Protein AF-A0A7U4TL42-F1 (afdb_monomer)

Secondary structure (DSSP, 8-state):
-HHHHHHHHT-SS-TTHHHHHHHHHHHHHHHHIIIIITTTS-HHHHHHHHHHHHHHHHHHHHHHHHHS-TT-PPP----SSPPPHHHHHHHHHHHHHHHHHHHHHHHHHHHSS-S-HHHHHHHHHHHHHHHHHHTSHHHHHHHHH-HHHHHHHHHHHHHHHTTTT--SHHHHHHHHHHHHHHHHHHHHHHHHT---GGGHHHHHHHHHHHHHHHHHIIIIIHHHH-SSSTHHHHHHHHHHHHS-GGG--HHHHHHHHHHHHHHHHHHHHHHHHHHHHHHHS-SS---------HHHHTT-TT-HHHHHHHHHHHHHHHHHHTTT-HHHHHHHHHHHHHHHHHH-S-TTEEEEEE-SS-EEEEEEES-TTT-EEEEEETTEEEEEEE-STTTTTS--GGGSTTSHHHHHHHHHHHH-TTT-EEEEE--TTSGGGGG--TT-EEEEEES-HHHHHHHH-TTS--HHHHH-TT-EEEES-HHHHHHTSPTT-EEEEEE---BTTBPPGGGSSHHHHHHHHHHEEEEEEEEEE---SS---HHHHHHHHHHTT-EEEEEEEPPPTT-TTTS--EEEEEEESSHHHHTT--TTTEEEEPPPSS----BTTB--SHHHHS---

Sequence (617 aa):
MIQAWRARLGDAVDPYRLYAASNLGSFAALAAFPFLIEPMIGAKLQSVIWAVGYVILMLALIVSIYAVPADSQAPKETALRKTTWLERFTWVAFAAPPSALLVAVTTHLTTDVASVPLLWIPPLALFLLTFVIAFSAIGDRIAEGAAPLKFMVVFLLAAVMASDSDGGLKGLFIHLGAFFLIVLCCHLELAVRRPEPARLTEFYLWMSLGGVLGGAATALLAPILLNTTIEYHLALVAALAVAPWHRADLKWALPAVVIALGVAALYQNSFDAYLWLEEYVPIKAAAAGTDSMFWREALLIDRPEFAGAILCSILALAALMASRSAPLVAAIGGLALLLPVLTEDGEGVQFRERSFFGVLEIEDSGEAPTGWRYLSHGTTLHGVMSLDPNRNREPMSYYYRETPIGSLFEEVTNAKPTTLHAGVIGLGMGSSTCYAKPGQDWKVFEIDQDVVRAATDPKLVGFLNRCAPDAKIIMGDARLQMQSQPDNWFDILLVDAFSSDAIPTHMITQEAIASFMRKMAPDGIMIVHISNRYLDLGRIVADAAHKLGYVAMEGNRDGADDNPNADTSVRVVVIAKTPDRLKGYSLPMWQLMMPRKELKPWTDDHTDILRALMPEE

Structure (mmCIF, N/CA/C/O backbone):
data_AF-A0A7U4TL42-F1
#
_entry.id   AF-A0A7U4TL42-F1
#
loop_
_atom_site.group_PDB
_atom_site.id
_atom_site.type_symbol
_atom_site.label_atom_id
_atom_site.label_alt_id
_atom_site.label_comp_id
_atom_site.label_asym_id
_atom_site.label_entity_id
_atom_site.label_seq_id
_atom_site.pdbx_PDB_ins_code
_atom_site.Cartn_x
_atom_site.Cartn_y
_atom_site.Cartn_z
_atom_site.occupancy
_atom_site.B_iso_or_equiv
_atom_site.auth_seq_id
_atom_site.auth_comp_id
_atom_site.auth_asym_id
_atom_site.auth_atom_id
_atom_site.pdbx_PDB_model_num
ATOM 1 N N . MET A 1 1 ? 7.517 -8.781 -33.130 1.00 56.34 1 MET A N 1
ATOM 2 C CA . MET A 1 1 ? 7.252 -9.588 -34.349 1.00 56.34 1 MET A CA 1
ATOM 3 C C . MET A 1 1 ? 7.126 -8.745 -35.618 1.00 56.34 1 MET A C 1
ATOM 5 O O . MET A 1 1 ? 7.906 -8.977 -36.529 1.00 56.34 1 MET A O 1
ATOM 9 N N . ILE A 1 2 ? 6.228 -7.751 -35.680 1.00 66.19 2 ILE A N 1
ATOM 10 C CA . ILE A 1 2 ? 6.035 -6.901 -36.881 1.00 66.19 2 ILE A CA 1
ATOM 11 C C . ILE A 1 2 ? 7.332 -6.191 -37.312 1.00 66.19 2 ILE A C 1
ATOM 13 O O . ILE A 1 2 ? 7.620 -6.099 -38.498 1.00 66.19 2 ILE A O 1
ATOM 17 N N . GLN A 1 3 ? 8.156 -5.767 -36.352 1.00 69.75 3 GLN A N 1
ATOM 18 C CA . GLN A 1 3 ? 9.477 -5.175 -36.603 1.00 69.75 3 GLN A CA 1
ATOM 19 C C . GLN A 1 3 ? 10.419 -6.106 -37.367 1.00 69.75 3 GLN A C 1
ATOM 21 O O . GLN A 1 3 ? 10.968 -5.720 -38.388 1.00 69.75 3 GLN A O 1
ATOM 26 N N . ALA A 1 4 ? 10.576 -7.343 -36.885 1.00 64.62 4 ALA A N 1
ATOM 27 C CA . ALA A 1 4 ? 11.424 -8.345 -37.523 1.00 64.62 4 ALA A CA 1
ATOM 28 C C . ALA A 1 4 ? 10.875 -8.750 -38.897 1.00 64.62 4 ALA A C 1
ATOM 30 O O . ALA A 1 4 ? 11.643 -9.041 -39.805 1.00 64.62 4 ALA A O 1
ATOM 31 N N . TRP A 1 5 ? 9.550 -8.752 -39.063 1.00 69.25 5 TRP A N 1
ATOM 32 C CA . TRP A 1 5 ? 8.918 -8.993 -40.357 1.00 69.25 5 TRP A CA 1
ATOM 33 C C . TRP A 1 5 ? 9.189 -7.854 -41.351 1.00 69.25 5 TRP A C 1
ATOM 35 O O . TRP A 1 5 ? 9.640 -8.130 -42.457 1.00 69.25 5 TRP A O 1
ATOM 45 N N . ARG A 1 6 ? 9.026 -6.584 -40.950 1.00 69.56 6 ARG A N 1
ATOM 46 C CA . ARG A 1 6 ? 9.352 -5.424 -41.801 1.00 69.56 6 ARG A CA 1
ATOM 47 C C . ARG A 1 6 ? 10.839 -5.291 -42.114 1.00 69.56 6 ARG A C 1
ATOM 49 O O . ARG A 1 6 ? 11.172 -5.005 -43.257 1.00 69.56 6 ARG A O 1
ATOM 56 N N . ALA A 1 7 ? 11.717 -5.544 -41.141 1.00 66.19 7 ALA A N 1
ATOM 57 C CA . ALA A 1 7 ? 13.163 -5.566 -41.366 1.00 66.19 7 ALA A CA 1
ATOM 58 C C . ALA A 1 7 ? 13.526 -6.564 -42.481 1.00 66.19 7 ALA A C 1
ATOM 60 O O . ALA A 1 7 ? 14.245 -6.234 -43.417 1.00 66.19 7 ALA A O 1
ATOM 61 N N . ARG A 1 8 ? 12.910 -7.754 -42.456 1.00 67.88 8 ARG A N 1
ATOM 62 C CA . ARG A 1 8 ? 13.090 -8.789 -43.486 1.00 67.88 8 ARG A CA 1
ATOM 63 C C . ARG A 1 8 ? 12.494 -8.438 -44.851 1.00 67.88 8 ARG A C 1
ATOM 65 O O . ARG A 1 8 ? 12.951 -8.994 -45.844 1.00 67.88 8 ARG A O 1
ATOM 72 N N . LEU A 1 9 ? 11.487 -7.565 -44.911 1.00 67.81 9 LEU A N 1
ATOM 73 C CA . LEU A 1 9 ? 10.892 -7.090 -46.167 1.00 67.81 9 LEU A CA 1
ATOM 74 C C . LEU A 1 9 ? 11.721 -5.987 -46.846 1.00 67.81 9 LEU A C 1
ATOM 76 O O . LEU A 1 9 ? 11.455 -5.668 -48.001 1.00 67.81 9 LEU A O 1
ATOM 80 N N . GLY A 1 10 ? 12.726 -5.425 -46.162 1.00 59.09 10 GLY A N 1
ATOM 81 C CA . GLY A 1 10 ? 13.562 -4.354 -46.708 1.00 59.09 10 GLY A CA 1
ATOM 82 C C . GLY A 1 10 ? 12.858 -2.995 -46.798 1.00 59.09 10 GLY A C 1
ATOM 83 O O . GLY A 1 10 ? 13.304 -2.130 -47.551 1.00 59.09 10 GLY A O 1
ATOM 84 N N . ASP A 1 11 ? 11.767 -2.794 -46.050 1.00 61.12 11 ASP A N 1
ATOM 85 C CA . ASP A 1 11 ? 11.083 -1.500 -45.973 1.00 61.12 11 ASP A CA 1
ATOM 86 C C . ASP A 1 11 ? 12.039 -0.419 -45.434 1.00 61.12 11 ASP A C 1
ATOM 88 O O . ASP A 1 11 ? 12.704 -0.610 -44.417 1.00 61.12 11 ASP A O 1
ATOM 92 N N . ALA A 1 12 ? 12.052 0.764 -46.059 1.00 56.19 12 ALA A N 1
ATOM 93 C CA . ALA A 1 12 ? 12.933 1.887 -45.696 1.00 56.19 12 ALA A CA 1
ATOM 94 C C . ALA A 1 12 ? 12.640 2.523 -44.315 1.00 56.19 12 ALA A C 1
ATOM 96 O O . ALA A 1 12 ? 13.278 3.503 -43.924 1.00 56.19 12 ALA A O 1
ATOM 97 N N . VAL A 1 13 ? 11.649 2.014 -43.580 1.00 64.81 13 VAL A N 1
ATOM 98 C CA . VAL A 1 13 ? 11.256 2.538 -42.270 1.00 64.81 13 VAL A CA 1
ATOM 99 C C . VAL A 1 13 ? 12.038 1.811 -41.187 1.00 64.81 13 VAL A C 1
ATOM 101 O O . VAL A 1 13 ? 11.875 0.606 -41.019 1.00 64.81 13 VAL A O 1
ATOM 104 N N . ASP A 1 14 ? 12.822 2.567 -40.415 1.00 70.81 14 ASP A N 1
ATOM 105 C CA . ASP A 1 14 ? 13.548 2.075 -39.242 1.00 70.81 14 ASP A CA 1
ATOM 106 C C . ASP A 1 14 ? 12.632 1.206 -38.342 1.00 70.81 14 ASP A C 1
ATOM 108 O O . ASP A 1 14 ? 11.686 1.737 -37.737 1.00 70.81 14 ASP A O 1
ATOM 112 N N . PRO A 1 15 ? 12.887 -0.118 -38.236 1.00 75.69 15 PRO A N 1
ATOM 113 C CA . PRO A 1 15 ? 12.060 -1.044 -37.466 1.00 75.69 15 PRO A CA 1
ATOM 114 C C . PRO A 1 15 ? 11.919 -0.648 -35.994 1.00 75.69 15 PRO A C 1
ATOM 116 O O . PRO A 1 15 ? 10.892 -0.939 -35.378 1.00 75.69 15 PRO A O 1
ATOM 119 N N . TYR A 1 16 ? 12.898 0.062 -35.429 1.00 77.44 16 TYR A N 1
ATOM 120 C CA . TYR A 1 16 ? 12.856 0.516 -34.042 1.00 77.44 16 TYR A CA 1
ATOM 121 C C . TYR A 1 16 ? 11.719 1.517 -33.784 1.00 77.44 16 TYR A C 1
ATOM 123 O O . TYR A 1 16 ? 11.155 1.535 -32.693 1.00 77.44 16 TYR A O 1
ATOM 131 N N . ARG A 1 17 ? 11.263 2.266 -34.797 1.00 82.38 17 ARG A N 1
ATOM 132 C CA . ARG A 1 17 ? 10.152 3.229 -34.646 1.00 82.38 17 ARG A CA 1
ATOM 133 C C . ARG A 1 17 ? 8.796 2.565 -34.431 1.00 82.38 17 ARG A C 1
ATOM 135 O O . ARG A 1 17 ? 7.918 3.138 -33.789 1.00 82.38 17 ARG A O 1
ATOM 142 N N . LEU A 1 18 ? 8.620 1.333 -34.911 1.00 82.75 18 LEU A N 1
ATOM 143 C CA . LEU A 1 18 ? 7.422 0.546 -34.605 1.00 82.75 18 LEU A CA 1
ATOM 144 C C . LEU A 1 18 ? 7.365 0.165 -33.118 1.00 82.75 18 LEU A C 1
ATOM 146 O O . LEU A 1 18 ? 6.281 -0.087 -32.601 1.00 82.75 18 LEU A O 1
ATOM 150 N N . TYR A 1 19 ? 8.513 0.129 -32.426 1.00 82.69 19 TYR A N 1
ATOM 151 C CA . TYR A 1 19 ? 8.551 -0.075 -30.975 1.00 82.69 19 TYR A CA 1
ATOM 152 C C . TYR A 1 19 ? 7.908 1.105 -30.254 1.00 82.69 19 TYR A C 1
ATOM 154 O O . TYR A 1 19 ? 7.046 0.910 -29.400 1.00 82.69 19 TYR A O 1
ATOM 162 N N . ALA A 1 20 ? 8.281 2.324 -30.649 1.00 84.62 20 ALA A N 1
ATOM 163 C CA . ALA A 1 20 ? 7.701 3.545 -30.110 1.00 84.62 20 ALA A CA 1
ATOM 164 C C . ALA A 1 20 ? 6.192 3.620 -30.393 1.00 84.62 20 ALA A C 1
ATOM 166 O O . ALA A 1 20 ? 5.417 3.893 -29.484 1.00 84.62 20 ALA A O 1
ATOM 167 N N . ALA A 1 21 ? 5.752 3.290 -31.613 1.00 86.06 21 ALA A N 1
ATOM 168 C CA . ALA A 1 21 ? 4.326 3.258 -31.950 1.00 86.06 21 ALA A CA 1
ATOM 169 C C . ALA A 1 21 ? 3.537 2.237 -31.106 1.00 86.06 21 ALA A C 1
ATOM 171 O O . ALA A 1 21 ? 2.449 2.545 -30.626 1.00 86.06 21 ALA A O 1
ATOM 172 N N . SER A 1 22 ? 4.097 1.042 -30.878 1.00 86.00 22 SER A N 1
ATOM 173 C CA . SER A 1 22 ? 3.470 0.026 -30.024 1.00 86.00 22 SER A CA 1
ATOM 174 C C . SER A 1 22 ? 3.352 0.493 -28.572 1.00 86.00 22 SER A C 1
ATOM 176 O O . SER A 1 22 ? 2.292 0.336 -27.975 1.00 86.00 22 SER A O 1
ATOM 178 N N . ASN A 1 23 ? 4.410 1.088 -28.009 1.00 87.69 23 ASN A N 1
ATOM 179 C CA . ASN A 1 23 ? 4.388 1.614 -26.641 1.00 87.69 23 ASN A CA 1
ATOM 180 C C . ASN A 1 23 ? 3.430 2.805 -26.499 1.00 87.69 23 ASN A C 1
ATOM 182 O O . ASN A 1 23 ? 2.783 2.930 -25.466 1.00 87.69 23 ASN A O 1
ATOM 186 N N . LEU A 1 24 ? 3.280 3.635 -27.538 1.00 89.88 24 LEU A N 1
ATOM 187 C CA . LEU A 1 24 ? 2.299 4.721 -27.557 1.00 89.88 24 LEU A CA 1
ATOM 188 C C . LEU A 1 24 ? 0.862 4.180 -27.536 1.00 89.88 24 LEU A C 1
ATOM 190 O O . LEU A 1 24 ? 0.019 4.714 -26.822 1.00 89.88 24 LEU A O 1
ATOM 194 N N . GLY A 1 25 ? 0.595 3.099 -28.277 1.00 88.75 25 GLY A N 1
ATOM 195 C CA . GLY A 1 25 ? -0.684 2.389 -28.215 1.00 88.75 25 GLY A CA 1
ATOM 196 C C . GLY A 1 25 ? -0.968 1.828 -26.819 1.00 88.75 25 GLY A C 1
ATOM 197 O O . GLY A 1 25 ? -2.052 2.051 -26.286 1.00 88.75 25 GLY A O 1
ATOM 198 N N . SER A 1 26 ? 0.018 1.170 -26.197 1.00 87.88 26 SER A N 1
ATOM 199 C CA . SER A 1 26 ? -0.098 0.673 -24.818 1.00 87.88 26 SER A CA 1
ATOM 200 C C . SER A 1 26 ? -0.317 1.802 -23.810 1.00 87.88 26 SER A C 1
ATOM 202 O O . SER A 1 26 ? -1.172 1.674 -22.944 1.00 87.88 26 SER A O 1
ATOM 204 N N . PHE A 1 27 ? 0.400 2.921 -23.942 1.00 88.31 27 PHE A N 1
ATOM 205 C CA . PHE A 1 27 ? 0.214 4.117 -23.119 1.00 88.31 27 PHE A CA 1
ATOM 206 C C . PHE A 1 27 ? -1.212 4.671 -23.238 1.00 88.31 27 PHE A C 1
ATOM 208 O O . PHE A 1 27 ? -1.854 4.938 -22.226 1.00 88.31 27 PHE A O 1
ATOM 215 N N . ALA A 1 28 ? -1.731 4.803 -24.462 1.00 89.44 28 ALA A N 1
ATOM 216 C CA . ALA A 1 28 ? -3.085 5.297 -24.694 1.00 89.44 28 ALA A CA 1
ATOM 217 C C . ALA A 1 28 ? -4.149 4.349 -24.120 1.00 89.44 28 ALA A C 1
ATOM 219 O O . ALA A 1 28 ? -5.106 4.808 -23.502 1.00 89.44 28 ALA A O 1
ATOM 220 N N . ALA A 1 29 ? -3.966 3.033 -24.277 1.00 87.62 29 ALA A N 1
ATOM 221 C CA . ALA A 1 29 ? -4.849 2.030 -23.682 1.00 87.62 29 ALA A CA 1
ATOM 222 C C . ALA A 1 29 ? -4.813 2.074 -22.147 1.00 87.62 29 ALA A C 1
ATOM 224 O O . ALA A 1 29 ? -5.857 1.981 -21.506 1.00 87.62 29 ALA A O 1
ATOM 225 N N . LEU A 1 30 ? -3.625 2.264 -21.567 1.00 87.75 30 LEU A N 1
ATOM 226 C CA . LEU A 1 30 ? -3.436 2.381 -20.126 1.00 87.75 30 LEU A CA 1
ATOM 227 C C . LEU A 1 30 ? -4.135 3.627 -19.572 1.00 87.75 30 LEU A C 1
ATOM 229 O O . LEU A 1 30 ? -4.871 3.529 -18.600 1.00 87.75 30 LEU A O 1
ATOM 233 N N . ALA A 1 31 ? -3.969 4.780 -20.225 1.00 85.12 31 ALA A N 1
ATOM 234 C CA . ALA A 1 31 ? -4.662 6.008 -19.847 1.00 85.12 31 ALA A CA 1
ATOM 235 C C . ALA A 1 31 ? -6.186 5.887 -20.017 1.00 85.12 31 ALA A C 1
ATOM 237 O O . ALA A 1 31 ? -6.940 6.393 -19.196 1.00 85.12 31 ALA A O 1
ATOM 238 N N . ALA A 1 32 ? -6.665 5.184 -21.046 1.00 87.44 32 ALA A N 1
ATOM 239 C CA . ALA A 1 32 ? -8.096 4.966 -21.246 1.00 87.44 32 ALA A CA 1
ATOM 240 C C . ALA A 1 32 ? -8.736 4.097 -20.149 1.00 87.44 32 ALA A C 1
ATOM 242 O O . ALA A 1 32 ? -9.940 4.198 -19.925 1.00 87.44 32 ALA A O 1
ATOM 243 N N . PHE A 1 33 ? -7.970 3.249 -19.459 1.00 85.25 33 PHE A N 1
ATOM 244 C CA . PHE A 1 33 ? -8.524 2.309 -18.490 1.00 85.25 33 PHE A CA 1
ATOM 245 C C . PHE A 1 33 ? -9.264 2.990 -17.315 1.00 85.25 33 PHE A C 1
ATOM 247 O O . PHE A 1 33 ? -10.477 2.795 -17.226 1.00 85.25 33 PHE A O 1
ATOM 254 N N . PRO A 1 34 ? -8.629 3.833 -16.476 1.00 81.38 34 PRO A N 1
ATOM 255 C CA . PRO A 1 34 ? -9.268 4.420 -15.295 1.00 81.38 34 PRO A CA 1
ATOM 256 C C . PRO A 1 34 ? -10.286 5.509 -15.655 1.00 81.38 34 PRO A C 1
ATOM 258 O O . PRO A 1 34 ? -11.197 5.784 -14.884 1.00 81.38 34 PRO A O 1
ATOM 261 N N . PHE A 1 35 ? -10.155 6.139 -16.831 1.00 82.56 35 PHE A N 1
ATOM 262 C CA . PHE A 1 35 ? -11.003 7.273 -17.221 1.00 82.56 35 PHE A CA 1
ATOM 263 C C . PHE A 1 35 ? -12.172 6.899 -18.141 1.00 82.56 35 PHE A C 1
ATOM 265 O O . PHE A 1 35 ? -13.126 7.666 -18.237 1.00 82.56 35 PHE A O 1
ATOM 272 N N . LEU A 1 36 ? -12.114 5.756 -18.833 1.00 84.56 36 LEU A N 1
ATOM 273 C CA . LEU A 1 36 ? -13.165 5.325 -19.765 1.00 84.56 36 LEU A CA 1
ATOM 274 C C . LEU A 1 36 ? -13.677 3.915 -19.472 1.00 84.56 36 LEU A C 1
ATOM 276 O O . LEU A 1 36 ? -14.880 3.692 -19.528 1.00 84.56 36 LEU A O 1
ATOM 280 N N . ILE A 1 37 ? -12.800 2.951 -19.182 1.00 85.94 37 ILE A N 1
ATOM 281 C CA . ILE A 1 37 ? -13.211 1.544 -19.050 1.00 85.94 37 ILE A CA 1
ATOM 282 C C . ILE A 1 37 ? -13.761 1.264 -17.649 1.00 85.94 37 ILE A C 1
ATOM 284 O O . ILE A 1 37 ? -14.895 0.807 -17.521 1.00 85.94 37 ILE A O 1
ATOM 288 N N . GLU A 1 38 ? -12.981 1.563 -16.613 1.00 83.06 38 GLU A N 1
ATOM 289 C CA . GLU A 1 38 ? -13.315 1.302 -15.208 1.00 83.06 38 GLU A CA 1
ATOM 290 C C . GLU A 1 38 ? -14.610 2.002 -14.742 1.00 83.06 38 GLU A C 1
ATOM 292 O O . GLU A 1 38 ? -15.428 1.334 -14.104 1.00 83.06 38 GLU A O 1
ATOM 297 N N . PRO A 1 39 ? -14.899 3.268 -15.123 1.00 81.62 39 PRO A N 1
ATOM 298 C CA . PRO A 1 39 ? -16.151 3.929 -14.743 1.00 81.62 39 PRO A CA 1
ATOM 299 C C . PRO A 1 39 ? -17.390 3.381 -15.465 1.00 81.62 39 PRO A C 1
ATOM 301 O O . PRO A 1 39 ? -18.509 3.537 -14.983 1.00 81.62 39 PRO A O 1
ATOM 304 N N . MET A 1 40 ? -17.220 2.781 -16.649 1.00 84.25 40 MET A N 1
ATOM 305 C CA . MET A 1 40 ? -18.339 2.375 -17.510 1.00 84.25 40 MET A CA 1
ATOM 306 C C . MET A 1 40 ? -18.658 0.878 -17.430 1.00 84.25 40 MET A C 1
ATOM 308 O O . MET A 1 40 ? -19.785 0.480 -17.730 1.00 84.25 40 MET A O 1
ATOM 312 N N . ILE A 1 41 ? -17.676 0.036 -17.096 1.00 86.75 41 ILE A N 1
ATOM 313 C CA . ILE A 1 41 ? -17.764 -1.421 -17.230 1.00 86.75 41 ILE A CA 1
ATOM 314 C C . ILE A 1 41 ? -17.242 -2.093 -15.954 1.00 86.75 41 ILE A C 1
ATOM 316 O O . ILE A 1 41 ? -16.053 -2.016 -15.656 1.00 86.75 41 ILE A O 1
ATOM 320 N N . GLY A 1 42 ? -18.110 -2.824 -15.246 1.00 85.62 42 GLY A N 1
ATOM 321 C CA . GLY A 1 42 ? -17.736 -3.620 -14.067 1.00 85.62 42 GLY A CA 1
ATOM 322 C C . GLY A 1 42 ? -16.766 -4.768 -14.380 1.00 85.62 42 GLY A C 1
ATOM 323 O O . GLY A 1 42 ? -16.707 -5.270 -15.514 1.00 85.62 42 GLY A O 1
ATOM 324 N N . ALA A 1 43 ? -16.006 -5.204 -13.373 1.00 87.00 43 ALA A N 1
ATOM 325 C CA . ALA A 1 43 ? -14.918 -6.176 -13.515 1.00 87.00 43 ALA A CA 1
ATOM 326 C C . ALA A 1 43 ? -15.367 -7.504 -14.158 1.00 87.00 43 ALA A C 1
ATOM 328 O O . ALA A 1 43 ? -14.649 -8.096 -14.972 1.00 87.00 43 ALA A O 1
ATOM 329 N N . LYS A 1 44 ? -16.590 -7.959 -13.867 1.00 89.25 44 LYS A N 1
ATOM 330 C CA . LYS A 1 44 ? -17.160 -9.182 -14.442 1.00 89.25 44 LYS A CA 1
ATOM 331 C C . LYS A 1 44 ? -17.321 -9.099 -15.958 1.00 89.25 44 LYS A C 1
ATOM 333 O O . LYS A 1 44 ? -16.982 -10.052 -16.662 1.00 89.25 44 LYS A O 1
ATOM 338 N N . LEU A 1 45 ? -17.828 -7.979 -16.475 1.00 90.75 45 LEU A N 1
ATOM 339 C CA . LEU A 1 45 ? -17.995 -7.799 -17.918 1.00 90.75 45 LEU A CA 1
ATOM 340 C C . LEU A 1 45 ? -16.632 -7.655 -18.604 1.00 90.75 45 LEU A C 1
ATOM 342 O O . LEU A 1 45 ? -16.423 -8.260 -19.655 1.00 90.75 45 LEU A O 1
ATOM 346 N N . GLN A 1 46 ? -15.680 -6.954 -17.979 1.00 90.31 46 GLN A N 1
ATOM 347 C CA . GLN A 1 46 ? -14.303 -6.890 -18.478 1.00 90.31 46 GLN A CA 1
ATOM 348 C C . GLN A 1 46 ? -13.687 -8.292 -18.614 1.00 90.31 46 GLN A C 1
ATOM 350 O O . GLN A 1 46 ? -13.125 -8.613 -19.660 1.00 90.31 46 GLN A O 1
ATOM 355 N N . SER A 1 47 ? -13.851 -9.157 -17.606 1.00 91.75 47 SER A N 1
ATOM 356 C CA . SER A 1 47 ? -13.361 -10.543 -17.633 1.00 91.75 47 SER A CA 1
ATOM 357 C C . SER A 1 47 ? -13.940 -11.349 -18.803 1.00 91.75 47 SER A C 1
ATOM 359 O O . SER A 1 47 ? -13.205 -12.026 -19.525 1.00 91.75 47 SER A O 1
ATOM 361 N N . VAL A 1 48 ? -15.245 -11.216 -19.068 1.00 94.88 48 VAL A N 1
ATOM 362 C CA . VAL A 1 48 ? -15.897 -11.873 -20.214 1.00 94.88 48 VAL A CA 1
ATOM 363 C C . VAL A 1 48 ? -15.365 -11.337 -21.545 1.00 94.88 48 VAL A C 1
ATOM 365 O O . VAL A 1 48 ? -15.053 -12.129 -22.435 1.00 94.88 48 VAL A O 1
ATOM 368 N N . ILE A 1 49 ? -15.227 -10.014 -21.688 1.00 94.12 49 ILE A N 1
ATOM 369 C CA . ILE A 1 49 ? -14.681 -9.385 -22.902 1.00 94.12 49 ILE A CA 1
ATOM 370 C C . ILE A 1 49 ? -13.262 -9.896 -23.174 1.00 94.12 49 ILE A C 1
ATOM 372 O O . ILE A 1 49 ? -12.966 -10.305 -24.298 1.00 94.12 49 ILE A O 1
ATOM 376 N N . TRP A 1 50 ? -12.405 -9.936 -22.151 1.00 93.12 50 TRP A N 1
ATOM 377 C CA . TRP A 1 50 ? -11.046 -10.465 -22.268 1.00 93.12 50 TRP A CA 1
ATOM 378 C C . TRP A 1 50 ? -11.032 -11.949 -22.631 1.00 93.12 50 TRP A C 1
ATOM 380 O O . TRP A 1 50 ? -10.291 -12.340 -23.531 1.00 93.12 50 TRP A O 1
ATOM 390 N N . ALA A 1 51 ? -11.878 -12.771 -22.005 1.00 95.56 51 ALA A N 1
ATOM 391 C CA . ALA A 1 51 ? -11.982 -14.194 -22.324 1.00 95.56 51 ALA A CA 1
ATOM 392 C C . ALA A 1 51 ? -12.362 -14.423 -23.797 1.00 95.56 51 ALA A C 1
ATOM 394 O O . ALA A 1 51 ? -11.702 -15.194 -24.497 1.00 95.56 51 ALA A O 1
ATOM 395 N N . VAL A 1 52 ? -13.372 -13.705 -24.299 1.00 97.06 52 VAL A N 1
ATOM 396 C CA . VAL A 1 52 ? -13.769 -13.751 -25.716 1.00 97.06 52 VAL A CA 1
ATOM 397 C C . VAL A 1 52 ? -12.634 -13.259 -26.617 1.00 97.06 52 VAL A C 1
ATOM 399 O O . VAL A 1 52 ? -12.322 -13.905 -27.618 1.00 97.06 52 VAL A O 1
ATOM 402 N N . GLY A 1 53 ? -11.973 -12.159 -26.248 1.00 95.69 53 GLY A N 1
ATOM 403 C CA . GLY A 1 53 ? -10.823 -11.618 -26.972 1.00 95.69 53 GLY A CA 1
ATOM 404 C C . GLY A 1 53 ? -9.672 -12.621 -27.098 1.00 95.69 53 GLY A C 1
ATOM 405 O O . GLY A 1 53 ? -9.126 -12.791 -28.188 1.00 95.69 53 GLY A O 1
ATOM 406 N N . TYR A 1 54 ? -9.347 -13.349 -26.026 1.00 94.75 54 TYR A N 1
ATOM 407 C CA . TYR A 1 54 ? -8.326 -14.398 -26.054 1.00 94.75 54 TYR A CA 1
ATOM 408 C C . TYR A 1 54 ? -8.717 -15.583 -26.935 1.00 94.75 54 TYR A C 1
ATOM 410 O O . TYR A 1 54 ? -7.865 -16.104 -27.655 1.00 94.75 54 TYR A O 1
ATOM 418 N N . VAL A 1 55 ? -9.991 -15.988 -26.936 1.00 97.00 55 VAL A N 1
ATOM 419 C CA . VAL A 1 55 ? -10.483 -17.031 -27.850 1.00 97.00 55 VAL A CA 1
ATOM 420 C C . VAL A 1 55 ? -10.338 -16.582 -29.306 1.00 97.00 55 VAL A C 1
ATOM 422 O O . VAL A 1 55 ? -9.815 -17.334 -30.126 1.00 97.00 55 VAL A O 1
ATOM 425 N N . ILE A 1 56 ? -10.724 -15.344 -29.631 1.00 97.19 56 ILE A N 1
ATOM 426 C CA . ILE A 1 56 ? -10.557 -14.779 -30.980 1.00 97.19 56 ILE A CA 1
ATOM 427 C C . ILE A 1 56 ? -9.077 -14.744 -31.377 1.00 97.19 56 ILE A C 1
ATOM 429 O O . ILE A 1 56 ? -8.729 -15.171 -32.478 1.00 97.19 56 ILE A O 1
ATOM 433 N N . LEU A 1 57 ? -8.197 -14.281 -30.484 1.00 94.19 57 LEU A N 1
ATOM 434 C CA . LEU A 1 57 ? -6.753 -14.259 -30.721 1.00 94.19 57 LEU A CA 1
ATOM 435 C C . LEU A 1 57 ? -6.205 -15.669 -30.972 1.00 94.19 57 LEU A C 1
ATOM 437 O O . LEU A 1 57 ? -5.428 -15.865 -31.903 1.00 94.19 57 LEU A O 1
ATOM 441 N N . MET A 1 58 ? -6.626 -16.658 -30.182 1.00 95.44 58 MET A N 1
ATOM 442 C CA . MET A 1 58 ? -6.225 -18.054 -30.354 1.00 95.44 58 MET A CA 1
ATOM 443 C C . MET A 1 58 ? -6.657 -18.592 -31.721 1.00 95.44 58 MET A C 1
ATOM 445 O O . MET A 1 58 ? -5.842 -19.181 -32.430 1.00 95.44 58 MET A O 1
ATOM 449 N N . LEU A 1 59 ? -7.902 -18.337 -32.132 1.00 96.12 59 LEU A N 1
ATOM 450 C CA . LEU A 1 59 ? -8.392 -18.711 -33.460 1.00 96.12 59 LEU A CA 1
ATOM 451 C C . LEU A 1 59 ? -7.590 -18.021 -34.569 1.00 96.12 59 LEU A C 1
ATOM 453 O O . LEU A 1 59 ? -7.194 -18.676 -35.529 1.00 96.12 59 LEU A O 1
ATOM 457 N N . ALA A 1 60 ? -7.286 -16.730 -34.423 1.00 93.62 60 ALA A N 1
ATOM 458 C CA . ALA A 1 60 ? -6.473 -15.990 -35.385 1.00 93.62 60 ALA A CA 1
ATOM 459 C C . ALA A 1 60 ? -5.044 -16.551 -35.497 1.00 93.62 60 ALA A C 1
ATOM 461 O O . ALA A 1 60 ? -4.516 -16.664 -36.604 1.00 93.62 60 ALA A O 1
ATOM 462 N N . LEU A 1 61 ? -4.426 -16.948 -34.379 1.00 90.44 61 LEU A N 1
ATOM 463 C CA . LEU A 1 61 ? -3.115 -17.605 -34.371 1.00 90.44 61 LEU A CA 1
ATOM 464 C C . LEU A 1 61 ? -3.165 -18.973 -35.062 1.00 90.44 61 LEU A C 1
ATOM 466 O O . LEU A 1 61 ? -2.297 -19.264 -35.881 1.00 90.44 61 LEU A O 1
ATOM 470 N N . ILE A 1 62 ? -4.197 -19.779 -34.797 1.00 92.88 62 ILE A N 1
ATOM 471 C CA . ILE A 1 62 ? -4.410 -21.072 -35.463 1.00 92.88 62 ILE A CA 1
ATOM 472 C C . ILE A 1 62 ? -4.567 -20.875 -36.975 1.00 92.88 62 ILE A C 1
ATOM 474 O O . ILE A 1 62 ? -3.868 -21.520 -37.754 1.00 92.88 62 ILE A O 1
ATOM 478 N N . VAL A 1 63 ? -5.427 -19.945 -37.401 1.00 93.81 63 VAL A N 1
ATOM 479 C CA . V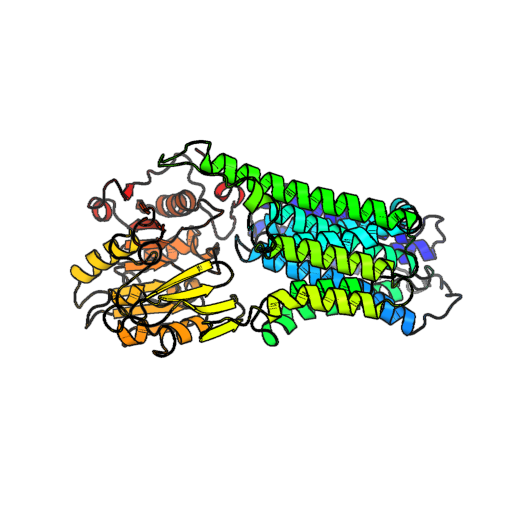AL A 1 63 ? -5.615 -19.611 -38.822 1.00 93.81 63 VAL A CA 1
ATOM 480 C C . VAL A 1 63 ? -4.301 -19.148 -39.446 1.00 93.81 63 VAL A C 1
ATOM 482 O O . VAL A 1 63 ? -3.970 -19.579 -40.545 1.00 93.81 63 VAL A O 1
ATOM 485 N N . SER A 1 64 ? -3.518 -18.331 -38.737 1.00 86.38 64 SER A N 1
ATOM 486 C CA . SER A 1 64 ? -2.221 -17.848 -39.222 1.00 86.38 64 SER A CA 1
ATOM 487 C C . SER A 1 64 ? -1.222 -18.986 -39.442 1.00 86.38 64 SER A C 1
ATOM 489 O O . SER A 1 64 ? -0.493 -18.960 -40.427 1.00 86.38 64 SER A O 1
ATOM 491 N N . ILE A 1 65 ? -1.205 -20.006 -38.576 1.00 85.50 65 ILE A N 1
ATOM 492 C CA . ILE A 1 65 ? -0.353 -21.195 -38.750 1.00 85.50 65 ILE A CA 1
ATOM 493 C C . ILE A 1 65 ? -0.733 -21.952 -40.029 1.00 85.50 65 ILE A C 1
ATOM 495 O O . ILE A 1 65 ? 0.152 -22.338 -40.786 1.00 85.50 65 ILE A O 1
ATOM 499 N N . TYR A 1 66 ? -2.030 -22.132 -40.293 1.00 87.50 66 TYR A N 1
ATOM 500 C CA . TYR A 1 66 ? -2.503 -22.836 -41.492 1.00 87.50 66 TYR A CA 1
ATOM 501 C C . TYR A 1 66 ? -2.437 -21.992 -42.774 1.00 87.50 66 TYR A C 1
ATOM 503 O O . TYR A 1 66 ? -2.392 -22.549 -43.868 1.00 87.50 66 TYR A O 1
ATOM 511 N N . ALA A 1 67 ? -2.434 -20.663 -42.656 1.00 85.81 67 ALA A N 1
ATOM 512 C CA . ALA A 1 67 ? -2.356 -19.743 -43.788 1.00 85.81 67 ALA A CA 1
ATOM 513 C C . ALA A 1 67 ? -0.921 -19.523 -44.298 1.00 85.81 67 ALA A C 1
ATOM 515 O O . ALA A 1 67 ? -0.746 -19.058 -45.424 1.00 85.81 67 ALA A O 1
ATOM 516 N N . VAL A 1 68 ? 0.107 -19.836 -43.499 1.00 78.81 68 VAL A N 1
ATOM 517 C CA . VAL A 1 68 ? 1.513 -19.721 -43.912 1.00 78.81 68 VAL A CA 1
ATOM 518 C C . VAL A 1 68 ? 1.925 -20.982 -44.689 1.00 78.81 68 VAL A C 1
ATOM 520 O O . VAL A 1 68 ? 1.888 -22.076 -44.127 1.00 78.81 68 VAL A O 1
ATOM 523 N N . PRO A 1 69 ? 2.350 -20.866 -45.964 1.00 80.31 69 PRO A N 1
ATOM 524 C CA . PRO A 1 69 ? 2.819 -22.011 -46.743 1.00 80.31 69 PRO A CA 1
ATOM 525 C C . PRO A 1 69 ? 4.007 -22.709 -46.069 1.00 80.31 69 PRO A C 1
ATOM 527 O O . PRO A 1 69 ? 4.929 -22.037 -45.606 1.00 80.31 69 PRO A O 1
ATOM 530 N N . ALA A 1 70 ? 4.031 -24.047 -46.077 1.00 73.62 70 ALA A N 1
ATOM 531 C CA . ALA A 1 70 ? 5.112 -24.840 -45.475 1.00 73.62 70 ALA A CA 1
ATOM 532 C C . ALA A 1 70 ? 6.504 -24.519 -46.062 1.00 73.62 70 ALA A C 1
ATOM 534 O O . ALA A 1 70 ? 7.505 -24.581 -45.351 1.00 73.62 70 ALA A O 1
ATOM 535 N N . ASP A 1 71 ? 6.550 -24.098 -47.329 1.00 73.94 71 ASP A N 1
ATOM 536 C CA . ASP A 1 71 ? 7.778 -23.726 -48.042 1.00 73.94 71 ASP A CA 1
ATOM 537 C C . ASP A 1 71 ? 8.170 -22.247 -47.867 1.00 73.94 71 ASP A C 1
ATOM 539 O O . ASP A 1 71 ? 9.140 -21.774 -48.465 1.00 73.94 71 ASP A O 1
ATOM 543 N N . SER A 1 72 ? 7.431 -21.486 -47.051 1.00 68.56 72 SER A N 1
ATOM 544 C CA . SER A 1 72 ? 7.718 -20.076 -46.786 1.00 68.56 72 SER A CA 1
ATOM 545 C C . SER A 1 72 ? 9.025 -19.923 -46.001 1.00 68.56 72 SER A C 1
ATOM 547 O O . SER A 1 72 ? 9.049 -19.977 -44.770 1.00 68.56 72 SER A O 1
ATOM 549 N N . GLN A 1 73 ? 10.129 -19.664 -46.703 1.00 62.59 73 GLN A N 1
ATOM 550 C CA . GLN A 1 73 ? 11.402 -19.315 -46.078 1.00 62.59 73 GLN A CA 1
ATOM 551 C C . GLN A 1 73 ? 11.456 -17.821 -45.762 1.00 62.59 73 GLN A C 1
ATOM 553 O O . GLN A 1 73 ? 11.397 -16.970 -46.647 1.00 62.59 73 GLN A O 1
ATOM 558 N N . ALA A 1 74 ? 11.606 -17.492 -44.479 1.00 61.62 74 ALA A N 1
ATOM 559 C CA . ALA A 1 74 ? 11.847 -16.115 -44.077 1.00 61.62 74 ALA A CA 1
ATOM 560 C C . ALA A 1 74 ? 13.219 -15.637 -44.602 1.00 61.62 74 ALA A C 1
ATOM 562 O O . ALA A 1 74 ? 14.205 -16.364 -44.434 1.00 61.62 74 ALA A O 1
ATOM 563 N N . PRO A 1 75 ? 13.318 -14.416 -45.162 1.00 62.47 75 PRO A N 1
ATOM 564 C CA . PRO A 1 75 ? 14.598 -13.814 -45.521 1.00 62.47 75 PRO 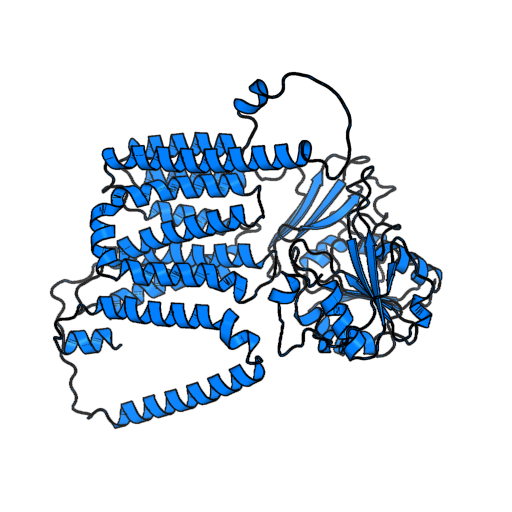A CA 1
ATOM 565 C C . PRO A 1 75 ? 15.560 -13.846 -44.326 1.00 62.47 75 PRO A C 1
ATOM 567 O O . PRO A 1 75 ? 15.213 -13.408 -43.224 1.00 62.47 75 PRO A O 1
ATOM 570 N N . LYS A 1 76 ? 16.760 -14.406 -44.524 1.00 61.22 76 LYS A N 1
ATOM 571 C CA . LYS A 1 76 ? 17.816 -14.416 -43.506 1.00 61.22 76 LYS A CA 1
ATOM 572 C C . LYS A 1 76 ? 18.590 -13.110 -43.592 1.00 61.22 76 LYS A C 1
ATOM 574 O O . LYS A 1 76 ? 19.413 -12.928 -44.480 1.00 61.22 76 LYS A O 1
ATOM 579 N N . GLU A 1 77 ? 18.335 -12.221 -42.648 1.00 64.12 77 GLU A N 1
ATOM 580 C CA . GLU A 1 77 ? 19.173 -11.048 -42.433 1.00 64.12 77 GLU A CA 1
ATOM 581 C C . GLU A 1 77 ? 20.453 -11.500 -41.712 1.00 64.12 77 GLU A C 1
ATOM 583 O O . GLU A 1 77 ? 20.405 -12.013 -40.591 1.00 64.12 77 GLU A O 1
ATOM 588 N N . THR A 1 78 ? 21.603 -11.398 -42.379 1.00 65.38 78 THR A N 1
ATOM 589 C CA . THR A 1 78 ? 22.897 -11.793 -41.804 1.00 65.38 78 THR A CA 1
ATOM 590 C C . THR A 1 78 ? 23.512 -10.612 -41.067 1.00 65.38 78 THR A C 1
ATOM 592 O O . THR A 1 78 ? 23.876 -9.618 -41.687 1.00 65.38 78 THR A O 1
ATOM 595 N N . ALA A 1 79 ? 23.646 -10.737 -39.748 1.00 68.00 79 ALA A N 1
ATOM 596 C CA . ALA A 1 79 ? 24.331 -9.760 -38.909 1.00 68.00 79 ALA A CA 1
ATOM 597 C C . ALA A 1 79 ? 25.813 -9.629 -39.313 1.00 68.00 79 ALA A C 1
ATOM 599 O O . ALA A 1 79 ? 26.534 -10.632 -39.333 1.00 68.00 79 ALA A O 1
ATOM 600 N N . LEU A 1 80 ? 26.274 -8.409 -39.599 1.00 70.69 80 LEU A N 1
ATOM 601 C CA . LEU A 1 80 ? 27.661 -8.121 -39.977 1.00 70.69 80 LEU A CA 1
ATOM 602 C C . LEU A 1 80 ? 28.615 -8.232 -38.780 1.00 70.69 80 LEU A C 1
ATOM 604 O O . LEU A 1 80 ? 29.784 -8.584 -38.949 1.00 70.69 80 LEU A O 1
ATOM 608 N N . ARG A 1 81 ? 28.130 -7.966 -37.559 1.00 80.69 81 ARG A N 1
ATOM 609 C CA . ARG A 1 81 ? 28.944 -7.989 -36.334 1.00 80.69 81 ARG A CA 1
ATOM 610 C C . ARG A 1 81 ? 28.395 -8.988 -35.322 1.00 80.69 81 ARG A C 1
ATOM 612 O O . ARG A 1 81 ? 27.188 -9.160 -35.170 1.00 80.69 81 ARG A O 1
ATOM 619 N N . LYS A 1 82 ? 29.288 -9.670 -34.597 1.00 83.50 82 LYS A N 1
ATOM 620 C CA . LYS A 1 82 ? 28.915 -10.496 -33.438 1.00 83.50 82 LYS A CA 1
ATOM 621 C C . LYS A 1 82 ? 28.726 -9.618 -32.207 1.00 83.50 82 LYS A C 1
ATOM 623 O O . LYS A 1 82 ? 29.620 -8.842 -31.880 1.00 83.50 82 LYS A O 1
ATOM 628 N N . THR A 1 83 ? 27.602 -9.793 -31.517 1.00 88.44 83 THR A N 1
ATOM 629 C CA . THR A 1 83 ? 27.387 -9.206 -30.194 1.00 88.44 83 THR A CA 1
ATOM 630 C C . THR A 1 83 ? 28.342 -9.827 -29.192 1.00 88.44 83 THR A C 1
ATOM 632 O O . THR A 1 83 ? 28.464 -11.052 -29.095 1.00 88.44 83 THR A O 1
ATOM 635 N N . THR A 1 84 ? 29.015 -8.979 -28.434 1.00 92.44 84 THR A N 1
ATOM 636 C CA . THR A 1 84 ? 29.889 -9.387 -27.337 1.00 92.44 84 THR A CA 1
ATOM 637 C C . THR A 1 84 ? 29.078 -9.638 -26.065 1.00 92.44 84 THR A C 1
ATOM 639 O O . THR A 1 84 ? 27.978 -9.117 -25.891 1.00 92.44 84 THR A O 1
ATOM 642 N N . TRP A 1 85 ? 29.630 -10.421 -25.134 1.00 93.06 85 TRP A N 1
ATOM 643 C CA . TRP A 1 85 ? 29.027 -10.587 -23.807 1.00 93.06 85 TRP A CA 1
ATOM 644 C C . TRP A 1 85 ? 28.935 -9.270 -23.036 1.00 93.06 85 TRP A C 1
ATOM 646 O O . TRP A 1 85 ? 27.942 -9.039 -22.355 1.00 93.06 85 TRP A O 1
ATOM 656 N N . LEU A 1 86 ? 29.920 -8.382 -23.198 1.00 91.62 86 LEU A N 1
ATOM 657 C CA . LEU A 1 86 ? 29.899 -7.061 -22.577 1.00 91.62 86 LEU A CA 1
ATOM 658 C C . LEU A 1 86 ? 28.690 -6.235 -23.039 1.00 91.62 86 LEU A C 1
ATOM 660 O O . LEU A 1 86 ? 28.019 -5.634 -22.207 1.00 91.62 86 LEU A O 1
ATOM 664 N N . GLU A 1 87 ? 28.371 -6.239 -24.337 1.00 90.44 87 GLU A N 1
ATOM 665 C CA . GLU A 1 87 ? 27.187 -5.548 -24.873 1.00 90.44 87 GLU A CA 1
ATOM 666 C C . GLU A 1 87 ? 25.885 -6.117 -24.296 1.00 90.44 87 GLU A C 1
ATOM 668 O O . GLU A 1 87 ? 25.022 -5.352 -23.874 1.00 90.44 87 GLU A O 1
ATOM 673 N N . ARG A 1 88 ? 25.777 -7.447 -24.181 1.00 94.31 88 ARG A N 1
ATOM 674 C CA . ARG A 1 88 ? 24.613 -8.111 -23.568 1.00 94.31 88 ARG A CA 1
ATOM 675 C C . ARG A 1 88 ? 24.421 -7.701 -22.110 1.00 94.31 88 ARG A C 1
ATOM 677 O O . ARG A 1 88 ? 23.329 -7.286 -21.734 1.00 94.31 88 ARG A O 1
ATOM 684 N N . PHE A 1 89 ? 25.485 -7.762 -21.307 1.00 94.31 89 PHE A N 1
ATOM 685 C CA . PHE A 1 89 ? 25.441 -7.316 -19.912 1.00 94.31 89 PHE A CA 1
ATOM 686 C C . PHE A 1 89 ? 25.155 -5.821 -19.797 1.00 94.31 89 PHE A C 1
ATOM 688 O O . PHE A 1 89 ? 24.428 -5.413 -18.901 1.00 94.31 89 PHE A O 1
ATOM 695 N N . THR A 1 90 ? 25.659 -5.011 -20.729 1.00 90.56 90 THR A N 1
ATOM 696 C CA . THR A 1 90 ? 25.355 -3.577 -20.776 1.00 90.56 90 THR A CA 1
ATOM 697 C C . THR A 1 90 ? 23.861 -3.345 -20.997 1.00 90.56 90 THR A C 1
ATOM 699 O O . THR A 1 90 ? 23.268 -2.518 -20.312 1.00 90.56 90 THR A O 1
ATOM 702 N N . TRP A 1 91 ? 23.220 -4.089 -21.903 1.00 94.50 91 TRP A N 1
ATOM 703 C CA . TRP A 1 91 ? 21.774 -3.974 -22.117 1.00 94.50 91 TRP A CA 1
ATOM 704 C C . TRP A 1 91 ? 20.967 -4.364 -20.875 1.00 94.50 91 TRP A C 1
ATOM 706 O O . TRP A 1 91 ? 20.031 -3.657 -20.514 1.00 94.50 91 TRP A O 1
ATOM 716 N N . VAL A 1 92 ? 21.362 -5.434 -20.182 1.00 96.00 92 VAL A N 1
ATOM 717 C CA . VAL A 1 92 ? 20.749 -5.827 -18.901 1.00 96.00 92 VAL A CA 1
ATOM 718 C C . VAL A 1 92 ? 20.919 -4.724 -17.858 1.00 96.00 92 VAL A C 1
ATOM 720 O O . VAL A 1 92 ? 19.947 -4.328 -17.221 1.00 96.00 92 VAL A O 1
ATOM 723 N N . ALA A 1 93 ? 22.136 -4.195 -17.718 1.00 91.88 93 ALA A N 1
ATOM 724 C CA . ALA A 1 93 ? 22.481 -3.193 -16.717 1.00 91.88 93 ALA A CA 1
ATOM 725 C C . ALA A 1 93 ? 21.705 -1.881 -16.898 1.00 91.88 93 ALA A C 1
ATOM 727 O O . ALA A 1 93 ? 21.330 -1.266 -15.911 1.00 91.88 93 ALA A O 1
ATOM 728 N N . PHE A 1 94 ? 21.409 -1.463 -18.133 1.00 91.38 94 PHE A N 1
ATOM 729 C CA . PHE A 1 94 ? 20.574 -0.280 -18.369 1.00 91.38 94 PHE A CA 1
ATOM 730 C C . PHE A 1 94 ? 19.066 -0.551 -18.283 1.00 91.38 94 PHE A C 1
ATOM 732 O O . PHE A 1 94 ? 18.305 0.396 -18.114 1.00 91.38 94 PHE A O 1
ATOM 739 N N . ALA A 1 95 ? 18.619 -1.803 -18.413 1.00 94.38 95 ALA A N 1
ATOM 740 C CA . ALA A 1 95 ? 17.200 -2.156 -18.336 1.00 94.38 95 ALA A CA 1
ATOM 741 C C . ALA A 1 95 ? 16.739 -2.497 -16.907 1.00 94.38 95 ALA A C 1
ATOM 743 O O . ALA A 1 95 ? 15.573 -2.286 -16.576 1.00 94.38 95 ALA A O 1
ATOM 744 N N . ALA A 1 96 ? 17.637 -2.998 -16.051 1.00 96.00 96 ALA A N 1
ATOM 745 C CA . ALA A 1 96 ? 17.283 -3.435 -14.702 1.00 96.00 96 ALA A CA 1
ATOM 746 C C . ALA A 1 96 ? 16.920 -2.287 -13.738 1.00 96.00 96 ALA A C 1
ATOM 748 O O . ALA A 1 96 ? 15.826 -2.348 -13.175 1.00 96.00 96 ALA A O 1
ATOM 749 N N . PRO A 1 97 ? 17.729 -1.219 -13.566 1.00 92.50 97 PRO A N 1
ATOM 750 C CA . PRO A 1 97 ? 17.396 -0.139 -12.637 1.00 92.50 97 PRO A CA 1
ATOM 751 C C . PRO A 1 97 ? 16.073 0.569 -12.963 1.00 92.50 97 PRO A C 1
ATOM 753 O O . PRO A 1 97 ? 15.276 0.735 -12.046 1.00 92.50 97 PRO A O 1
ATOM 756 N N . PRO A 1 98 ? 15.747 0.906 -14.230 1.00 93.38 98 PRO A N 1
ATOM 757 C CA . PRO A 1 98 ? 14.436 1.461 -14.560 1.00 93.38 98 PRO A CA 1
ATOM 758 C C . PRO A 1 98 ? 13.256 0.581 -14.152 1.00 93.38 98 PRO A C 1
ATOM 760 O O . PRO A 1 98 ? 12.242 1.090 -13.682 1.00 93.38 98 PRO A O 1
ATOM 763 N N . SER A 1 99 ? 13.383 -0.737 -14.322 1.00 95.62 99 SER A N 1
ATOM 764 C CA . SER A 1 99 ? 12.328 -1.673 -13.937 1.00 95.62 99 SER A CA 1
ATOM 765 C C . SER A 1 99 ? 12.214 -1.822 -12.421 1.00 95.62 99 SER A C 1
ATOM 767 O O . SER A 1 99 ? 11.102 -1.910 -11.912 1.00 95.62 99 SER A O 1
ATOM 769 N N . ALA A 1 100 ? 13.341 -1.824 -11.703 1.00 94.31 100 ALA A N 1
ATOM 770 C CA . ALA A 1 100 ? 13.365 -1.811 -10.241 1.00 94.31 100 ALA A CA 1
ATOM 771 C C . ALA A 1 100 ? 12.710 -0.532 -9.689 1.00 94.31 100 ALA A C 1
ATOM 773 O O . ALA A 1 100 ? 11.859 -0.599 -8.806 1.00 94.31 100 ALA A O 1
ATOM 774 N N . LEU A 1 101 ? 13.036 0.626 -10.276 1.00 90.75 101 LEU A N 1
ATOM 775 C CA . LEU A 1 101 ? 12.447 1.918 -9.924 1.00 90.75 101 LEU A CA 1
ATOM 776 C C . LEU A 1 101 ? 10.946 1.970 -10.188 1.00 90.75 101 LEU A C 1
ATOM 778 O O . LEU A 1 101 ? 10.212 2.494 -9.360 1.00 90.75 101 LEU A O 1
ATOM 782 N N . LEU A 1 102 ? 10.481 1.418 -11.313 1.00 93.56 102 LEU A N 1
ATOM 783 C CA . LEU A 1 102 ? 9.052 1.372 -11.619 1.00 93.56 102 LEU A CA 1
ATOM 784 C C . LEU A 1 102 ? 8.294 0.618 -10.524 1.00 93.56 102 LEU A C 1
ATOM 786 O O . LEU A 1 102 ? 7.273 1.106 -10.048 1.00 93.56 102 LEU A O 1
ATOM 790 N N . VAL A 1 103 ? 8.805 -0.545 -10.110 1.00 92.12 103 VAL A N 1
ATOM 791 C CA . VAL A 1 103 ? 8.198 -1.331 -9.031 1.00 92.12 103 VAL A CA 1
ATOM 792 C C . VAL A 1 103 ? 8.271 -0.572 -7.706 1.00 92.12 103 VAL A C 1
ATOM 794 O O . VAL A 1 103 ? 7.252 -0.444 -7.044 1.00 92.12 103 VAL A O 1
ATOM 797 N N . ALA A 1 104 ? 9.430 -0.012 -7.351 1.00 87.62 104 ALA A N 1
ATOM 798 C CA . ALA A 1 104 ? 9.636 0.667 -6.071 1.00 87.62 104 ALA A CA 1
ATOM 799 C C . ALA A 1 104 ? 8.749 1.914 -5.912 1.00 87.62 104 ALA A C 1
ATOM 801 O O . ALA A 1 104 ? 8.081 2.061 -4.892 1.00 87.62 104 ALA A O 1
ATOM 802 N N . VAL A 1 105 ? 8.688 2.773 -6.940 1.00 84.38 105 VAL A N 1
ATOM 803 C CA . VAL A 1 105 ? 7.799 3.947 -6.959 1.00 84.38 105 VAL A CA 1
ATOM 804 C C . VAL A 1 105 ? 6.348 3.500 -6.879 1.00 84.38 105 VAL A C 1
ATOM 806 O O . VAL A 1 105 ? 5.587 4.052 -6.099 1.00 84.38 105 VAL A O 1
ATOM 809 N N . THR A 1 106 ? 5.957 2.478 -7.643 1.00 87.62 106 THR A N 1
ATOM 810 C CA . THR A 1 106 ? 4.577 1.978 -7.599 1.00 87.62 106 THR A CA 1
ATOM 811 C C . THR A 1 106 ? 4.209 1.495 -6.200 1.00 87.62 106 THR A C 1
ATOM 813 O O . THR A 1 106 ? 3.167 1.897 -5.694 1.00 87.62 106 THR A O 1
ATOM 816 N N . THR A 1 107 ? 5.071 0.705 -5.551 1.00 82.06 107 THR A N 1
ATOM 817 C CA . THR A 1 107 ? 4.859 0.255 -4.171 1.00 82.06 107 THR A CA 1
ATOM 818 C C . THR A 1 107 ? 4.676 1.449 -3.246 1.00 82.06 107 THR A C 1
ATOM 820 O O . THR A 1 107 ? 3.623 1.550 -2.628 1.00 82.06 107 THR A O 1
ATOM 823 N N . HIS A 1 108 ? 5.625 2.389 -3.238 1.00 77.44 108 HIS A N 1
ATOM 824 C CA . HIS A 1 108 ? 5.571 3.587 -2.398 1.00 77.44 108 HIS A CA 1
ATOM 825 C C . HIS A 1 108 ? 4.256 4.369 -2.570 1.00 77.44 108 HIS A C 1
ATOM 827 O O . HIS A 1 108 ? 3.606 4.694 -1.584 1.00 77.44 108 HIS A O 1
ATOM 833 N N . LEU A 1 109 ? 3.796 4.574 -3.810 1.00 77.00 109 LEU A N 1
ATOM 834 C CA . LEU A 1 109 ? 2.539 5.283 -4.086 1.00 77.00 109 LEU A CA 1
ATOM 835 C C . LEU A 1 109 ? 1.278 4.521 -3.675 1.00 77.00 109 LEU A C 1
ATOM 837 O O . LEU A 1 109 ? 0.244 5.132 -3.409 1.00 77.00 109 LEU A O 1
ATOM 841 N N . THR A 1 110 ? 1.329 3.192 -3.680 1.00 79.12 110 THR A N 1
ATOM 842 C CA . THR A 1 110 ? 0.158 2.355 -3.384 1.00 79.12 110 THR A CA 1
ATOM 843 C C . THR A 1 110 ? 0.038 1.953 -1.918 1.00 79.12 110 THR A C 1
ATOM 845 O O . THR A 1 110 ? -1.049 1.530 -1.528 1.00 79.12 110 THR A O 1
ATOM 848 N N . THR A 1 111 ? 1.105 2.099 -1.121 1.00 74.38 111 THR A N 1
ATOM 849 C CA . THR A 1 111 ? 1.115 1.746 0.308 1.00 74.38 111 THR A CA 1
ATOM 850 C C . THR A 1 111 ? 0.143 2.605 1.120 1.00 74.38 111 THR A C 1
ATOM 852 O O . THR A 1 111 ? -0.600 2.059 1.927 1.00 74.38 111 THR A O 1
ATOM 855 N N . ASP A 1 112 ? 0.101 3.921 0.880 1.00 63.62 112 ASP A N 1
ATOM 856 C CA . ASP A 1 112 ? -0.621 4.857 1.760 1.00 63.62 112 ASP A CA 1
ATOM 857 C C . ASP A 1 112 ? -2.061 5.173 1.331 1.00 63.62 112 ASP A C 1
ATOM 859 O O . ASP A 1 112 ? -2.862 5.604 2.150 1.00 63.62 112 ASP A O 1
ATOM 863 N N . VAL A 1 113 ? -2.431 4.974 0.063 1.00 64.56 113 VAL A N 1
ATOM 864 C CA . VAL A 1 113 ? -3.780 5.335 -0.419 1.00 64.56 113 VAL A CA 1
ATOM 865 C C . VAL A 1 113 ? -4.615 4.091 -0.698 1.00 64.56 113 VAL A C 1
ATOM 867 O O . VAL A 1 113 ? -5.625 3.863 -0.040 1.00 64.56 113 VAL A O 1
ATOM 870 N N . ALA A 1 114 ? -4.214 3.306 -1.699 1.00 64.69 114 ALA A N 1
ATOM 871 C CA . ALA A 1 114 ? -4.730 1.980 -2.038 1.00 64.69 114 ALA A CA 1
ATOM 872 C C . ALA A 1 114 ? -3.986 1.455 -3.281 1.00 64.69 114 ALA A C 1
ATOM 874 O O . ALA A 1 114 ? -3.540 2.227 -4.131 1.00 64.69 114 ALA A O 1
ATOM 875 N N . SER A 1 115 ? -3.916 0.136 -3.475 1.00 70.81 115 SER A N 1
ATOM 876 C CA . SER A 1 115 ? -3.389 -0.438 -4.724 1.00 70.81 115 SER A CA 1
ATOM 877 C C . SER A 1 115 ? -4.439 -0.400 -5.837 1.00 70.81 115 SER A C 1
ATOM 879 O O . SER A 1 115 ? -5.178 -1.360 -6.057 1.00 70.81 115 SER A O 1
ATOM 881 N N . VAL A 1 116 ? -4.560 0.752 -6.505 1.00 72.50 116 VAL A N 1
ATOM 882 C CA . VAL A 1 116 ? -5.655 1.024 -7.452 1.00 72.50 116 VAL A CA 1
ATOM 883 C C . VAL A 1 116 ? -5.145 1.584 -8.781 1.00 72.50 116 VAL A C 1
ATOM 885 O O . VAL A 1 116 ? -4.128 2.287 -8.785 1.00 72.50 116 VAL A O 1
ATOM 888 N N . PRO A 1 117 ? -5.828 1.305 -9.914 1.00 75.00 117 PRO A N 1
ATOM 88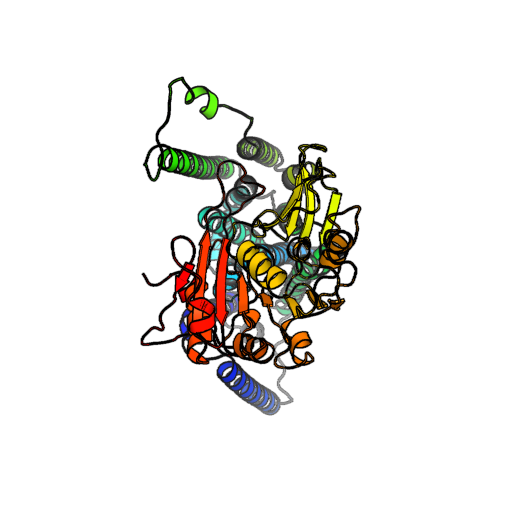9 C CA . PRO A 1 117 ? -5.387 1.708 -11.252 1.00 75.00 117 PRO A CA 1
ATOM 890 C C . PRO A 1 117 ? -4.954 3.161 -11.361 1.00 75.00 117 PRO A C 1
ATOM 892 O O . PRO A 1 117 ? -3.879 3.443 -11.880 1.00 75.00 117 PRO A O 1
ATOM 895 N N . LEU A 1 118 ? -5.730 4.078 -10.792 1.00 79.56 118 LEU A N 1
ATOM 896 C CA . LEU A 1 118 ? -5.440 5.507 -10.832 1.00 79.56 118 LEU A CA 1
ATOM 897 C C . LEU A 1 118 ? -4.045 5.882 -10.292 1.00 79.56 118 LEU A C 1
ATOM 899 O O . LEU A 1 118 ? -3.461 6.853 -10.768 1.00 79.56 118 LEU A O 1
ATOM 903 N N . LEU A 1 119 ? -3.500 5.118 -9.339 1.00 77.75 119 LEU A N 1
ATOM 904 C CA . LEU A 1 119 ? -2.232 5.424 -8.669 1.00 77.75 119 LEU A CA 1
ATOM 905 C C . LEU A 1 119 ? -1.026 4.722 -9.297 1.00 77.75 119 LEU A C 1
ATOM 907 O O . LEU A 1 119 ? 0.041 5.325 -9.401 1.00 77.75 119 LEU A O 1
ATOM 911 N N . TRP A 1 120 ? -1.179 3.480 -9.768 1.00 84.06 120 TRP A N 1
ATOM 912 C CA . TRP A 1 120 ? -0.074 2.756 -10.412 1.00 84.06 120 TRP A CA 1
ATOM 913 C C . TRP A 1 120 ? 0.039 3.020 -11.921 1.00 84.06 120 TRP A C 1
ATOM 915 O O . TRP A 1 120 ? 1.095 2.788 -12.518 1.00 84.06 120 TRP A O 1
ATOM 925 N N . ILE A 1 121 ? -1.009 3.555 -12.560 1.00 88.94 121 ILE A N 1
ATOM 926 C CA . ILE A 1 121 ? -0.975 3.924 -13.980 1.00 88.94 121 ILE A CA 1
ATOM 927 C C . ILE A 1 121 ? 0.009 5.056 -14.269 1.00 88.94 121 ILE A C 1
ATOM 929 O O . ILE A 1 121 ? 0.781 4.874 -15.205 1.00 88.94 121 ILE A O 1
ATOM 933 N N . PRO A 1 122 ? 0.058 6.187 -13.535 1.00 88.50 122 PRO A N 1
ATOM 934 C CA . PRO A 1 122 ? 0.972 7.280 -13.860 1.00 88.50 122 PRO A CA 1
ATOM 935 C C . PRO A 1 122 ? 2.456 6.869 -13.924 1.00 88.50 122 PRO A C 1
ATOM 937 O O . PRO A 1 122 ? 3.075 7.150 -14.956 1.00 88.50 122 PRO A O 1
ATOM 940 N N . PRO A 1 123 ? 3.036 6.140 -12.942 1.00 90.38 123 PRO A N 1
ATOM 941 C CA . PRO A 1 123 ? 4.395 5.603 -13.067 1.00 90.38 123 PRO A CA 1
ATOM 942 C C . PRO A 1 123 ? 4.583 4.731 -14.313 1.00 90.38 123 PRO A C 1
ATOM 944 O O . PRO A 1 123 ? 5.532 4.922 -15.074 1.00 90.38 123 PRO A O 1
ATOM 947 N N . LEU A 1 124 ? 3.659 3.803 -14.576 1.00 92.75 124 LEU A N 1
ATOM 948 C CA . LEU A 1 124 ? 3.754 2.908 -15.727 1.00 92.75 124 LEU A CA 1
ATOM 949 C C . LEU A 1 124 ? 3.594 3.654 -17.063 1.00 92.75 124 LEU A C 1
ATOM 951 O O . LEU A 1 124 ? 4.305 3.365 -18.024 1.00 92.75 124 LEU A O 1
ATOM 955 N N . ALA A 1 125 ? 2.706 4.642 -17.133 1.00 91.94 125 ALA A N 1
ATOM 956 C CA . ALA A 1 125 ? 2.515 5.497 -18.299 1.00 91.94 125 ALA A CA 1
ATOM 957 C C . ALA A 1 125 ? 3.785 6.305 -18.589 1.00 91.94 125 ALA A C 1
ATOM 959 O O . ALA A 1 125 ? 4.247 6.326 -19.730 1.00 91.94 125 ALA A O 1
ATOM 960 N N . LEU A 1 126 ? 4.387 6.915 -17.565 1.00 92.88 126 LEU A N 1
ATOM 961 C CA . LEU A 1 126 ? 5.666 7.613 -17.690 1.00 92.88 126 LEU A CA 1
ATOM 962 C C . LEU A 1 126 ? 6.770 6.659 -18.153 1.00 92.88 126 LEU A C 1
ATOM 964 O O . LEU A 1 126 ? 7.509 6.985 -19.083 1.00 92.88 126 LEU A O 1
ATOM 968 N N . PHE A 1 127 ? 6.830 5.453 -17.588 1.00 93.88 127 PHE A N 1
ATOM 969 C CA . PHE A 1 127 ? 7.764 4.410 -18.003 1.00 93.88 127 PHE A CA 1
ATOM 970 C C . PHE A 1 127 ? 7.589 4.029 -19.481 1.00 93.88 127 PHE A C 1
ATOM 972 O O . PHE A 1 127 ? 8.564 4.022 -20.229 1.00 93.88 127 PHE A O 1
ATOM 979 N N . LEU A 1 128 ? 6.367 3.790 -19.961 1.00 93.62 128 LEU A N 1
ATOM 980 C CA . LEU A 1 128 ? 6.113 3.506 -21.380 1.00 93.62 128 LEU A CA 1
ATOM 981 C C . LEU A 1 128 ? 6.452 4.704 -22.274 1.00 93.62 128 LEU A C 1
ATOM 983 O O . LEU A 1 128 ? 7.068 4.536 -23.329 1.00 93.62 128 LEU A O 1
ATOM 987 N N . LEU A 1 129 ? 6.113 5.919 -21.840 1.00 93.50 129 LEU A N 1
ATOM 988 C CA . LEU A 1 129 ? 6.420 7.152 -22.559 1.00 93.50 129 LEU A CA 1
ATOM 989 C C . LEU A 1 129 ? 7.930 7.325 -22.757 1.00 93.50 129 LEU A C 1
ATOM 991 O O . LEU A 1 129 ? 8.362 7.761 -23.824 1.00 93.50 129 LEU A O 1
ATOM 995 N N . THR A 1 130 ? 8.754 6.917 -21.789 1.00 93.00 130 THR A N 1
ATOM 996 C CA . THR A 1 130 ? 10.211 6.958 -21.964 1.00 93.00 130 THR A CA 1
ATOM 997 C C . THR A 1 130 ? 10.692 6.061 -23.112 1.00 93.00 130 THR A C 1
ATOM 999 O O . THR A 1 130 ? 11.559 6.477 -23.878 1.00 93.00 130 THR A O 1
ATOM 1002 N N . PHE A 1 131 ? 10.101 4.872 -23.304 1.00 92.31 131 PHE A N 1
ATOM 1003 C CA . PHE A 1 131 ? 10.399 4.010 -24.453 1.00 92.31 131 PHE A CA 1
ATOM 1004 C C . PHE A 1 131 ? 9.913 4.619 -25.769 1.00 92.31 131 PHE A C 1
ATOM 1006 O O . PHE A 1 131 ? 10.620 4.524 -26.776 1.00 92.31 131 PHE A O 1
ATOM 1013 N N . VAL A 1 132 ? 8.740 5.267 -25.766 1.00 91.75 132 VAL A N 1
ATOM 1014 C CA . VAL A 1 132 ? 8.227 6.007 -26.931 1.00 91.75 132 VAL A CA 1
ATOM 1015 C C . VAL A 1 132 ? 9.224 7.080 -27.353 1.00 91.75 132 VAL A C 1
ATOM 1017 O O . VAL A 1 132 ? 9.592 7.146 -28.524 1.00 91.75 132 VAL A O 1
ATOM 1020 N N . ILE A 1 133 ? 9.697 7.892 -26.406 1.00 91.56 133 ILE A N 1
ATOM 1021 C CA . ILE A 1 133 ? 10.652 8.967 -26.682 1.00 91.56 133 ILE A CA 1
ATOM 1022 C C . ILE A 1 133 ? 11.989 8.379 -27.132 1.00 91.56 133 ILE A C 1
ATOM 1024 O O . ILE A 1 133 ? 12.473 8.754 -28.201 1.00 91.56 133 ILE A O 1
ATOM 1028 N N . ALA A 1 134 ? 12.558 7.440 -26.373 1.00 90.19 134 ALA A N 1
ATOM 1029 C CA . ALA A 1 134 ? 13.901 6.920 -26.604 1.00 90.19 134 ALA A CA 1
ATOM 1030 C C . ALA A 1 134 ? 14.068 6.224 -27.962 1.00 90.19 134 ALA A C 1
ATOM 1032 O O . ALA A 1 134 ? 15.098 6.394 -28.606 1.00 90.19 134 ALA A O 1
ATOM 1033 N N . PHE A 1 135 ? 13.053 5.491 -28.430 1.00 89.44 135 PHE A N 1
ATOM 1034 C CA . PHE A 1 135 ? 13.083 4.780 -29.717 1.00 89.44 135 PHE A CA 1
ATOM 1035 C C . PHE A 1 135 ? 12.440 5.575 -30.874 1.00 89.44 135 PHE A C 1
ATOM 1037 O O . PHE A 1 135 ? 12.095 5.007 -31.914 1.00 89.44 135 PHE A O 1
ATOM 1044 N N . SER A 1 136 ? 12.267 6.892 -30.710 1.00 89.12 136 SER A N 1
ATOM 1045 C CA . SER A 1 136 ? 11.774 7.803 -31.752 1.00 89.12 136 SER A CA 1
ATOM 1046 C C . SER A 1 136 ? 12.894 8.634 -32.388 1.00 89.12 136 SER A C 1
ATOM 1048 O O . SER A 1 136 ? 13.983 8.775 -31.840 1.00 89.12 136 SER A O 1
ATOM 1050 N N . ALA A 1 137 ? 12.586 9.295 -33.510 1.00 85.00 137 ALA A N 1
ATOM 1051 C CA . ALA A 1 137 ? 13.504 10.247 -34.143 1.00 85.00 137 ALA A CA 1
ATOM 1052 C C . ALA A 1 137 ? 13.818 11.477 -33.264 1.00 85.00 137 ALA A C 1
ATOM 1054 O O . ALA A 1 137 ? 14.813 12.163 -33.491 1.00 85.00 137 ALA A O 1
ATOM 1055 N N . ILE A 1 138 ? 12.953 11.790 -32.292 1.00 84.50 138 ILE A N 1
ATOM 1056 C CA . ILE A 1 138 ? 13.213 12.828 -31.287 1.00 84.50 138 ILE A CA 1
ATOM 1057 C C . ILE A 1 138 ? 14.243 12.298 -30.285 1.00 84.50 138 ILE A C 1
ATOM 1059 O O . ILE A 1 138 ? 15.169 13.022 -29.933 1.00 84.50 138 ILE A O 1
ATOM 1063 N N . GLY A 1 139 ? 14.122 11.026 -29.891 1.00 84.31 139 GLY A N 1
ATOM 1064 C CA . GLY A 1 139 ? 15.062 10.333 -29.013 1.00 84.31 139 GLY A CA 1
ATOM 1065 C C . GLY A 1 139 ? 16.496 10.365 -29.526 1.00 84.31 139 GLY A C 1
ATOM 1066 O O . GLY A 1 139 ? 17.386 10.699 -28.754 1.00 84.31 139 GLY A O 1
ATOM 1067 N N . ASP A 1 140 ? 16.717 10.125 -30.823 1.00 82.50 140 ASP A N 1
ATOM 1068 C CA . ASP A 1 140 ? 18.059 10.206 -31.424 1.00 82.50 140 ASP A CA 1
ATOM 1069 C C . ASP A 1 140 ? 18.677 11.615 -31.243 1.00 82.50 140 ASP A C 1
ATOM 1071 O O . ASP A 1 140 ? 19.817 11.743 -30.798 1.00 82.50 140 ASP A O 1
ATOM 1075 N N . ARG A 1 141 ? 17.900 12.690 -31.468 1.00 81.62 141 ARG A N 1
ATOM 1076 C CA . ARG A 1 141 ? 18.366 14.081 -31.259 1.00 81.62 141 ARG A CA 1
ATOM 1077 C C . ARG A 1 141 ? 18.605 14.405 -29.790 1.00 81.62 141 ARG A C 1
ATOM 1079 O O . ARG A 1 141 ? 19.567 15.095 -29.456 1.00 81.62 141 ARG A O 1
ATOM 1086 N N . ILE A 1 142 ? 17.714 13.938 -28.912 1.00 80.00 142 ILE A N 1
ATOM 1087 C CA . ILE A 1 142 ? 17.874 14.105 -27.468 1.00 80.00 142 ILE A CA 1
ATOM 1088 C C . ILE A 1 142 ? 19.156 13.391 -27.046 1.00 80.00 142 ILE A C 1
ATOM 1090 O O . ILE A 1 142 ? 19.982 14.009 -26.399 1.00 80.00 142 ILE A O 1
ATOM 1094 N N . ALA A 1 143 ? 19.393 12.149 -27.458 1.00 75.88 143 ALA A N 1
ATOM 1095 C CA . ALA A 1 143 ? 20.581 11.393 -27.075 1.00 75.88 143 ALA A CA 1
ATOM 1096 C C . ALA A 1 143 ? 21.901 12.061 -27.510 1.00 75.88 143 ALA A C 1
ATOM 1098 O O . ALA A 1 143 ? 22.880 12.015 -26.762 1.00 75.88 143 ALA A O 1
ATOM 1099 N N . GLU A 1 144 ? 21.921 12.715 -28.676 1.00 69.38 144 GLU A N 1
ATOM 1100 C CA . GLU A 1 144 ? 23.068 13.492 -29.168 1.00 69.38 144 GLU A CA 1
ATOM 1101 C C . GLU A 1 144 ? 23.315 14.782 -28.359 1.00 69.38 144 GLU A C 1
ATOM 1103 O O . GLU A 1 144 ? 24.467 15.170 -28.158 1.00 69.38 144 GLU A O 1
ATOM 1108 N N . GLY A 1 145 ? 22.256 15.427 -27.852 1.00 62.22 145 GLY A N 1
ATOM 1109 C CA . GLY A 1 145 ? 22.326 16.688 -27.098 1.00 62.22 145 GLY A CA 1
ATOM 1110 C C . GLY A 1 145 ? 22.217 16.574 -25.568 1.00 62.22 145 GLY A C 1
ATOM 1111 O O . GLY A 1 145 ? 22.505 17.543 -24.872 1.00 62.22 145 GLY A O 1
ATOM 1112 N N . ALA A 1 146 ? 21.821 15.422 -25.017 1.00 59.34 146 ALA A N 1
ATOM 1113 C CA . ALA A 1 146 ? 21.379 15.244 -23.625 1.00 59.34 146 ALA A CA 1
ATOM 1114 C C . ALA A 1 146 ? 22.490 14.859 -22.634 1.00 59.34 146 ALA A C 1
ATOM 1116 O O . ALA A 1 146 ? 22.236 14.200 -21.625 1.00 59.34 146 ALA A O 1
ATOM 1117 N N . ALA A 1 147 ? 23.723 15.316 -22.859 1.00 56.75 147 ALA A N 1
ATOM 1118 C CA . ALA A 1 147 ? 24.715 15.372 -21.784 1.00 56.75 147 ALA A CA 1
ATOM 1119 C C . ALA A 1 147 ? 24.211 16.120 -20.514 1.00 56.75 147 ALA A C 1
ATOM 1121 O O . ALA A 1 147 ? 24.439 15.592 -19.427 1.00 56.75 147 ALA A O 1
ATOM 1122 N N . PRO A 1 148 ? 23.482 17.264 -20.599 1.00 54.28 148 PRO A N 1
ATOM 1123 C CA . PRO A 1 148 ? 22.956 17.969 -19.420 1.00 54.28 148 PRO A CA 1
ATOM 1124 C C . PRO A 1 148 ? 21.882 17.199 -18.637 1.00 54.28 148 PRO A C 1
ATOM 1126 O O . PRO A 1 148 ? 21.838 17.285 -17.412 1.00 54.28 148 PRO A O 1
ATOM 1129 N N . LEU A 1 149 ? 21.024 16.434 -19.322 1.00 58.69 149 LEU A N 1
ATOM 1130 C CA . LEU A 1 149 ? 19.888 15.731 -18.703 1.00 58.69 149 LEU A CA 1
ATOM 1131 C C . LEU A 1 149 ? 20.352 14.689 -17.672 1.00 58.69 149 LEU A C 1
ATOM 1133 O O . LEU A 1 149 ? 19.723 14.508 -16.635 1.00 58.69 149 LEU A O 1
ATOM 1137 N N . LYS A 1 150 ? 21.509 14.072 -17.932 1.00 61.66 150 LYS A N 1
ATOM 1138 C CA . LYS A 1 150 ? 22.144 13.058 -17.076 1.00 61.66 150 LYS A CA 1
ATOM 1139 C C . LYS A 1 150 ? 22.668 13.630 -15.760 1.00 61.66 150 LYS A C 1
ATOM 1141 O O . LYS A 1 150 ? 22.743 12.905 -14.777 1.00 61.66 150 LYS A O 1
ATOM 1146 N N . PHE A 1 151 ? 23.023 14.917 -15.742 1.00 57.91 151 PHE A N 1
ATOM 1147 C CA . PHE A 1 151 ? 23.445 15.606 -14.526 1.00 57.91 151 PHE A CA 1
ATOM 1148 C C . PHE A 1 151 ? 22.250 15.967 -13.661 1.00 57.91 151 PHE A C 1
ATOM 1150 O O . PHE A 1 151 ? 22.260 15.643 -12.483 1.00 57.91 151 PHE A O 1
ATOM 1157 N N . MET A 1 152 ? 21.210 16.563 -14.254 1.00 57.41 152 MET A N 1
ATOM 1158 C CA . MET A 1 152 ? 19.991 16.988 -13.552 1.00 57.41 152 MET A CA 1
ATOM 1159 C C . MET A 1 152 ? 19.326 15.842 -12.772 1.00 57.41 152 MET A C 1
ATOM 1161 O O . MET A 1 152 ? 18.785 16.063 -11.696 1.00 57.41 152 MET A O 1
ATOM 1165 N N . VAL A 1 153 ? 19.450 14.611 -13.273 1.00 61.28 153 VAL A N 1
ATOM 1166 C CA . VAL A 1 153 ? 18.990 13.381 -12.618 1.00 61.28 153 VAL A CA 1
ATOM 1167 C C . VAL A 1 153 ? 19.594 13.169 -11.221 1.00 61.28 153 VAL A C 1
ATOM 1169 O O . VAL A 1 153 ? 18.842 12.847 -10.311 1.00 61.28 153 VAL A O 1
ATOM 1172 N N . VAL A 1 154 ? 20.901 13.388 -11.020 1.00 60.72 154 VAL A N 1
ATOM 1173 C CA . VAL A 1 154 ? 21.569 13.221 -9.705 1.00 60.72 154 VAL A CA 1
ATOM 1174 C C . VAL A 1 154 ? 21.019 14.203 -8.674 1.00 60.72 154 VAL A C 1
ATOM 1176 O O . VAL A 1 154 ? 20.871 13.864 -7.506 1.00 60.72 154 VAL A O 1
ATOM 1179 N N . PHE A 1 155 ? 20.708 15.424 -9.105 1.00 60.22 155 PHE A N 1
ATOM 1180 C CA . PHE A 1 155 ? 20.224 16.469 -8.205 1.00 60.22 155 PHE A CA 1
ATOM 1181 C C . PHE A 1 155 ? 18.732 16.375 -7.936 1.00 60.22 155 PHE A C 1
ATOM 1183 O O . PHE A 1 155 ? 18.304 16.671 -6.830 1.00 60.22 155 PHE A O 1
ATOM 1190 N N . LEU A 1 156 ? 17.934 15.965 -8.922 1.00 60.22 156 LEU A N 1
ATOM 1191 C CA . LEU A 1 156 ? 16.532 15.650 -8.675 1.00 60.22 156 LEU A CA 1
ATOM 1192 C C . LEU A 1 156 ? 16.422 14.476 -7.698 1.00 60.22 156 LEU A C 1
ATOM 1194 O O . LEU A 1 156 ? 15.585 14.526 -6.814 1.00 60.22 156 LEU A O 1
ATOM 1198 N N . LEU A 1 157 ? 17.323 13.491 -7.786 1.00 61.28 157 LEU A N 1
ATOM 1199 C CA . LEU A 1 157 ? 17.467 12.411 -6.802 1.00 61.28 157 LEU A CA 1
ATOM 1200 C C . LEU A 1 157 ? 17.654 12.929 -5.372 1.00 61.28 157 LEU A C 1
ATOM 1202 O O . LEU A 1 157 ? 17.009 12.472 -4.437 1.00 61.28 157 LEU A O 1
ATOM 1206 N N . ALA A 1 158 ? 18.564 13.887 -5.231 1.00 56.03 158 ALA A N 1
ATOM 1207 C CA . ALA A 1 158 ? 18.907 14.512 -3.970 1.00 56.03 158 ALA A CA 1
ATOM 1208 C C . ALA A 1 158 ? 17.765 15.349 -3.398 1.00 56.03 158 ALA A C 1
ATOM 1210 O O . ALA A 1 158 ? 17.494 15.293 -2.206 1.00 56.03 158 ALA A O 1
ATOM 1211 N N . ALA A 1 159 ? 17.104 16.120 -4.263 1.00 55.81 159 ALA A N 1
ATOM 1212 C CA . ALA A 1 159 ? 15.951 16.931 -3.901 1.00 55.81 159 ALA A CA 1
ATOM 1213 C C . ALA A 1 159 ? 14.767 16.056 -3.471 1.00 55.81 159 ALA A C 1
ATOM 1215 O O . ALA A 1 159 ? 14.066 16.415 -2.538 1.00 55.81 159 ALA A O 1
ATOM 1216 N N . VAL A 1 160 ? 14.594 14.904 -4.122 1.00 57.62 160 VAL A N 1
ATOM 1217 C CA . VAL A 1 160 ? 13.584 13.898 -3.785 1.00 57.62 160 VAL A CA 1
ATOM 1218 C C . VAL A 1 160 ? 13.826 13.285 -2.403 1.00 57.62 160 VAL A C 1
ATOM 1220 O O . VAL A 1 160 ? 12.900 13.170 -1.615 1.00 57.62 160 VAL A O 1
ATOM 1223 N N . MET A 1 161 ? 15.068 12.941 -2.068 1.00 54.16 161 MET A N 1
ATOM 1224 C CA . MET A 1 161 ? 15.385 12.431 -0.726 1.00 54.16 161 MET A CA 1
ATOM 1225 C C . MET A 1 161 ? 15.296 13.497 0.361 1.00 54.16 161 MET A C 1
ATOM 1227 O O . MET A 1 161 ? 14.926 13.218 1.491 1.00 54.16 161 MET A O 1
ATOM 1231 N N . ALA A 1 162 ? 15.617 14.742 0.016 1.00 51.16 162 ALA A N 1
ATOM 1232 C CA . ALA A 1 162 ? 15.381 15.873 0.898 1.00 51.16 162 ALA A CA 1
ATOM 1233 C C . ALA A 1 162 ? 13.879 16.187 1.058 1.00 51.16 162 ALA A C 1
ATOM 1235 O O . ALA A 1 162 ? 13.528 16.954 1.944 1.00 51.16 162 ALA A O 1
ATOM 1236 N N . SER A 1 163 ? 12.998 15.634 0.215 1.00 52.75 163 SER A N 1
ATOM 1237 C CA . SER A 1 163 ? 11.548 15.835 0.290 1.00 52.75 163 SER A CA 1
ATOM 1238 C C . SER A 1 163 ? 10.782 14.693 0.954 1.00 52.75 163 SER A C 1
ATOM 1240 O O . SER A 1 163 ? 9.561 14.796 1.012 1.00 52.75 163 SER A O 1
ATOM 1242 N N . ASP A 1 164 ? 11.443 13.653 1.484 1.00 51.09 164 ASP A N 1
ATOM 1243 C CA . ASP A 1 164 ? 10.783 12.555 2.229 1.00 51.09 164 ASP A CA 1
ATOM 1244 C C . ASP A 1 164 ? 10.004 13.050 3.476 1.00 51.09 164 ASP A C 1
ATOM 1246 O O . ASP A 1 164 ? 9.289 12.286 4.119 1.00 51.09 164 ASP A O 1
ATOM 1250 N N . SER A 1 165 ? 10.075 14.348 3.788 1.00 45.38 165 SER A N 1
ATOM 1251 C CA . SER A 1 165 ? 9.258 15.049 4.779 1.00 45.38 165 SER A CA 1
ATOM 1252 C C . SER A 1 165 ? 7.890 15.566 4.275 1.00 45.38 165 SER A C 1
ATOM 1254 O O . SER A 1 165 ? 7.085 15.991 5.102 1.00 45.38 165 SER A O 1
ATOM 1256 N N . ASP A 1 166 ? 7.573 15.518 2.969 1.00 50.03 166 ASP A N 1
ATOM 1257 C CA . ASP A 1 166 ? 6.283 15.966 2.395 1.00 50.03 166 ASP A CA 1
ATOM 1258 C C . ASP A 1 166 ? 5.562 14.830 1.635 1.00 50.03 166 ASP A C 1
ATOM 1260 O O . ASP A 1 166 ? 5.747 14.627 0.433 1.00 50.03 166 ASP A O 1
ATOM 1264 N N . GLY A 1 167 ? 4.674 14.109 2.334 1.00 53.16 167 GLY A N 1
ATOM 1265 C CA . GLY A 1 167 ? 3.784 13.076 1.771 1.00 53.16 167 GLY A CA 1
ATOM 1266 C C . GLY A 1 167 ? 2.625 13.614 0.909 1.00 53.16 167 GLY A C 1
ATOM 1267 O O . GLY A 1 167 ? 1.640 12.907 0.667 1.00 53.16 167 GLY A O 1
ATOM 1268 N N . GLY A 1 168 ? 2.686 14.882 0.490 1.00 61.22 168 GLY A N 1
ATOM 1269 C CA . GLY A 1 168 ? 1.672 15.546 -0.320 1.00 61.22 168 GLY A CA 1
ATOM 1270 C C . GLY A 1 168 ? 1.837 15.376 -1.838 1.00 61.22 168 GLY A C 1
ATOM 1271 O O . GLY A 1 168 ? 2.794 14.806 -2.365 1.00 61.22 168 GLY A O 1
ATOM 1272 N N . LEU A 1 169 ? 0.896 15.957 -2.595 1.00 66.38 169 LEU A N 1
ATOM 1273 C CA . LEU A 1 169 ? 0.909 15.948 -4.069 1.00 66.38 169 LEU A CA 1
ATOM 1274 C C . LEU A 1 169 ? 2.170 16.595 -4.669 1.00 66.38 169 LEU A C 1
ATOM 1276 O O . LEU A 1 169 ? 2.573 16.245 -5.778 1.00 66.38 169 LEU A O 1
ATOM 1280 N N . LYS A 1 170 ? 2.794 17.548 -3.964 1.00 65.31 170 LYS A N 1
ATOM 1281 C CA . LYS A 1 170 ? 4.023 18.215 -4.418 1.00 65.31 170 LYS A CA 1
ATOM 1282 C C . LYS A 1 170 ? 5.192 17.234 -4.462 1.00 65.31 170 LYS A C 1
ATOM 1284 O O . LYS A 1 170 ? 5.800 17.104 -5.526 1.00 65.31 170 LYS A O 1
ATOM 1289 N N . GLY A 1 171 ? 5.438 16.516 -3.362 1.00 68.19 171 GLY A N 1
ATOM 1290 C CA . GLY A 1 171 ? 6.412 15.427 -3.303 1.00 68.19 171 GLY A CA 1
ATOM 1291 C C . GLY A 1 171 ? 6.168 14.437 -4.439 1.00 68.19 171 GLY A C 1
ATOM 1292 O O . GLY A 1 171 ? 7.043 14.233 -5.283 1.00 68.19 171 GLY A O 1
ATOM 1293 N N . LEU A 1 172 ? 4.933 13.942 -4.580 1.00 74.00 172 LEU A N 1
ATOM 1294 C CA . LEU A 1 172 ? 4.544 13.015 -5.650 1.00 74.00 172 LEU A CA 1
ATOM 1295 C C . LEU A 1 172 ? 4.998 13.459 -7.054 1.00 74.00 172 LEU A C 1
ATOM 1297 O O . LEU A 1 172 ? 5.612 12.678 -7.785 1.00 74.00 172 LEU A O 1
ATOM 1301 N N . PHE A 1 173 ? 4.708 14.700 -7.459 1.00 77.19 173 PHE A N 1
ATOM 1302 C CA . PHE A 1 173 ? 5.099 15.190 -8.787 1.00 77.19 173 PHE A CA 1
ATOM 1303 C C . PHE A 1 173 ? 6.618 15.275 -8.962 1.00 77.19 173 PHE A C 1
ATOM 1305 O O . PHE A 1 173 ? 7.118 15.019 -10.061 1.00 77.19 173 PHE A O 1
ATOM 1312 N N . ILE A 1 174 ? 7.356 15.596 -7.898 1.00 72.69 174 ILE A N 1
ATOM 1313 C CA . ILE A 1 174 ? 8.821 15.618 -7.912 1.00 72.69 174 ILE A CA 1
ATOM 1314 C C . ILE A 1 174 ? 9.361 14.189 -8.057 1.00 72.69 174 ILE A C 1
ATOM 1316 O O . ILE A 1 174 ? 10.170 13.950 -8.958 1.00 72.69 174 ILE A O 1
ATOM 1320 N N . HIS A 1 175 ? 8.865 13.228 -7.268 1.00 75.38 175 HIS A N 1
ATOM 1321 C CA . HIS A 1 175 ? 9.237 11.811 -7.372 1.00 75.38 175 HIS A CA 1
ATOM 1322 C C . HIS A 1 175 ? 8.954 11.257 -8.778 1.00 75.38 175 HIS A C 1
ATOM 1324 O O . HIS A 1 175 ? 9.836 10.656 -9.396 1.00 75.38 175 HIS A O 1
ATOM 1330 N N . LEU A 1 176 ? 7.764 11.508 -9.338 1.00 83.44 176 LEU A N 1
ATOM 1331 C CA . LEU A 1 176 ? 7.397 11.065 -10.690 1.00 83.44 176 LEU A CA 1
ATOM 1332 C C . LEU A 1 176 ? 8.232 11.743 -11.785 1.00 83.44 176 LEU A C 1
ATOM 1334 O O . LEU A 1 176 ? 8.619 11.093 -12.761 1.00 83.44 176 LEU A O 1
ATOM 1338 N N . GLY A 1 177 ? 8.532 13.035 -11.633 1.00 82.25 177 GLY A N 1
ATOM 1339 C CA . GLY A 1 177 ? 9.391 13.779 -12.551 1.00 82.25 177 GLY A CA 1
ATOM 1340 C C . GLY A 1 177 ? 10.829 13.256 -12.547 1.00 82.25 177 GLY A C 1
ATOM 1341 O O . GLY A 1 177 ? 11.398 13.000 -13.612 1.00 82.25 177 GLY A O 1
ATOM 1342 N N . ALA A 1 178 ? 11.398 13.030 -11.361 1.00 77.12 178 ALA A N 1
ATOM 1343 C CA . ALA A 1 178 ? 12.720 12.436 -11.195 1.00 77.12 178 ALA A CA 1
ATOM 1344 C C . ALA A 1 178 ? 12.765 11.022 -11.789 1.00 77.12 178 ALA A C 1
ATOM 1346 O O . ALA A 1 178 ? 13.622 10.738 -12.630 1.00 77.12 178 ALA A O 1
ATOM 1347 N N . PHE A 1 179 ? 11.794 10.175 -11.431 1.00 85.44 179 PHE A N 1
ATOM 1348 C CA . PHE A 1 179 ? 11.612 8.835 -11.984 1.00 85.44 179 PHE A CA 1
ATOM 1349 C C . PHE A 1 179 ? 11.611 8.850 -13.518 1.00 85.44 179 PHE A C 1
ATOM 1351 O O . PHE A 1 179 ? 12.421 8.163 -14.145 1.00 85.44 179 PHE A O 1
ATOM 1358 N N . PHE A 1 180 ? 10.761 9.677 -14.136 1.00 89.06 180 PHE A N 1
ATOM 1359 C CA . PHE A 1 180 ? 10.659 9.783 -15.590 1.00 89.06 180 PHE A CA 1
ATOM 1360 C C . PHE A 1 180 ? 11.998 10.153 -16.235 1.00 89.06 180 PHE A C 1
ATOM 1362 O O . PHE A 1 180 ? 12.402 9.537 -17.221 1.00 89.06 180 PHE A O 1
ATOM 1369 N N . LEU A 1 181 ? 12.713 11.129 -15.674 1.00 83.75 181 LEU A N 1
ATOM 1370 C CA . LEU A 1 181 ? 13.983 11.600 -16.222 1.00 83.75 181 LEU A CA 1
ATOM 1371 C C . LEU A 1 181 ? 15.106 10.565 -16.083 1.00 83.75 181 LEU A C 1
ATOM 1373 O O . LEU A 1 181 ? 15.867 10.371 -17.036 1.00 83.75 181 LEU A O 1
ATOM 1377 N N . ILE A 1 182 ? 15.187 9.868 -14.944 1.00 81.12 182 ILE A N 1
ATOM 1378 C CA . ILE A 1 182 ? 16.155 8.784 -14.704 1.00 81.12 182 ILE A CA 1
ATOM 1379 C C . ILE A 1 182 ? 15.934 7.658 -15.708 1.00 81.12 182 ILE A C 1
ATOM 1381 O O . ILE A 1 182 ? 16.849 7.265 -16.438 1.00 81.12 182 ILE A O 1
ATOM 1385 N N . VAL A 1 183 ? 14.696 7.171 -15.779 1.00 89.25 183 VAL A N 1
ATOM 1386 C CA . VAL A 1 183 ? 14.308 6.076 -16.665 1.00 89.25 183 VAL A CA 1
ATOM 1387 C C . VAL A 1 183 ? 14.534 6.458 -18.126 1.00 89.25 183 VAL A C 1
ATOM 1389 O O . VAL A 1 183 ? 15.104 5.672 -18.887 1.00 89.25 183 VAL A O 1
ATOM 1392 N N . LEU A 1 184 ? 14.173 7.684 -18.518 1.00 89.06 184 LEU A N 1
ATOM 1393 C CA . LEU A 1 184 ? 14.400 8.188 -19.868 1.00 89.06 184 LEU A CA 1
ATOM 1394 C C . LEU A 1 184 ? 15.889 8.200 -20.221 1.00 89.06 184 LEU A C 1
ATOM 1396 O O . LEU A 1 184 ? 16.245 7.788 -21.323 1.00 89.06 184 LEU A O 1
ATOM 1400 N N . CYS A 1 185 ? 16.768 8.604 -19.301 1.00 83.25 185 CYS A N 1
ATOM 1401 C CA . CYS A 1 185 ? 18.213 8.559 -19.529 1.00 83.25 185 CYS A CA 1
ATOM 1402 C C . CYS A 1 185 ? 18.708 7.130 -19.793 1.00 83.25 185 CYS A C 1
ATOM 1404 O O . CYS A 1 185 ? 19.442 6.906 -20.758 1.00 83.25 185 CYS A O 1
ATOM 1406 N N . CYS A 1 186 ? 18.286 6.154 -18.987 1.00 87.12 186 CYS A N 1
ATOM 1407 C CA . CYS A 1 186 ? 18.656 4.752 -19.190 1.00 87.12 186 CYS A CA 1
ATOM 1408 C C . CYS A 1 186 ? 18.123 4.207 -20.526 1.00 87.12 186 CYS A C 1
ATOM 1410 O O . CYS A 1 186 ? 18.856 3.551 -21.271 1.00 87.12 186 CYS A O 1
ATOM 1412 N N . HIS A 1 187 ? 16.874 4.521 -20.876 1.00 91.19 187 HIS A N 1
ATOM 1413 C CA . HIS A 1 187 ? 16.266 4.079 -22.130 1.00 91.19 187 HIS A CA 1
ATOM 1414 C C . HIS A 1 187 ? 16.880 4.747 -23.366 1.00 91.19 187 HIS A C 1
ATOM 1416 O O . HIS A 1 187 ? 17.059 4.077 -24.383 1.00 91.19 187 HIS A O 1
ATOM 1422 N N . LEU A 1 188 ? 17.279 6.021 -23.291 1.00 87.94 188 LEU A N 1
ATOM 1423 C CA . LEU A 1 188 ? 18.033 6.691 -24.358 1.00 87.94 188 LEU A CA 1
ATOM 1424 C C . LEU A 1 188 ? 19.391 6.013 -24.586 1.00 87.94 188 LEU A C 1
ATOM 1426 O O . LEU A 1 188 ? 19.788 5.781 -25.726 1.00 87.94 188 LEU A O 1
ATOM 1430 N N . GLU A 1 189 ? 20.094 5.628 -23.520 1.00 86.00 189 GLU A N 1
ATOM 1431 C CA . GLU A 1 189 ? 21.375 4.921 -23.639 1.00 86.00 189 GLU A CA 1
ATOM 1432 C C . GLU A 1 189 ? 21.223 3.495 -24.193 1.00 86.00 189 GLU A C 1
ATOM 1434 O O . GLU A 1 189 ? 22.099 3.032 -24.937 1.00 86.00 189 GLU A O 1
ATOM 1439 N N . LEU A 1 190 ? 20.107 2.820 -23.899 1.00 89.81 190 LEU A N 1
ATOM 1440 C CA . LEU A 1 190 ? 19.723 1.573 -24.567 1.00 89.81 190 LEU A CA 1
ATOM 1441 C C . LEU A 1 190 ? 19.447 1.793 -26.052 1.00 89.81 190 LEU A C 1
ATOM 1443 O O . LEU A 1 190 ? 19.943 1.028 -26.879 1.00 89.81 190 LEU A O 1
ATOM 1447 N N . ALA A 1 191 ? 18.702 2.845 -26.398 1.00 89.25 191 ALA A N 1
ATOM 1448 C CA . ALA A 1 191 ? 18.382 3.172 -27.781 1.00 89.25 191 ALA A CA 1
ATOM 1449 C C . ALA A 1 191 ? 19.641 3.498 -28.597 1.00 89.25 191 ALA A C 1
ATOM 1451 O O . ALA A 1 191 ? 19.752 3.054 -29.736 1.00 89.25 191 ALA A O 1
ATOM 1452 N N . VAL A 1 192 ? 20.632 4.191 -28.028 1.00 87.00 192 VAL A N 1
ATOM 1453 C CA . VAL A 1 192 ? 21.927 4.452 -28.693 1.00 87.00 192 VAL A CA 1
ATOM 1454 C C . VAL A 1 192 ? 22.744 3.170 -28.900 1.00 87.00 192 VAL A C 1
ATOM 1456 O O . VAL A 1 192 ? 23.490 3.063 -29.870 1.00 87.00 192 VAL A O 1
ATOM 1459 N N . ARG A 1 193 ? 22.614 2.180 -28.007 1.00 86.50 193 ARG A N 1
ATOM 1460 C CA . ARG A 1 193 ? 23.325 0.885 -28.073 1.00 86.50 193 ARG A CA 1
ATOM 1461 C C . ARG A 1 193 ? 22.537 -0.208 -28.790 1.00 86.50 193 ARG A C 1
ATOM 1463 O O . ARG A 1 193 ? 22.905 -1.383 -28.684 1.00 86.50 193 ARG A O 1
ATOM 1470 N N . ARG A 1 194 ? 21.460 0.151 -29.493 1.00 87.88 194 ARG A N 1
ATOM 1471 C CA . ARG A 1 194 ? 20.676 -0.802 -30.278 1.00 87.88 194 ARG A CA 1
ATOM 1472 C C . ARG A 1 194 ? 21.562 -1.433 -31.365 1.00 87.88 194 ARG A C 1
ATOM 1474 O O . ARG A 1 194 ? 22.329 -0.711 -32.006 1.00 87.88 194 ARG A O 1
ATOM 1481 N N . PRO A 1 195 ? 21.524 -2.765 -31.553 1.00 88.75 195 PRO A N 1
ATOM 1482 C CA . PRO A 1 195 ? 22.319 -3.411 -32.590 1.00 88.75 195 PRO A CA 1
ATOM 1483 C C . PRO A 1 195 ? 21.705 -3.194 -33.982 1.00 88.75 195 PRO A C 1
ATOM 1485 O O . PRO A 1 195 ? 20.706 -2.504 -34.152 1.00 88.75 195 PRO A O 1
ATOM 1488 N N . GLU A 1 196 ? 22.302 -3.805 -34.999 1.00 84.25 196 GLU A N 1
ATOM 1489 C CA . GLU A 1 196 ? 21.702 -3.891 -36.333 1.00 84.25 196 GLU A CA 1
ATOM 1490 C C . GLU A 1 196 ? 20.380 -4.699 -36.323 1.00 84.25 196 GLU A C 1
ATOM 1492 O O . GLU A 1 196 ? 20.229 -5.605 -35.490 1.00 84.25 196 GLU A O 1
ATOM 1497 N N . PRO A 1 197 ? 19.436 -4.435 -37.256 1.00 80.31 197 PRO A N 1
ATOM 1498 C CA . PRO A 1 197 ? 18.117 -5.081 -37.288 1.00 80.31 197 PRO A CA 1
ATOM 1499 C C . PRO A 1 197 ? 18.143 -6.618 -37.232 1.00 80.31 197 PRO A C 1
ATOM 1501 O O . PRO A 1 197 ? 17.311 -7.235 -36.562 1.00 80.31 197 PRO A O 1
ATOM 1504 N N . ALA A 1 198 ? 19.176 -7.240 -37.808 1.00 80.62 198 ALA A N 1
ATOM 1505 C CA . ALA A 1 198 ? 19.384 -8.687 -37.773 1.00 80.62 198 ALA A CA 1
ATOM 1506 C C . ALA A 1 198 ? 19.478 -9.283 -36.346 1.00 80.62 198 ALA A C 1
ATOM 1508 O O . ALA A 1 198 ? 19.317 -10.492 -36.169 1.00 80.62 198 ALA A O 1
ATOM 1509 N N . ARG A 1 199 ? 19.725 -8.461 -35.314 1.00 83.94 199 ARG A N 1
ATOM 1510 C CA . ARG A 1 199 ? 19.841 -8.876 -33.902 1.00 83.94 199 ARG A CA 1
ATOM 1511 C C . ARG A 1 199 ? 18.751 -8.316 -32.987 1.00 83.94 199 ARG A C 1
ATOM 1513 O O . ARG A 1 199 ? 18.877 -8.423 -31.767 1.00 83.94 199 ARG A O 1
ATOM 1520 N N . LEU A 1 200 ? 17.665 -7.775 -33.545 1.00 85.12 200 LEU A N 1
ATOM 1521 C CA . LEU A 1 200 ? 16.530 -7.226 -32.784 1.00 85.12 200 LEU A CA 1
ATOM 1522 C C . LEU A 1 200 ? 16.040 -8.172 -31.680 1.00 85.12 200 LEU A C 1
ATOM 1524 O O . LEU A 1 200 ? 15.878 -7.762 -30.534 1.00 85.12 200 LEU A O 1
ATOM 1528 N N . THR A 1 201 ? 15.840 -9.451 -32.007 1.00 87.31 201 THR A N 1
ATOM 1529 C CA . THR A 1 201 ? 15.340 -10.445 -31.046 1.00 87.31 201 THR A CA 1
A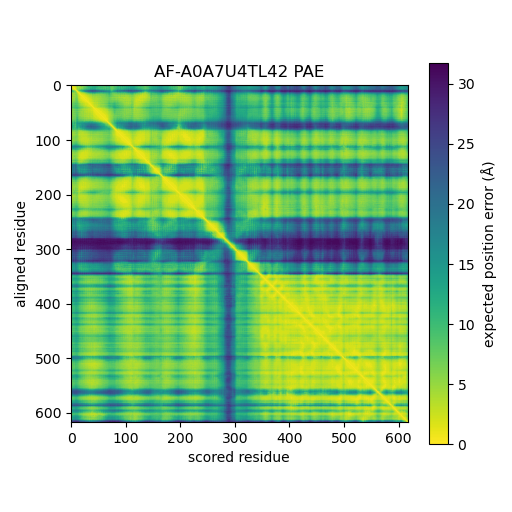TOM 1530 C C . THR A 1 201 ? 16.304 -10.662 -29.881 1.00 87.31 201 THR A C 1
ATOM 1532 O O . THR A 1 201 ? 15.863 -10.761 -28.741 1.00 87.31 201 THR A O 1
ATOM 1535 N N . GLU A 1 202 ? 17.612 -10.719 -30.151 1.00 90.31 202 GLU A N 1
ATOM 1536 C CA . GLU A 1 202 ? 18.632 -10.876 -29.108 1.00 90.31 202 GLU A CA 1
ATOM 1537 C C . GLU A 1 202 ? 18.628 -9.660 -28.174 1.00 90.31 202 GLU A C 1
ATOM 1539 O O . GLU A 1 202 ? 18.613 -9.819 -26.957 1.00 90.31 202 GLU A O 1
ATOM 1544 N N . PHE A 1 203 ? 18.570 -8.452 -28.734 1.00 91.56 203 PHE A N 1
ATOM 1545 C CA . PHE A 1 203 ? 18.511 -7.211 -27.964 1.00 91.56 203 PHE A CA 1
ATOM 1546 C C . PHE A 1 203 ? 17.305 -7.150 -27.024 1.00 91.56 203 PHE A C 1
ATOM 1548 O O . PHE A 1 203 ? 17.475 -6.932 -25.824 1.00 91.56 203 PHE A O 1
ATOM 1555 N N . TYR A 1 204 ? 16.097 -7.389 -27.544 1.00 91.12 204 TYR A N 1
ATOM 1556 C CA . TYR A 1 204 ? 14.886 -7.353 -26.724 1.00 91.12 204 TYR A CA 1
ATOM 1557 C C . TYR A 1 204 ? 14.860 -8.464 -25.673 1.00 91.12 204 TYR A C 1
ATOM 1559 O O . TYR A 1 204 ? 14.385 -8.219 -24.573 1.00 91.12 204 TYR A O 1
ATOM 1567 N N . LEU A 1 205 ? 15.430 -9.642 -25.952 1.00 94.44 205 LEU A N 1
ATOM 1568 C CA . LEU A 1 205 ? 15.559 -10.707 -24.955 1.00 94.44 205 LEU A CA 1
ATOM 1569 C C . LEU A 1 205 ? 16.401 -10.262 -23.749 1.00 94.44 205 LEU A C 1
ATOM 1571 O O . LEU A 1 205 ? 15.977 -10.437 -22.610 1.00 94.44 205 LEU A O 1
ATOM 1575 N N . TRP A 1 206 ? 17.577 -9.671 -23.984 1.00 96.50 206 TRP A N 1
ATOM 1576 C CA . TRP A 1 206 ? 18.453 -9.194 -22.905 1.00 96.50 206 TRP A CA 1
ATOM 1577 C C . TRP A 1 206 ? 17.881 -7.971 -22.180 1.00 96.50 206 TRP A C 1
ATOM 1579 O O . TRP A 1 206 ? 18.023 -7.863 -20.964 1.00 96.50 206 TRP A O 1
ATOM 1589 N N . MET A 1 207 ? 17.185 -7.084 -22.894 1.00 94.56 207 MET A N 1
ATOM 1590 C CA . MET A 1 207 ? 16.446 -5.979 -22.278 1.00 94.56 207 MET A CA 1
ATOM 1591 C C . MET A 1 207 ? 15.326 -6.498 -21.365 1.00 94.56 207 MET A C 1
ATOM 1593 O O . MET A 1 207 ? 15.224 -6.066 -20.220 1.00 94.56 207 MET A O 1
ATOM 1597 N N . SER A 1 208 ? 14.524 -7.462 -21.832 1.00 95.25 208 SER A N 1
ATOM 1598 C CA . SER A 1 208 ? 13.487 -8.107 -21.021 1.00 95.25 208 SER A CA 1
ATOM 1599 C C . SER A 1 208 ? 14.076 -8.855 -19.827 1.00 95.25 208 SER A C 1
ATOM 1601 O O . SER A 1 208 ? 13.500 -8.788 -18.747 1.00 95.25 208 SER A O 1
ATOM 1603 N N . LEU A 1 209 ? 15.234 -9.511 -19.977 1.00 97.56 209 LEU A N 1
ATOM 1604 C CA . LEU A 1 209 ? 15.937 -10.127 -18.850 1.00 97.56 209 LEU A CA 1
ATOM 1605 C C . LEU A 1 209 ? 16.329 -9.084 -17.798 1.00 97.56 209 LEU A C 1
ATOM 1607 O O . LEU A 1 209 ? 16.114 -9.318 -16.614 1.00 97.56 209 LEU A O 1
ATOM 1611 N N . GLY A 1 210 ? 16.859 -7.929 -18.214 1.00 96.31 210 GLY A N 1
ATOM 1612 C CA . GLY A 1 210 ? 17.126 -6.820 -17.298 1.00 96.31 210 GLY A CA 1
ATOM 1613 C C . GLY A 1 210 ? 15.866 -6.354 -16.575 1.00 96.31 210 GLY A C 1
ATOM 1614 O O . GLY A 1 210 ? 15.885 -6.252 -15.353 1.00 96.31 210 GLY A O 1
ATOM 1615 N N . GLY A 1 211 ? 14.757 -6.180 -17.298 1.00 95.94 211 GLY A N 1
ATOM 1616 C CA . GLY A 1 211 ? 13.463 -5.845 -16.697 1.00 95.94 211 GLY A CA 1
ATOM 1617 C C . GLY A 1 211 ? 13.010 -6.861 -15.641 1.00 95.94 211 GLY A C 1
ATOM 1618 O O . GLY A 1 211 ? 12.697 -6.486 -14.515 1.00 95.94 211 GLY A O 1
ATOM 1619 N N . VAL A 1 212 ? 13.059 -8.159 -15.959 1.00 97.06 212 VAL A N 1
ATOM 1620 C CA . VAL A 1 212 ? 12.708 -9.236 -15.014 1.00 97.06 212 VAL A CA 1
ATOM 1621 C C . VAL A 1 212 ? 13.618 -9.225 -13.786 1.00 97.06 212 VAL A C 1
ATOM 1623 O O . VAL A 1 212 ? 13.118 -9.330 -12.672 1.00 97.06 212 VAL A O 1
ATOM 1626 N N . LEU A 1 213 ? 14.934 -9.075 -13.964 1.00 97.06 213 LEU A N 1
ATOM 1627 C CA . LEU A 1 213 ? 15.885 -9.041 -12.850 1.00 97.06 213 LEU A CA 1
ATOM 1628 C C . LEU A 1 213 ? 15.665 -7.823 -11.947 1.00 97.06 213 LEU A C 1
ATOM 1630 O O . LEU A 1 213 ? 15.658 -7.973 -10.730 1.00 97.06 213 LEU A O 1
ATOM 1634 N N . GLY A 1 214 ? 15.453 -6.642 -12.533 1.00 95.31 214 GLY A N 1
ATOM 1635 C CA . GLY A 1 214 ? 15.156 -5.422 -11.785 1.00 95.31 214 GLY A CA 1
ATOM 1636 C C . GLY A 1 214 ? 13.844 -5.529 -11.012 1.00 95.31 214 GLY A C 1
ATOM 1637 O O . GLY A 1 214 ? 13.817 -5.299 -9.809 1.00 95.31 214 GLY A O 1
ATOM 1638 N N . GLY A 1 215 ? 12.771 -5.962 -11.681 1.00 94.81 215 GLY A N 1
ATOM 1639 C CA . GLY A 1 215 ? 11.472 -6.160 -11.041 1.00 94.81 215 GLY A CA 1
ATOM 1640 C C . GLY A 1 215 ? 11.502 -7.222 -9.937 1.00 94.81 215 GLY A C 1
ATOM 1641 O O . GLY A 1 215 ? 10.972 -6.987 -8.858 1.00 94.81 215 GLY A O 1
ATOM 1642 N N . ALA A 1 216 ? 12.163 -8.363 -10.161 1.00 95.00 216 ALA A N 1
ATOM 1643 C CA . ALA A 1 216 ? 12.288 -9.423 -9.158 1.00 95.00 216 ALA A CA 1
ATOM 1644 C C . ALA A 1 216 ? 13.157 -9.007 -7.961 1.00 95.00 216 ALA A C 1
ATOM 1646 O O . ALA A 1 216 ? 12.860 -9.396 -6.832 1.00 95.00 216 ALA A O 1
ATOM 1647 N N . ALA A 1 217 ? 14.203 -8.204 -8.183 1.00 93.62 217 ALA A N 1
ATOM 1648 C CA . ALA A 1 217 ? 15.024 -7.675 -7.099 1.00 93.62 217 ALA A CA 1
ATOM 1649 C C . ALA A 1 217 ? 14.190 -6.827 -6.127 1.00 93.62 217 ALA A C 1
ATOM 1651 O O . ALA A 1 217 ? 14.297 -7.011 -4.920 1.00 93.62 217 ALA A O 1
ATOM 1652 N N . THR A 1 218 ? 13.314 -5.967 -6.647 1.00 91.00 218 THR A N 1
ATOM 1653 C CA . THR A 1 218 ? 12.460 -5.088 -5.836 1.00 91.00 218 THR A CA 1
ATOM 1654 C C . THR A 1 218 ? 11.225 -5.802 -5.280 1.00 91.00 218 THR A C 1
ATOM 1656 O O . THR A 1 218 ? 10.902 -5.631 -4.114 1.00 91.00 218 THR A O 1
ATOM 1659 N N . ALA A 1 219 ? 10.526 -6.611 -6.081 1.00 89.38 219 ALA A N 1
ATOM 1660 C CA . ALA A 1 219 ? 9.250 -7.212 -5.679 1.00 89.38 219 ALA A CA 1
ATOM 1661 C C . ALA A 1 219 ? 9.392 -8.499 -4.853 1.00 89.38 219 ALA A C 1
ATOM 1663 O O . ALA A 1 219 ? 8.478 -8.838 -4.108 1.00 89.38 219 ALA A O 1
ATOM 1664 N N . LEU A 1 220 ? 10.488 -9.251 -5.023 1.00 90.75 220 LEU A N 1
ATOM 1665 C CA . LEU A 1 220 ? 10.655 -10.577 -4.413 1.00 90.75 220 LEU A CA 1
ATOM 1666 C C . LEU A 1 220 ? 11.855 -10.636 -3.470 1.00 90.75 220 LEU A C 1
ATOM 1668 O O . LEU A 1 220 ? 11.725 -11.131 -2.358 1.00 90.75 220 LEU A O 1
ATOM 1672 N N . LEU A 1 221 ? 13.026 -10.157 -3.903 1.00 91.25 221 LEU A N 1
ATOM 1673 C CA . LEU A 1 221 ? 14.241 -10.269 -3.091 1.00 91.25 221 LEU A CA 1
ATOM 1674 C C . LEU A 1 221 ? 14.279 -9.234 -1.965 1.00 91.25 221 LEU A C 1
ATOM 1676 O O . LEU A 1 221 ? 14.598 -9.601 -0.840 1.00 91.25 221 LEU A O 1
ATOM 1680 N N . ALA A 1 222 ? 13.941 -7.972 -2.241 1.00 88.69 222 ALA A N 1
ATOM 1681 C CA . ALA A 1 222 ? 13.992 -6.911 -1.238 1.00 88.69 222 ALA A CA 1
ATOM 1682 C C . ALA A 1 222 ? 13.120 -7.208 -0.002 1.00 88.69 222 ALA A C 1
ATOM 1684 O O . ALA A 1 222 ? 13.673 -7.144 1.091 1.00 88.69 222 ALA A O 1
ATOM 1685 N N . PRO A 1 223 ? 11.847 -7.646 -0.116 1.00 85.38 223 PRO A N 1
ATOM 1686 C CA . PRO A 1 223 ? 11.032 -7.953 1.062 1.00 85.38 223 PRO A CA 1
ATOM 1687 C C . PRO A 1 223 ? 11.534 -9.138 1.898 1.00 85.38 223 PRO A C 1
ATOM 1689 O O . PRO A 1 223 ? 11.199 -9.235 3.068 1.00 85.38 223 PRO A O 1
ATOM 1692 N N . ILE A 1 224 ? 12.313 -10.053 1.308 1.00 87.62 224 ILE A N 1
ATOM 1693 C CA . ILE A 1 224 ? 12.862 -11.228 2.010 1.00 87.62 224 ILE A CA 1
ATOM 1694 C C . ILE A 1 224 ? 14.205 -10.900 2.673 1.00 87.62 224 ILE A C 1
ATOM 1696 O O . ILE A 1 224 ? 14.557 -11.486 3.694 1.00 87.62 224 ILE A O 1
ATOM 1700 N N . LEU A 1 225 ? 14.998 -10.027 2.049 1.00 88.44 225 LEU A N 1
ATOM 1701 C CA . LEU A 1 225 ? 16.369 -9.735 2.467 1.00 88.44 225 LEU A CA 1
ATOM 1702 C C . LEU A 1 225 ? 16.486 -8.479 3.335 1.00 88.44 225 LEU A C 1
ATOM 1704 O O . LEU A 1 225 ? 17.509 -8.315 3.996 1.00 88.44 225 LEU A O 1
ATOM 1708 N N . LEU A 1 226 ? 15.501 -7.580 3.284 1.00 86.62 226 LEU A N 1
ATOM 1709 C CA . LEU A 1 226 ? 15.553 -6.256 3.896 1.00 86.62 226 LEU A CA 1
ATOM 1710 C C . LEU A 1 226 ? 14.323 -6.038 4.778 1.00 86.62 226 LEU A C 1
ATOM 1712 O O . LEU A 1 226 ? 13.195 -6.209 4.325 1.00 86.62 226 LEU A O 1
ATOM 1716 N N . ASN A 1 227 ? 14.545 -5.554 5.999 1.00 83.75 227 ASN A N 1
ATOM 1717 C CA . ASN A 1 227 ? 13.470 -5.198 6.934 1.00 83.75 227 ASN A CA 1
ATOM 1718 C C . ASN A 1 227 ? 12.975 -3.750 6.739 1.00 83.75 227 ASN A C 1
ATOM 1720 O O . ASN A 1 227 ? 12.135 -3.271 7.490 1.00 83.75 227 ASN A O 1
ATOM 1724 N N . THR A 1 228 ? 13.501 -3.047 5.734 1.00 79.44 228 THR A N 1
ATOM 1725 C CA . THR A 1 228 ? 13.207 -1.647 5.393 1.00 79.44 228 THR A CA 1
ATOM 1726 C C . THR A 1 228 ? 12.911 -1.512 3.897 1.00 79.44 228 THR A C 1
ATOM 1728 O O . THR A 1 228 ? 13.179 -2.430 3.117 1.00 79.44 228 THR A O 1
ATOM 1731 N N . THR A 1 229 ? 12.376 -0.365 3.472 1.00 78.50 229 THR A N 1
ATOM 1732 C CA . THR A 1 229 ? 12.026 -0.049 2.071 1.00 78.50 229 THR A CA 1
ATOM 1733 C C . THR A 1 229 ? 13.161 0.647 1.306 1.00 78.50 229 THR A C 1
ATOM 1735 O O . THR A 1 229 ? 12.950 1.580 0.528 1.00 78.50 229 THR A O 1
ATOM 1738 N N . ILE A 1 230 ? 14.406 0.218 1.524 1.00 80.62 230 ILE A N 1
ATOM 1739 C CA . ILE A 1 230 ? 15.595 0.884 0.961 1.00 80.62 230 ILE A CA 1
ATOM 1740 C C . ILE A 1 230 ? 15.831 0.535 -0.512 1.00 80.62 230 ILE A C 1
ATOM 1742 O O . ILE A 1 230 ? 16.706 1.107 -1.159 1.00 80.62 230 ILE A O 1
ATOM 1746 N N . GLU A 1 231 ? 15.071 -0.404 -1.076 1.00 85.69 231 GLU A N 1
ATOM 1747 C CA . GLU A 1 231 ? 15.217 -0.824 -2.468 1.00 85.69 231 GLU A CA 1
ATOM 1748 C C . GLU A 1 231 ? 14.976 0.307 -3.470 1.00 85.69 231 GLU A C 1
ATOM 1750 O O . GLU A 1 231 ? 15.579 0.292 -4.545 1.00 85.69 231 GLU A O 1
ATOM 1755 N N . TYR A 1 232 ? 14.161 1.306 -3.113 1.00 80.69 232 TYR A N 1
ATOM 1756 C CA . TYR A 1 232 ? 14.024 2.530 -3.898 1.00 80.69 232 TYR A CA 1
ATOM 1757 C C . TYR A 1 232 ? 15.382 3.237 -4.019 1.00 80.69 232 TYR A C 1
ATOM 1759 O O . TYR A 1 232 ? 15.891 3.411 -5.127 1.00 80.69 232 TYR A O 1
ATOM 1767 N N . HIS A 1 233 ? 16.035 3.511 -2.887 1.00 77.44 233 HIS A N 1
ATOM 1768 C CA . HIS A 1 233 ? 17.376 4.096 -2.817 1.00 77.44 233 HIS A CA 1
ATOM 1769 C C . HIS A 1 233 ? 18.411 3.268 -3.585 1.00 77.44 233 HIS A C 1
ATOM 1771 O O . HIS A 1 233 ? 19.152 3.799 -4.414 1.00 77.44 233 HIS A O 1
ATOM 1777 N N . LEU A 1 234 ? 18.423 1.947 -3.393 1.00 82.56 234 LEU A N 1
ATOM 1778 C CA . LEU A 1 234 ? 19.349 1.051 -4.091 1.00 82.56 234 LEU A CA 1
ATOM 1779 C C . LEU A 1 234 ? 19.147 1.062 -5.612 1.00 82.56 234 LEU A C 1
ATOM 1781 O O . LEU A 1 234 ? 20.125 1.047 -6.363 1.00 82.56 234 LEU A O 1
ATOM 1785 N N . ALA A 1 235 ? 17.902 1.115 -6.088 1.00 85.38 235 ALA A N 1
ATOM 1786 C CA . ALA A 1 235 ? 17.604 1.189 -7.514 1.00 85.38 235 ALA A CA 1
ATOM 1787 C C . ALA A 1 235 ? 18.072 2.521 -8.127 1.00 85.38 235 ALA A C 1
ATOM 1789 O O . ALA A 1 235 ? 18.586 2.537 -9.251 1.00 85.38 235 ALA A O 1
ATOM 1790 N N . LEU A 1 236 ? 17.983 3.622 -7.374 1.00 77.69 236 LEU A N 1
ATOM 1791 C CA . LEU A 1 236 ? 18.530 4.919 -7.775 1.00 77.69 236 LEU A CA 1
ATOM 1792 C C . LEU A 1 236 ? 20.066 4.874 -7.861 1.00 77.69 236 LEU A C 1
ATOM 1794 O O . LEU A 1 236 ? 20.637 5.269 -8.881 1.00 77.69 236 LEU A O 1
ATOM 1798 N N . VAL A 1 237 ? 20.741 4.313 -6.849 1.00 76.94 237 VAL A N 1
ATOM 1799 C CA . VAL A 1 237 ? 22.202 4.087 -6.867 1.00 76.94 237 VAL A CA 1
ATOM 1800 C C . VAL A 1 237 ? 22.606 3.247 -8.077 1.00 76.94 237 VAL A C 1
ATOM 1802 O O . VAL A 1 237 ? 23.568 3.573 -8.775 1.00 76.94 237 VAL A O 1
ATOM 1805 N N . ALA A 1 238 ? 21.858 2.181 -8.366 1.00 83.12 238 ALA A N 1
ATOM 1806 C CA . ALA A 1 238 ? 22.118 1.317 -9.508 1.00 83.12 238 ALA A CA 1
ATOM 1807 C C . ALA A 1 238 ? 21.974 2.073 -10.841 1.00 83.12 238 ALA A C 1
ATOM 1809 O O . ALA A 1 238 ? 22.815 1.908 -11.726 1.00 83.12 238 ALA A O 1
ATOM 1810 N N . ALA A 1 239 ? 20.967 2.943 -10.977 1.00 80.62 239 ALA A N 1
ATOM 1811 C CA . ALA A 1 239 ? 20.791 3.792 -12.156 1.00 80.62 239 ALA A CA 1
ATOM 1812 C C . ALA A 1 239 ? 21.965 4.774 -12.342 1.00 80.62 239 ALA A C 1
ATOM 1814 O O . ALA A 1 239 ? 22.454 4.955 -13.461 1.00 80.62 239 ALA A O 1
ATOM 1815 N N . LEU A 1 240 ? 22.476 5.350 -11.247 1.00 73.44 240 LEU A N 1
ATOM 1816 C CA . LEU A 1 240 ? 23.673 6.197 -11.264 1.00 73.44 240 LEU A CA 1
ATOM 1817 C C . LEU A 1 240 ? 24.935 5.419 -11.649 1.00 73.44 240 LEU A C 1
ATOM 1819 O O . LEU A 1 240 ? 25.759 5.905 -12.428 1.00 73.44 240 LEU A O 1
ATOM 1823 N N . ALA A 1 241 ? 25.087 4.198 -11.138 1.00 76.12 241 ALA A N 1
ATOM 1824 C CA . ALA A 1 241 ? 26.249 3.361 -11.408 1.00 76.12 241 ALA A CA 1
ATOM 1825 C C . ALA A 1 241 ? 26.390 3.000 -12.890 1.00 76.12 241 ALA A C 1
ATOM 1827 O O . ALA A 1 241 ? 27.506 2.936 -13.411 1.00 76.12 241 ALA A O 1
ATOM 1828 N N . VAL A 1 242 ? 25.267 2.795 -13.582 1.00 78.38 242 VAL A N 1
ATOM 1829 C CA . VAL A 1 242 ? 25.267 2.449 -15.010 1.00 78.38 242 VAL A CA 1
ATOM 1830 C C . VAL A 1 242 ? 25.312 3.674 -15.924 1.00 78.38 242 VAL A C 1
ATOM 1832 O O . VAL A 1 242 ? 25.590 3.532 -17.115 1.00 78.38 242 VAL A O 1
ATOM 1835 N N . ALA A 1 243 ? 25.089 4.884 -15.402 1.00 71.38 243 ALA A N 1
ATOM 1836 C CA . ALA A 1 243 ? 25.072 6.097 -16.209 1.00 71.38 243 ALA A CA 1
ATOM 1837 C C . ALA A 1 243 ? 26.433 6.346 -16.914 1.00 71.38 243 ALA A C 1
ATOM 1839 O O . ALA A 1 243 ? 27.505 6.187 -16.327 1.00 71.38 243 ALA A O 1
ATOM 1840 N N . PRO A 1 244 ? 26.451 6.750 -18.198 1.00 64.88 244 PRO A N 1
ATOM 1841 C CA . PRO A 1 244 ? 27.692 6.943 -18.942 1.00 64.88 244 PRO A CA 1
ATOM 1842 C C . PRO A 1 244 ? 28.257 8.358 -18.744 1.00 64.88 244 PRO A C 1
ATOM 1844 O O . PRO A 1 244 ? 28.100 9.238 -19.594 1.00 64.88 244 PRO A O 1
ATOM 1847 N N . TRP A 1 245 ? 28.974 8.543 -17.633 1.00 60.31 245 TRP A N 1
ATOM 1848 C CA . TRP A 1 245 ? 29.556 9.816 -17.168 1.00 60.31 245 TRP A CA 1
ATOM 1849 C C . TRP A 1 245 ? 30.629 10.437 -18.084 1.00 60.31 245 TRP A C 1
ATOM 1851 O O . TRP A 1 245 ? 30.903 11.628 -18.007 1.00 60.31 245 TRP A O 1
ATOM 1861 N N . HIS A 1 246 ? 31.233 9.665 -18.990 1.00 55.97 246 HIS A N 1
ATOM 1862 C CA . HIS A 1 246 ? 32.346 10.119 -19.843 1.00 55.97 246 HIS A CA 1
ATOM 1863 C C . HIS A 1 246 ? 31.939 11.065 -20.992 1.00 55.97 246 HIS A C 1
ATOM 1865 O O . HIS A 1 246 ? 32.806 11.579 -21.692 1.00 55.97 246 HIS A O 1
ATOM 1871 N N . ARG A 1 247 ? 30.636 11.276 -21.233 1.00 56.44 247 ARG A N 1
ATOM 1872 C CA . ARG A 1 247 ? 30.111 12.144 -22.315 1.00 56.44 247 ARG A CA 1
ATOM 1873 C C . ARG A 1 247 ? 29.654 13.518 -21.825 1.00 56.44 247 ARG A C 1
ATOM 1875 O O . ARG A 1 247 ? 28.887 14.197 -22.502 1.00 56.44 247 ARG A O 1
ATOM 1882 N N . ALA A 1 248 ? 30.053 13.881 -20.619 1.00 57.53 248 ALA A N 1
ATOM 1883 C CA . ALA A 1 248 ? 29.451 14.961 -19.872 1.00 57.53 248 ALA A CA 1
ATOM 1884 C C . ALA A 1 248 ? 30.344 16.217 -19.956 1.00 57.53 248 ALA A C 1
ATOM 1886 O O . ALA A 1 248 ? 31.483 16.206 -19.497 1.00 57.53 248 ALA A O 1
ATOM 1887 N N . ASP A 1 249 ? 29.855 17.270 -20.621 1.00 57.75 249 ASP A N 1
ATOM 1888 C CA . ASP A 1 249 ? 30.612 18.501 -20.905 1.00 57.75 249 ASP A CA 1
ATOM 1889 C C . ASP A 1 249 ? 30.309 19.589 -19.855 1.00 57.75 249 ASP A C 1
ATOM 1891 O O . ASP A 1 249 ? 29.145 19.859 -19.541 1.00 57.75 249 ASP A O 1
ATOM 1895 N N . LEU A 1 250 ? 31.357 20.237 -19.335 1.00 57.44 250 LEU A N 1
ATOM 1896 C CA . LEU A 1 250 ? 31.309 21.224 -18.250 1.00 57.44 250 LEU A CA 1
ATOM 1897 C C . LEU A 1 250 ? 30.365 22.398 -18.555 1.00 57.44 250 LEU A C 1
ATOM 1899 O O . LEU A 1 250 ? 29.676 22.890 -17.662 1.00 57.44 250 LEU A O 1
ATOM 1903 N N . LYS A 1 251 ? 30.272 22.803 -19.829 1.00 62.25 251 LYS A N 1
ATOM 1904 C CA . LYS A 1 251 ? 29.400 23.907 -20.275 1.00 62.25 251 LYS A CA 1
ATOM 1905 C C . LYS A 1 251 ? 27.910 23.666 -20.005 1.00 62.25 251 LYS A C 1
ATOM 1907 O O . LYS A 1 251 ? 27.144 24.616 -19.899 1.00 62.25 251 LYS A O 1
ATOM 1912 N N . TRP A 1 252 ? 27.507 22.401 -19.897 1.00 59.09 252 TRP A N 1
ATOM 1913 C CA . TRP A 1 252 ? 26.122 21.987 -19.682 1.00 59.09 252 TRP A CA 1
ATOM 1914 C C . TRP A 1 252 ? 25.831 21.577 -18.236 1.00 59.09 252 TRP A C 1
ATOM 1916 O O . TRP A 1 252 ? 24.669 21.536 -17.838 1.00 59.09 252 TRP A O 1
ATOM 1926 N N . ALA A 1 253 ? 26.868 21.310 -17.442 1.00 57.91 253 ALA A N 1
ATOM 1927 C CA . ALA A 1 253 ? 26.730 20.930 -16.042 1.00 57.91 253 ALA A CA 1
ATOM 1928 C C . ALA A 1 253 ? 26.360 22.126 -15.146 1.00 57.91 253 ALA A C 1
ATOM 1930 O O . ALA A 1 253 ? 25.489 21.999 -14.292 1.00 57.91 253 ALA A O 1
ATOM 1931 N N . LEU A 1 254 ? 26.958 23.302 -15.375 1.00 59.22 254 LEU A N 1
ATOM 1932 C CA . LEU A 1 254 ? 26.701 24.496 -14.560 1.00 59.22 254 LEU A CA 1
ATOM 1933 C C . LEU A 1 254 ? 25.233 24.978 -14.640 1.00 59.22 254 LEU A C 1
ATOM 1935 O O . LEU A 1 254 ? 24.631 25.184 -13.588 1.00 59.22 254 LEU A O 1
ATOM 1939 N N . PRO A 1 255 ? 24.595 25.092 -15.825 1.00 62.41 255 PRO A N 1
ATOM 1940 C CA . PRO A 1 255 ? 23.174 25.437 -15.903 1.00 62.41 255 PRO A CA 1
ATOM 1941 C C . PRO A 1 255 ? 22.264 24.384 -15.259 1.00 62.41 255 PRO A C 1
ATOM 1943 O O . PRO A 1 255 ? 21.272 24.744 -14.637 1.00 62.41 255 PRO A O 1
ATOM 1946 N N . ALA A 1 256 ? 22.603 23.094 -15.372 1.00 59.44 256 ALA A N 1
ATOM 1947 C CA . ALA A 1 256 ? 21.829 22.015 -14.755 1.00 59.44 256 ALA A CA 1
ATOM 1948 C C . ALA A 1 256 ? 21.867 22.090 -13.219 1.00 59.44 256 ALA A C 1
ATOM 1950 O O . ALA A 1 256 ? 20.828 21.938 -12.581 1.00 59.44 256 ALA A O 1
ATOM 1951 N N . VAL A 1 257 ? 23.035 22.397 -12.639 1.00 59.44 257 VAL A N 1
ATOM 1952 C CA . VAL A 1 257 ? 23.196 22.665 -11.199 1.00 59.44 257 VAL A CA 1
ATOM 1953 C C . VAL A 1 257 ? 22.340 23.859 -10.780 1.00 59.44 257 VAL A C 1
ATOM 1955 O O . VAL A 1 257 ? 21.612 23.775 -9.800 1.00 59.44 257 VAL A O 1
ATOM 1958 N N . VAL A 1 258 ? 22.389 24.962 -11.532 1.00 63.31 258 VAL A N 1
ATOM 1959 C CA . VAL A 1 258 ? 21.632 26.184 -11.212 1.00 63.31 258 VAL A CA 1
ATOM 1960 C C . VAL A 1 258 ? 20.123 25.950 -11.285 1.00 63.31 258 VAL A C 1
ATOM 1962 O O . VAL A 1 258 ? 19.400 26.421 -10.414 1.00 63.31 258 VAL A O 1
ATOM 1965 N N . ILE A 1 259 ? 19.638 25.200 -12.279 1.00 63.72 259 ILE A N 1
ATOM 1966 C CA . ILE A 1 259 ? 18.219 24.826 -12.377 1.00 63.72 259 ILE A CA 1
ATOM 1967 C C . ILE A 1 259 ? 17.821 23.948 -11.192 1.00 63.72 259 ILE A C 1
ATOM 1969 O O . ILE A 1 259 ? 16.791 24.202 -10.581 1.00 63.72 259 ILE A O 1
ATOM 1973 N N . ALA A 1 260 ? 18.635 22.953 -10.838 1.00 59.06 260 ALA A N 1
ATOM 1974 C CA . ALA A 1 260 ? 18.342 22.076 -9.712 1.00 59.06 260 ALA A CA 1
ATOM 1975 C C . ALA A 1 260 ? 18.321 22.830 -8.375 1.00 59.06 260 ALA A C 1
ATOM 1977 O O . ALA A 1 260 ? 17.377 22.675 -7.607 1.00 59.06 260 ALA A O 1
ATOM 1978 N N . LEU A 1 261 ? 19.305 23.703 -8.132 1.00 56.53 261 LEU A N 1
ATOM 1979 C CA . LEU A 1 261 ? 19.326 24.597 -6.972 1.00 56.53 261 LEU A CA 1
ATOM 1980 C C . LEU A 1 261 ? 18.131 25.553 -6.977 1.00 56.53 261 LEU A C 1
ATOM 1982 O O . LEU A 1 261 ? 17.551 25.803 -5.930 1.00 56.53 261 LEU A O 1
ATOM 1986 N N . GLY A 1 262 ? 17.731 26.051 -8.148 1.00 62.75 262 GLY A N 1
ATOM 1987 C CA . GLY A 1 262 ? 16.541 26.880 -8.307 1.00 62.75 262 GLY A CA 1
ATOM 1988 C C . GLY A 1 262 ? 15.249 26.131 -7.980 1.00 62.75 262 GLY A C 1
ATOM 1989 O O . GLY A 1 262 ? 14.389 26.694 -7.318 1.00 62.75 262 GLY A O 1
ATOM 1990 N N . VAL A 1 263 ? 15.119 24.865 -8.389 1.00 59.59 263 VAL A N 1
ATOM 1991 C CA . VAL A 1 263 ? 13.963 24.009 -8.069 1.00 59.59 263 VAL A CA 1
ATOM 1992 C C . VAL A 1 263 ? 13.935 23.663 -6.582 1.00 59.59 263 VAL A C 1
ATOM 1994 O O . VAL A 1 263 ? 12.885 23.804 -5.965 1.00 59.59 263 VAL A O 1
ATOM 1997 N N . ALA A 1 264 ? 15.072 23.281 -5.995 1.00 56.75 264 ALA A N 1
ATOM 1998 C CA . ALA A 1 264 ? 15.186 23.009 -4.563 1.00 56.75 264 ALA A CA 1
ATOM 1999 C C . ALA A 1 264 ? 14.869 24.259 -3.724 1.00 56.75 264 ALA A C 1
ATOM 2001 O O . ALA A 1 264 ? 14.081 24.193 -2.787 1.00 56.75 264 ALA A O 1
ATOM 2002 N N . ALA A 1 265 ? 15.401 25.421 -4.116 1.00 57.31 265 ALA A N 1
ATOM 2003 C CA . ALA A 1 265 ? 15.104 26.688 -3.459 1.00 57.31 265 ALA A CA 1
ATOM 2004 C C . ALA A 1 265 ? 13.639 27.106 -3.651 1.00 57.31 265 ALA A C 1
ATOM 2006 O O . ALA A 1 265 ? 13.028 27.605 -2.715 1.00 57.31 265 ALA A O 1
ATOM 2007 N N . LEU A 1 266 ? 13.045 26.920 -4.835 1.00 58.88 266 LEU A N 1
ATOM 2008 C CA . LEU A 1 266 ? 11.626 27.211 -5.071 1.00 58.88 266 LEU A CA 1
ATOM 2009 C C . LEU A 1 266 ? 10.731 26.305 -4.216 1.00 58.88 266 LEU A C 1
ATOM 2011 O O . LEU A 1 266 ? 9.754 26.781 -3.647 1.00 58.88 266 LEU A O 1
ATOM 2015 N N . TYR A 1 267 ? 11.083 25.024 -4.105 1.00 56.34 267 TYR A N 1
ATOM 2016 C CA . TYR A 1 267 ? 10.397 24.061 -3.254 1.00 56.34 267 TYR A CA 1
ATOM 2017 C C . TYR A 1 267 ? 10.444 24.490 -1.786 1.00 56.34 267 TYR A C 1
ATOM 2019 O O . TYR A 1 267 ? 9.388 24.673 -1.184 1.00 56.34 267 TYR A O 1
ATOM 2027 N N . GLN A 1 268 ? 11.642 24.780 -1.269 1.00 56.75 268 GLN A N 1
ATOM 2028 C CA . GLN A 1 268 ? 11.853 25.263 0.095 1.00 56.75 268 GLN A CA 1
ATOM 2029 C C . GLN A 1 268 ? 11.078 26.558 0.364 1.00 56.75 268 GLN A C 1
ATOM 2031 O O . GLN A 1 268 ? 10.271 26.605 1.280 1.00 56.75 268 GLN A O 1
ATOM 2036 N N . ASN A 1 269 ? 11.197 27.564 -0.508 1.00 55.84 269 ASN A N 1
ATOM 2037 C CA . ASN A 1 269 ? 10.449 28.816 -0.364 1.00 55.84 269 ASN A CA 1
ATOM 2038 C C . ASN A 1 269 ? 8.929 28.611 -0.455 1.00 55.84 269 ASN A C 1
ATOM 2040 O O . ASN A 1 269 ? 8.179 29.383 0.129 1.00 55.84 269 ASN A O 1
ATOM 2044 N N . SER A 1 270 ? 8.447 27.605 -1.192 1.00 56.91 270 SER A N 1
ATOM 2045 C CA . SER A 1 270 ? 7.015 27.289 -1.273 1.00 56.91 270 SER A CA 1
ATOM 2046 C C . SER A 1 270 ? 6.491 26.526 -0.055 1.00 56.91 270 SER A C 1
ATOM 2048 O O . SER A 1 270 ? 5.294 26.589 0.218 1.00 56.91 270 SER A O 1
ATOM 2050 N N . PHE A 1 271 ? 7.368 25.806 0.647 1.00 54.00 271 PHE A N 1
ATOM 2051 C CA . PHE A 1 271 ? 7.083 25.131 1.909 1.00 54.00 271 PHE A CA 1
ATOM 2052 C C . PHE A 1 271 ? 7.142 26.127 3.069 1.00 54.00 271 PHE A C 1
ATOM 2054 O O . PHE A 1 271 ? 6.181 26.231 3.819 1.00 54.00 271 PHE A O 1
ATOM 2061 N N . ASP A 1 272 ? 8.177 26.967 3.116 1.00 54.81 272 ASP A N 1
ATOM 2062 C CA . ASP A 1 272 ? 8.296 28.072 4.069 1.00 54.81 272 ASP A CA 1
ATOM 2063 C C . ASP A 1 272 ? 7.149 29.071 3.891 1.00 54.81 272 ASP A C 1
ATOM 2065 O O . ASP A 1 272 ? 6.559 29.507 4.869 1.00 54.81 272 ASP A O 1
ATOM 2069 N N . ALA A 1 273 ? 6.759 29.393 2.652 1.00 53.00 273 ALA A N 1
ATOM 2070 C CA . ALA A 1 273 ? 5.581 30.220 2.396 1.00 53.00 273 ALA A CA 1
ATOM 2071 C C . ALA A 1 273 ? 4.271 29.516 2.770 1.00 53.00 273 ALA A C 1
ATOM 2073 O O . ALA A 1 273 ? 3.322 30.199 3.132 1.00 53.00 273 ALA A O 1
ATOM 2074 N N . TYR A 1 274 ? 4.194 28.186 2.666 1.00 53.72 274 TYR A N 1
ATOM 2075 C CA . TYR A 1 274 ? 3.023 27.416 3.088 1.00 53.72 274 TYR A CA 1
ATOM 2076 C C . TYR A 1 274 ? 2.898 27.403 4.614 1.00 53.72 274 TYR A C 1
ATOM 2078 O O . TYR A 1 274 ? 1.846 27.781 5.107 1.00 53.72 274 TYR A O 1
ATOM 2086 N N . LEU A 1 275 ? 3.973 27.087 5.343 1.00 53.03 275 LEU A N 1
ATOM 2087 C CA . LEU A 1 275 ? 4.025 27.161 6.805 1.00 53.03 275 LEU A CA 1
ATOM 2088 C C . LEU A 1 275 ? 3.788 28.590 7.299 1.00 53.03 275 LEU A C 1
ATOM 2090 O O . LEU A 1 275 ? 3.000 28.805 8.208 1.00 53.03 275 LEU A O 1
ATOM 2094 N N . TRP A 1 276 ? 4.389 29.585 6.642 1.00 59.19 276 TRP A N 1
ATOM 2095 C CA . TRP A 1 276 ? 4.147 30.998 6.929 1.00 59.19 276 TRP A CA 1
ATOM 2096 C C . TRP A 1 276 ? 2.689 31.391 6.657 1.00 59.19 276 TRP A C 1
ATOM 2098 O O . TRP A 1 276 ? 2.102 32.140 7.428 1.00 59.19 276 TRP A O 1
ATOM 2108 N N . LEU A 1 277 ? 2.070 30.897 5.580 1.00 49.69 277 LEU A N 1
ATOM 2109 C CA . LEU A 1 277 ? 0.646 31.121 5.313 1.00 49.69 277 LEU A CA 1
ATOM 2110 C C . LEU A 1 277 ? -0.240 30.380 6.321 1.00 49.69 277 LEU A C 1
ATOM 2112 O O . LEU A 1 277 ? -1.253 30.932 6.713 1.00 49.69 277 LEU A O 1
ATOM 2116 N N . GLU A 1 278 ? 0.116 29.178 6.757 1.00 48.22 278 GLU A N 1
ATOM 2117 C CA . GLU A 1 278 ? -0.615 28.416 7.776 1.00 48.22 278 GLU A CA 1
ATOM 2118 C C . GLU A 1 278 ? -0.521 29.089 9.158 1.00 48.22 278 GLU A C 1
ATOM 2120 O O . GLU A 1 278 ? -1.512 29.177 9.879 1.00 48.22 278 GLU A O 1
ATOM 2125 N N . GLU A 1 279 ? 0.638 29.667 9.480 1.00 49.66 279 GLU A N 1
ATOM 2126 C CA . GLU A 1 279 ? 0.902 30.401 10.720 1.00 49.66 279 GLU A CA 1
ATOM 2127 C C . GLU A 1 279 ? 0.291 31.822 10.723 1.00 49.66 279 GLU A C 1
ATOM 2129 O O . GLU A 1 279 ? -0.174 32.297 11.762 1.00 49.66 279 GLU A O 1
ATOM 2134 N N . TYR A 1 280 ? 0.243 32.514 9.573 1.00 48.09 280 TYR A N 1
ATOM 2135 C CA . TYR A 1 280 ? -0.217 33.913 9.474 1.00 48.09 280 TYR A CA 1
ATOM 2136 C C . TYR A 1 280 ? -1.580 34.127 8.787 1.00 48.09 280 TYR A C 1
ATOM 2138 O O . TYR A 1 280 ? -2.149 35.217 8.924 1.00 48.09 280 TYR A O 1
ATOM 2146 N N . VAL A 1 281 ? -2.143 33.142 8.075 1.00 48.34 281 VAL A N 1
ATOM 2147 C CA . VAL A 1 281 ? -3.531 33.165 7.571 1.00 48.34 281 VAL A CA 1
ATOM 2148 C C . VAL A 1 281 ? -4.408 32.387 8.555 1.00 48.34 281 VAL A C 1
ATOM 2150 O O . VAL A 1 281 ? -4.358 31.164 8.610 1.00 48.34 281 VAL A O 1
ATOM 2153 N N . PRO A 1 282 ? -5.245 33.068 9.352 1.00 43.38 282 PRO A N 1
ATOM 2154 C CA . PRO A 1 282 ? -5.889 32.448 10.495 1.00 43.38 282 PRO A CA 1
ATOM 2155 C C . PRO A 1 282 ? -7.059 31.553 10.064 1.00 43.38 282 PRO A C 1
ATOM 2157 O O . PRO A 1 282 ? -8.175 32.036 9.863 1.00 43.38 282 PRO A O 1
ATOM 2160 N N . ILE A 1 283 ? -6.854 30.236 10.069 1.00 43.44 283 ILE A N 1
ATOM 2161 C CA . ILE A 1 283 ? -7.862 29.318 10.608 1.00 43.44 283 ILE A CA 1
ATOM 2162 C C . ILE A 1 283 ? -7.291 28.743 11.906 1.00 43.44 283 ILE A C 1
ATOM 2164 O O . ILE A 1 283 ? -6.678 27.689 11.938 1.00 43.44 283 ILE A O 1
ATOM 2168 N N . LYS A 1 284 ? -7.587 29.493 12.973 1.00 36.03 284 LYS A N 1
ATOM 2169 C CA . LYS A 1 284 ? -7.403 29.236 14.411 1.00 36.03 284 LYS A CA 1
ATOM 2170 C C . LYS A 1 284 ? -6.053 29.595 15.056 1.00 36.03 284 LYS A C 1
ATOM 2172 O O . LYS A 1 284 ? -5.070 28.882 14.994 1.00 36.03 284 LYS A O 1
ATOM 2177 N N . ALA A 1 285 ? -6.208 30.635 15.880 1.00 29.84 285 ALA A N 1
ATOM 2178 C CA . ALA A 1 285 ? -5.610 30.870 17.193 1.00 29.84 285 ALA A CA 1
ATOM 2179 C C . ALA A 1 285 ? -4.338 31.727 17.253 1.00 29.84 285 ALA A C 1
ATOM 2181 O O . ALA A 1 285 ? -3.206 31.295 17.101 1.00 29.84 285 ALA A O 1
ATOM 2182 N N . ALA A 1 286 ? -4.595 32.987 17.599 1.00 36.84 286 ALA A N 1
ATOM 2183 C CA . ALA A 1 286 ? -3.639 33.953 18.094 1.00 36.84 286 ALA A CA 1
ATOM 2184 C C . ALA A 1 286 ? -3.002 33.516 19.425 1.00 36.84 286 ALA A C 1
ATOM 2186 O O . ALA A 1 286 ? -3.737 33.259 20.376 1.00 36.84 286 ALA A O 1
ATOM 2187 N N . ALA A 1 287 ? -1.672 33.608 19.534 1.00 31.47 287 ALA A N 1
ATOM 2188 C CA . ALA A 1 287 ? -0.993 34.130 20.724 1.00 31.47 287 ALA A CA 1
ATOM 2189 C C . ALA A 1 287 ? 0.508 34.406 20.479 1.00 31.47 287 ALA A C 1
ATOM 2191 O O . ALA A 1 287 ? 1.275 33.504 20.188 1.00 31.47 287 ALA A O 1
ATOM 2192 N N . ALA A 1 288 ? 0.887 35.659 20.754 1.00 32.97 288 ALA A N 1
ATOM 2193 C CA . ALA A 1 288 ? 2.160 36.111 21.335 1.00 32.97 288 ALA A CA 1
ATOM 2194 C C . ALA A 1 288 ? 3.478 36.113 20.514 1.00 32.97 288 ALA A C 1
ATOM 2196 O O . ALA A 1 288 ? 4.140 35.103 20.350 1.00 32.97 288 ALA A O 1
ATOM 2197 N N . GLY A 1 289 ? 3.968 37.336 20.248 1.00 32.41 289 GLY A N 1
ATOM 2198 C CA . GLY A 1 289 ? 5.228 37.808 20.857 1.00 32.41 289 GLY A CA 1
ATOM 2199 C C . GLY A 1 289 ? 6.551 37.623 20.095 1.00 32.41 289 GLY A C 1
ATOM 2200 O O . GLY A 1 289 ? 7.252 36.647 20.297 1.00 32.41 289 GLY A O 1
ATOM 2201 N N . THR A 1 290 ? 6.911 38.652 19.319 1.00 41.28 290 THR A N 1
ATOM 2202 C CA . THR A 1 290 ? 8.264 39.185 19.005 1.00 41.28 290 THR A CA 1
ATOM 2203 C C . THR A 1 290 ? 9.517 38.398 19.445 1.00 41.28 290 THR A C 1
ATOM 2205 O O . THR A 1 290 ? 9.808 38.344 20.635 1.00 41.28 290 THR A O 1
ATOM 2208 N N . ASP A 1 291 ? 10.356 37.966 18.490 1.00 32.62 291 ASP A N 1
ATOM 2209 C CA . ASP A 1 291 ? 11.665 38.598 18.196 1.00 32.62 291 ASP A CA 1
ATOM 2210 C C . ASP A 1 291 ? 12.486 37.829 17.131 1.00 32.62 291 ASP A C 1
ATOM 2212 O O . ASP A 1 291 ? 12.946 36.711 17.332 1.00 32.62 291 ASP A O 1
ATOM 2216 N N . SER A 1 292 ? 12.782 38.494 16.008 1.00 40.38 292 SER A N 1
ATOM 2217 C CA . SER A 1 292 ? 13.954 38.251 15.135 1.00 40.38 292 SER A CA 1
ATOM 2218 C C . SER A 1 292 ? 14.273 36.810 14.668 1.00 40.38 292 SER A C 1
ATOM 2220 O O . SER A 1 292 ? 15.431 36.393 14.675 1.00 40.38 292 SER A O 1
ATOM 2222 N N . MET A 1 293 ? 13.285 36.061 14.177 1.00 38.69 293 MET A N 1
ATOM 2223 C CA . MET A 1 293 ? 13.482 34.689 13.665 1.00 38.69 293 MET A CA 1
ATOM 2224 C C . MET A 1 293 ? 14.062 34.633 12.231 1.00 38.69 293 MET A C 1
ATOM 2226 O O . MET A 1 293 ? 14.810 33.723 11.877 1.00 38.69 293 MET A O 1
ATOM 2230 N N . PHE A 1 294 ? 13.832 35.683 11.435 1.00 40.41 294 PHE A N 1
ATOM 2231 C CA . PHE A 1 294 ? 14.038 35.683 9.978 1.00 40.41 294 PHE A CA 1
ATOM 2232 C C . PHE A 1 294 ? 15.482 35.421 9.502 1.00 40.41 294 PHE A C 1
ATOM 2234 O O . PHE A 1 294 ? 15.686 34.743 8.501 1.00 40.41 294 PHE A O 1
ATOM 2241 N N . TRP A 1 295 ? 16.506 35.926 10.204 1.00 33.94 295 TRP A N 1
ATOM 2242 C CA . TRP A 1 295 ? 17.908 35.733 9.785 1.00 33.94 295 TRP A CA 1
ATOM 2243 C C . TRP A 1 295 ? 18.584 34.506 10.405 1.00 33.94 295 TRP A C 1
ATOM 2245 O O . TRP A 1 295 ? 19.608 34.067 9.884 1.00 33.94 295 TRP A O 1
ATOM 2255 N N . ARG A 1 296 ? 18.038 33.944 11.496 1.00 31.36 296 ARG A N 1
ATOM 2256 C CA . ARG A 1 296 ? 18.543 32.686 12.071 1.00 31.36 296 ARG A CA 1
ATOM 2257 C C . ARG A 1 296 ? 18.005 31.486 11.300 1.00 31.36 296 ARG A C 1
ATOM 2259 O O . ARG A 1 296 ? 18.776 30.578 11.050 1.00 31.36 296 ARG A O 1
ATOM 2266 N N . GLU A 1 297 ? 16.766 31.509 10.821 1.00 41.28 297 GLU A N 1
ATOM 2267 C CA . GLU A 1 297 ? 16.224 30.395 10.025 1.00 41.28 297 GLU A CA 1
ATOM 2268 C C . GLU A 1 297 ? 16.734 30.357 8.579 1.00 41.28 297 GLU A C 1
ATOM 2270 O O . GLU A 1 297 ? 16.929 29.280 8.026 1.00 41.28 297 GLU A O 1
ATOM 2275 N N . ALA A 1 298 ? 17.062 31.508 7.986 1.00 37.66 298 ALA A N 1
ATOM 2276 C CA . ALA A 1 298 ? 17.529 31.583 6.599 1.00 37.66 298 ALA A CA 1
ATOM 2277 C C . ALA A 1 298 ? 18.951 31.026 6.354 1.00 37.66 298 ALA A C 1
ATOM 2279 O O . ALA A 1 298 ? 19.388 30.962 5.204 1.00 37.66 298 ALA A O 1
ATOM 2280 N N . LEU A 1 299 ? 19.707 30.670 7.402 1.00 39.03 299 LEU A N 1
ATOM 2281 C CA . LEU A 1 299 ? 21.118 30.266 7.281 1.00 39.03 299 LEU A CA 1
ATOM 2282 C C . LEU A 1 299 ? 21.524 29.033 8.111 1.00 39.03 299 LEU A C 1
ATOM 2284 O O . LEU A 1 299 ? 22.719 28.741 8.196 1.00 39.03 299 LEU A O 1
ATOM 2288 N N . LEU A 1 300 ? 20.578 28.303 8.715 1.00 41.78 300 LEU A N 1
ATOM 2289 C CA . LEU A 1 300 ? 20.903 27.184 9.604 1.00 41.78 300 LEU A CA 1
ATOM 2290 C C . LEU A 1 300 ? 20.959 25.823 8.898 1.00 41.78 300 LEU A C 1
ATOM 2292 O O . LEU A 1 300 ? 20.032 25.362 8.243 1.00 41.78 300 LEU A O 1
ATOM 2296 N N . ILE A 1 301 ? 22.097 25.179 9.140 1.00 41.84 301 ILE A N 1
ATOM 2297 C CA . ILE A 1 301 ? 22.565 23.846 8.744 1.00 41.84 301 ILE A CA 1
ATOM 2298 C C . ILE A 1 301 ? 21.830 22.712 9.506 1.00 41.84 301 ILE A C 1
ATOM 2300 O O . ILE A 1 301 ? 22.118 21.542 9.284 1.00 41.84 301 ILE A O 1
ATOM 2304 N N . ASP A 1 302 ? 20.847 23.038 10.354 1.00 40.28 302 ASP A N 1
ATOM 2305 C CA . ASP A 1 302 ? 20.116 22.092 11.221 1.00 40.28 302 ASP A CA 1
ATOM 2306 C C . ASP A 1 302 ? 18.908 21.411 10.547 1.00 40.28 302 ASP A C 1
ATOM 2308 O O . ASP A 1 302 ? 18.159 20.681 11.191 1.00 40.28 302 ASP A O 1
ATOM 2312 N N . ARG A 1 303 ? 18.700 21.640 9.246 1.00 48.66 303 ARG A N 1
ATOM 2313 C CA . ARG A 1 303 ? 17.651 20.983 8.456 1.00 48.66 303 ARG A CA 1
ATOM 2314 C C . ARG A 1 303 ? 18.285 19.856 7.624 1.00 48.66 303 ARG A C 1
ATOM 2316 O O . ARG A 1 303 ? 19.119 20.173 6.761 1.00 48.66 303 ARG A O 1
ATOM 2323 N N . PRO A 1 304 ? 17.962 18.566 7.862 1.00 51.22 304 PRO A N 1
ATOM 2324 C CA . PRO A 1 304 ? 18.559 17.439 7.131 1.00 51.22 304 PRO A CA 1
ATOM 2325 C C . PRO A 1 304 ? 18.395 17.577 5.607 1.00 51.22 304 PRO A C 1
ATOM 2327 O O . PRO A 1 304 ? 19.261 17.154 4.840 1.00 51.22 304 PRO A O 1
ATOM 2330 N N . GLU A 1 305 ? 17.357 18.284 5.166 1.00 47.94 305 GLU A N 1
ATOM 2331 C CA . GLU A 1 305 ? 17.045 18.590 3.772 1.00 47.94 305 GLU A CA 1
ATOM 2332 C C . GLU A 1 305 ? 18.065 19.561 3.141 1.00 47.94 305 GLU A C 1
ATOM 2334 O O . GLU A 1 305 ? 18.509 19.378 2.003 1.00 47.94 305 GLU A O 1
ATOM 2339 N N . PHE A 1 306 ? 18.511 20.572 3.897 1.00 46.34 306 PHE A N 1
ATOM 2340 C CA . PHE A 1 306 ? 19.508 21.558 3.457 1.00 46.34 306 PHE A CA 1
ATOM 2341 C C . PHE A 1 306 ? 20.928 20.975 3.490 1.00 46.34 306 PHE A C 1
ATOM 2343 O O . PHE A 1 306 ? 21.738 21.228 2.593 1.00 46.34 306 PHE A O 1
ATOM 2350 N N . ALA A 1 307 ? 21.214 20.116 4.474 1.00 52.28 307 ALA A N 1
ATOM 2351 C CA . ALA A 1 307 ? 22.424 19.300 4.503 1.00 52.28 307 ALA A CA 1
ATOM 2352 C C . ALA A 1 307 ? 22.478 18.331 3.306 1.00 52.28 307 ALA A C 1
ATOM 2354 O O . ALA A 1 307 ? 23.530 18.198 2.677 1.00 52.28 307 ALA A O 1
ATOM 2355 N N . GLY A 1 308 ? 21.340 17.741 2.919 1.00 51.97 308 GLY A N 1
ATOM 2356 C CA . GLY A 1 308 ? 21.184 16.942 1.702 1.00 51.97 308 GLY A CA 1
ATOM 2357 C C . GLY A 1 308 ? 21.459 17.743 0.425 1.00 51.97 308 GLY A C 1
ATOM 2358 O O . GLY A 1 308 ? 22.239 17.308 -0.425 1.00 51.97 308 GLY A O 1
ATOM 2359 N N . ALA A 1 309 ? 20.916 18.958 0.309 1.00 49.47 309 ALA A N 1
ATOM 2360 C CA . ALA A 1 309 ? 21.163 19.851 -0.826 1.00 49.47 309 ALA A CA 1
ATOM 2361 C C . ALA A 1 309 ? 22.637 20.301 -0.936 1.00 49.47 309 ALA A C 1
ATOM 2363 O O . ALA A 1 309 ? 23.202 20.336 -2.038 1.00 49.47 309 ALA A O 1
ATOM 2364 N N . ILE A 1 310 ? 23.296 20.598 0.190 1.00 52.06 310 ILE A N 1
ATOM 2365 C CA . ILE A 1 310 ? 24.730 20.933 0.250 1.00 52.06 310 ILE A CA 1
ATOM 2366 C C . ILE A 1 310 ? 25.585 19.713 -0.104 1.00 52.06 310 ILE A C 1
ATOM 2368 O O . ILE A 1 310 ? 26.479 19.818 -0.947 1.00 52.06 310 ILE A O 1
ATOM 2372 N N . LEU A 1 311 ? 25.288 18.546 0.474 1.00 54.88 311 LEU A N 1
ATOM 2373 C CA . LEU A 1 311 ? 25.976 17.292 0.174 1.00 54.88 311 LEU A CA 1
ATOM 2374 C C . LEU A 1 311 ? 25.881 16.982 -1.319 1.00 54.88 311 LEU A C 1
ATOM 2376 O O . LEU A 1 311 ? 26.893 16.709 -1.956 1.00 54.88 311 LEU A O 1
ATOM 2380 N N . CYS A 1 312 ? 24.704 17.132 -1.915 1.00 54.25 312 CYS A N 1
ATOM 2381 C CA . CYS A 1 312 ? 24.477 16.839 -3.325 1.00 54.25 312 CYS A CA 1
ATOM 2382 C C . CYS A 1 312 ? 25.091 17.876 -4.267 1.00 54.25 312 CYS A C 1
ATOM 2384 O O . CYS A 1 312 ? 25.574 17.513 -5.340 1.00 54.25 312 CYS A O 1
ATOM 2386 N N . SER A 1 313 ? 25.204 19.132 -3.832 1.00 51.59 313 SER A N 1
ATOM 2387 C CA . SER A 1 313 ? 26.018 20.155 -4.502 1.00 51.59 313 SER A CA 1
ATOM 2388 C C . SER A 1 313 ? 27.513 19.806 -4.473 1.00 51.59 313 SER A C 1
ATOM 2390 O O . SER A 1 313 ? 28.218 20.022 -5.460 1.00 51.59 313 SER A O 1
ATOM 2392 N N . ILE A 1 314 ? 27.995 19.191 -3.388 1.00 58.22 314 ILE A N 1
ATOM 2393 C CA . ILE A 1 314 ? 29.365 18.673 -3.270 1.00 58.22 314 ILE A CA 1
ATOM 2394 C C . ILE A 1 314 ? 29.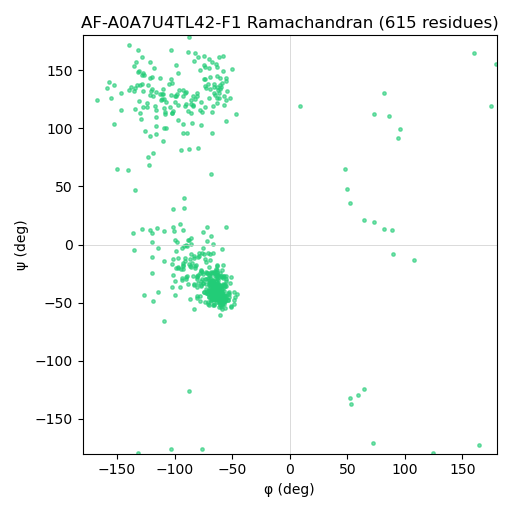558 17.418 -4.134 1.00 58.22 314 ILE A C 1
ATOM 2396 O O . ILE A 1 314 ? 30.573 17.321 -4.821 1.00 58.22 314 ILE A O 1
ATOM 2400 N N . LEU A 1 315 ? 28.599 16.483 -4.182 1.00 54.34 315 LEU A N 1
ATOM 2401 C CA . LEU A 1 315 ? 28.694 15.280 -5.027 1.00 54.34 315 LEU A CA 1
ATOM 2402 C C . LEU A 1 315 ? 28.677 15.612 -6.510 1.00 54.34 315 LEU A C 1
ATOM 2404 O O . LEU A 1 315 ? 29.386 15.006 -7.305 1.00 54.34 315 LEU A O 1
ATOM 2408 N N . ALA A 1 316 ? 27.872 16.592 -6.880 1.00 52.22 316 ALA A N 1
ATOM 2409 C CA . ALA A 1 316 ? 27.838 17.153 -8.206 1.00 52.22 316 ALA A CA 1
ATOM 2410 C C . ALA A 1 316 ? 29.150 17.809 -8.607 1.00 52.22 316 ALA A C 1
ATOM 2412 O O . ALA A 1 316 ? 29.639 17.567 -9.708 1.00 52.22 316 ALA A O 1
ATOM 2413 N N . LEU A 1 317 ? 29.731 18.605 -7.706 1.00 51.97 317 LEU A N 1
ATOM 2414 C CA . LEU A 1 317 ? 31.044 19.209 -7.887 1.00 51.97 317 LEU A CA 1
ATOM 2415 C C . LEU A 1 317 ? 32.140 18.130 -7.962 1.00 51.97 317 LEU A C 1
ATOM 2417 O O . LEU A 1 317 ? 33.047 18.225 -8.786 1.00 51.97 317 LEU A O 1
ATOM 2421 N N . ALA A 1 318 ? 32.015 17.048 -7.191 1.00 52.34 318 ALA A N 1
ATOM 2422 C CA . ALA A 1 318 ? 32.900 15.890 -7.253 1.00 52.34 318 ALA A CA 1
ATOM 2423 C C . ALA A 1 318 ? 32.730 15.101 -8.563 1.00 52.34 318 ALA A C 1
ATOM 2425 O O . ALA A 1 318 ? 33.729 14.728 -9.167 1.00 52.34 318 ALA A O 1
ATOM 2426 N N . ALA A 1 319 ? 31.506 14.905 -9.062 1.00 51.81 319 ALA A N 1
ATOM 2427 C CA . ALA A 1 319 ? 31.212 14.276 -10.353 1.00 51.81 319 ALA A CA 1
ATOM 2428 C C . ALA A 1 319 ? 31.704 15.128 -11.539 1.00 51.81 319 ALA A C 1
ATOM 2430 O O . ALA A 1 319 ? 32.236 14.595 -12.513 1.00 51.81 319 ALA A O 1
ATOM 2431 N N . LEU A 1 320 ? 31.607 16.456 -11.415 1.00 49.06 320 LEU A N 1
ATOM 2432 C CA . LEU A 1 320 ? 32.222 17.461 -12.288 1.00 49.06 320 LEU A CA 1
ATOM 2433 C C . LEU A 1 320 ? 33.752 17.320 -12.331 1.00 49.06 320 LEU A C 1
ATOM 2435 O O . LEU A 1 320 ? 34.354 17.351 -13.407 1.00 49.06 320 LEU A O 1
ATOM 2439 N N . MET A 1 321 ? 34.385 17.113 -11.174 1.00 48.94 321 MET A N 1
ATOM 2440 C CA . MET A 1 321 ? 35.829 16.872 -11.066 1.00 48.94 321 MET A CA 1
ATOM 2441 C C . MET A 1 321 ? 36.230 15.444 -11.487 1.00 48.94 321 MET A C 1
ATOM 2443 O O . MET A 1 321 ? 37.364 15.221 -11.913 1.00 48.94 321 MET A O 1
ATOM 2447 N N . ALA A 1 322 ? 35.299 14.487 -11.431 1.00 49.50 322 ALA A N 1
ATOM 2448 C CA . ALA A 1 322 ? 35.495 13.060 -11.674 1.00 49.50 322 ALA A CA 1
ATOM 2449 C C . ALA A 1 322 ? 35.044 12.581 -13.063 1.00 49.50 322 ALA A C 1
ATOM 2451 O O . ALA A 1 322 ? 34.750 11.396 -13.232 1.00 49.50 322 ALA A O 1
ATOM 2452 N N . SER A 1 323 ? 35.106 13.429 -14.095 1.00 53.69 323 SER A N 1
ATOM 2453 C CA . SER A 1 323 ? 34.958 13.066 -15.525 1.00 53.69 323 SER A CA 1
ATOM 2454 C C . SER A 1 323 ? 35.922 11.960 -16.034 1.00 53.69 323 SER A C 1
ATOM 2456 O O . SER A 1 323 ? 36.068 11.740 -17.236 1.00 53.69 323 SER A O 1
ATOM 2458 N N . ARG A 1 324 ? 36.573 11.219 -15.124 1.00 55.34 324 ARG A N 1
ATOM 2459 C CA . ARG A 1 324 ? 37.464 10.081 -15.348 1.00 55.34 324 ARG A CA 1
ATOM 2460 C C . ARG A 1 324 ? 37.020 8.753 -14.702 1.00 55.34 324 ARG A C 1
ATOM 2462 O O . ARG A 1 324 ? 37.604 7.740 -15.077 1.00 55.34 324 ARG A O 1
ATOM 2469 N N . SER A 1 325 ? 36.016 8.682 -13.809 1.00 59.59 325 SER A N 1
ATOM 2470 C CA . SER A 1 325 ? 35.597 7.392 -13.203 1.00 59.59 325 SER A CA 1
ATOM 2471 C C . SER A 1 325 ? 34.122 7.299 -12.750 1.00 59.59 325 SER A C 1
ATOM 2473 O O . SER A 1 325 ? 33.745 7.707 -11.656 1.00 59.59 325 SER A O 1
ATOM 2475 N N . ALA A 1 326 ? 33.301 6.604 -13.550 1.00 60.56 326 ALA A N 1
ATOM 2476 C CA . ALA A 1 326 ? 31.936 6.174 -13.201 1.00 60.56 326 ALA A CA 1
ATOM 2477 C C . ALA A 1 326 ? 31.762 5.532 -11.799 1.00 60.56 326 ALA A C 1
ATOM 2479 O O . ALA A 1 326 ? 30.807 5.888 -11.110 1.00 60.56 326 ALA A O 1
ATOM 2480 N N . PRO A 1 327 ? 32.659 4.639 -11.322 1.00 62.75 327 PRO A N 1
ATOM 2481 C CA . PRO A 1 327 ? 32.500 4.024 -10.000 1.00 62.75 327 PRO A CA 1
ATOM 2482 C C . PRO A 1 327 ? 32.652 5.009 -8.834 1.00 62.75 327 PRO A C 1
ATOM 2484 O O . PRO A 1 327 ? 32.085 4.767 -7.775 1.00 62.75 327 PRO A O 1
ATOM 2487 N N . LEU A 1 328 ? 33.369 6.126 -9.007 1.00 61.34 328 LEU A N 1
ATOM 2488 C CA . LEU A 1 328 ? 33.514 7.129 -7.949 1.00 61.34 328 LEU A CA 1
ATOM 2489 C C . LEU A 1 328 ? 32.210 7.910 -7.751 1.00 61.34 328 LEU A C 1
ATOM 2491 O O . LEU A 1 328 ? 31.792 8.121 -6.620 1.00 61.34 328 LEU A O 1
ATOM 2495 N N . VAL A 1 329 ? 31.534 8.274 -8.845 1.00 62.78 329 VAL A N 1
ATOM 2496 C CA . VAL A 1 329 ? 30.218 8.934 -8.793 1.00 62.78 329 VAL A CA 1
ATOM 2497 C C . VAL A 1 329 ? 29.174 8.006 -8.177 1.00 62.78 329 VAL A C 1
ATOM 2499 O O . VAL A 1 329 ? 28.406 8.430 -7.321 1.00 62.78 329 VAL A O 1
ATOM 2502 N N . ALA A 1 330 ? 29.193 6.725 -8.554 1.00 64.38 330 ALA A N 1
ATOM 2503 C CA . ALA A 1 330 ? 28.322 5.710 -7.972 1.00 64.38 330 ALA A CA 1
ATOM 2504 C C . ALA A 1 330 ? 28.574 5.503 -6.472 1.00 64.38 330 ALA A C 1
ATOM 2506 O O . ALA A 1 330 ? 27.623 5.357 -5.717 1.00 64.38 330 ALA A O 1
ATOM 2507 N N . ALA A 1 331 ? 29.836 5.505 -6.033 1.00 64.44 331 ALA A N 1
ATOM 2508 C CA . ALA A 1 331 ? 30.194 5.333 -4.626 1.00 64.44 331 ALA A CA 1
ATOM 2509 C C . ALA A 1 331 ? 29.822 6.555 -3.777 1.00 64.44 331 ALA A C 1
ATOM 2511 O O . ALA A 1 331 ? 29.296 6.402 -2.684 1.00 64.44 331 ALA A O 1
ATOM 2512 N N . ILE A 1 332 ? 30.066 7.762 -4.289 1.00 63.97 332 ILE A N 1
ATOM 2513 C CA . ILE A 1 332 ? 29.744 9.020 -3.613 1.00 63.97 332 ILE A CA 1
ATOM 2514 C C . ILE A 1 332 ? 28.221 9.234 -3.555 1.00 63.97 332 ILE A C 1
ATOM 2516 O O . ILE A 1 332 ? 27.686 9.552 -2.495 1.00 63.97 332 ILE A O 1
ATOM 2520 N N . GLY A 1 333 ? 27.522 9.003 -4.672 1.00 63.75 333 GLY A N 1
ATOM 2521 C CA . GLY A 1 333 ? 26.059 8.986 -4.718 1.00 63.75 333 GLY A CA 1
ATOM 2522 C C . GLY A 1 333 ? 25.491 7.899 -3.812 1.00 63.75 333 GLY A C 1
ATOM 2523 O O . GLY A 1 333 ? 24.647 8.184 -2.981 1.00 63.75 333 GLY A O 1
ATOM 2524 N N . GLY A 1 334 ? 26.020 6.678 -3.895 1.00 65.69 334 GLY A N 1
ATOM 2525 C CA . GLY A 1 334 ? 25.668 5.563 -3.016 1.00 65.69 334 GLY A CA 1
ATOM 2526 C C . GLY A 1 334 ? 25.797 5.902 -1.542 1.00 65.69 334 GLY A C 1
ATOM 2527 O O . GLY A 1 334 ? 24.860 5.671 -0.789 1.00 65.69 334 GLY A O 1
ATOM 2528 N N . LEU A 1 335 ? 26.916 6.504 -1.142 1.00 66.19 335 LEU A N 1
ATOM 2529 C CA . LEU A 1 335 ? 27.122 6.918 0.236 1.00 66.19 335 LEU A CA 1
ATOM 2530 C C . LEU A 1 335 ? 26.077 7.947 0.666 1.00 66.19 335 LEU A C 1
ATOM 2532 O O . LEU A 1 335 ? 25.477 7.752 1.705 1.00 66.19 335 LEU A O 1
ATOM 2536 N N . ALA A 1 336 ? 25.805 8.993 -0.114 1.00 61.69 336 ALA A N 1
ATOM 2537 C CA . ALA A 1 336 ? 24.814 9.996 0.285 1.00 61.69 336 ALA A CA 1
ATOM 2538 C C . ALA A 1 336 ? 23.368 9.490 0.280 1.00 61.69 336 ALA A C 1
ATOM 2540 O O . ALA A 1 336 ? 22.587 9.927 1.113 1.00 61.69 336 ALA A O 1
ATOM 2541 N N . LEU A 1 337 ? 23.018 8.581 -0.632 1.00 64.50 337 LEU A N 1
ATOM 2542 C CA . LEU A 1 337 ? 21.676 7.995 -0.707 1.00 64.50 337 LEU A CA 1
ATOM 2543 C C . LEU A 1 337 ? 21.446 6.956 0.396 1.00 64.50 337 LEU A C 1
ATOM 2545 O O . LEU A 1 337 ? 20.312 6.690 0.769 1.00 64.50 337 LEU A O 1
ATOM 2549 N N . LEU A 1 338 ? 22.516 6.342 0.899 1.00 67.44 338 LEU A N 1
ATOM 2550 C CA . LEU A 1 338 ? 22.438 5.373 1.986 1.00 67.44 338 LEU A CA 1
ATOM 2551 C C . LEU A 1 338 ? 22.732 6.002 3.347 1.00 67.44 338 LEU A C 1
ATOM 2553 O O . LEU A 1 338 ? 22.357 5.412 4.344 1.00 67.44 338 LEU A O 1
ATOM 2557 N N . LEU A 1 339 ? 23.378 7.170 3.426 1.00 61.97 339 LEU A N 1
ATOM 2558 C CA . LEU A 1 339 ? 23.772 7.765 4.705 1.00 61.97 339 LEU A CA 1
ATOM 2559 C C . LEU A 1 339 ? 22.568 8.071 5.612 1.00 61.97 339 LEU A C 1
ATOM 2561 O O . LEU A 1 339 ? 22.639 7.610 6.743 1.00 61.97 339 LEU A O 1
ATOM 2565 N N . PRO A 1 340 ? 21.475 8.730 5.160 1.00 58.62 340 PRO A N 1
ATOM 2566 C CA . PRO A 1 340 ? 20.295 8.960 6.001 1.00 58.62 340 PRO A CA 1
ATOM 2567 C C . PRO A 1 340 ? 19.717 7.651 6.541 1.00 58.62 340 PRO A C 1
ATOM 2569 O O . PRO A 1 340 ? 19.538 7.513 7.743 1.00 58.62 340 PRO A O 1
ATOM 2572 N N . VAL A 1 341 ? 19.579 6.654 5.664 1.00 62.50 341 VAL A N 1
ATOM 2573 C CA . VAL A 1 341 ? 19.089 5.303 5.976 1.00 62.50 341 VAL A CA 1
ATOM 2574 C C . VAL A 1 341 ? 19.999 4.562 6.968 1.00 62.50 341 VAL A C 1
ATOM 2576 O O . VAL A 1 341 ? 19.526 3.839 7.834 1.00 62.50 341 VAL A O 1
ATOM 2579 N N . LEU A 1 342 ? 21.320 4.707 6.837 1.00 60.97 342 LEU A N 1
ATOM 2580 C CA . LEU A 1 342 ? 22.311 4.081 7.721 1.00 60.97 342 LEU A CA 1
ATOM 2581 C C . LEU A 1 342 ? 22.435 4.812 9.064 1.00 60.97 342 LEU A C 1
ATOM 2583 O O . LEU A 1 342 ? 22.934 4.236 10.026 1.00 60.97 342 LEU A O 1
ATOM 2587 N N . THR A 1 343 ? 22.035 6.084 9.125 1.00 55.28 343 THR A N 1
ATOM 2588 C CA . THR A 1 343 ? 21.933 6.857 10.371 1.00 55.28 343 THR A CA 1
ATOM 2589 C C . THR A 1 343 ? 20.553 6.755 11.018 1.00 55.28 343 THR A C 1
ATOM 2591 O O . THR A 1 343 ? 20.422 7.071 12.193 1.00 55.28 343 THR A O 1
ATOM 2594 N N . GLU A 1 344 ? 19.555 6.266 10.278 1.00 55.34 344 GLU A N 1
ATOM 2595 C CA . GLU A 1 344 ? 18.203 5.907 10.728 1.00 55.34 344 GLU A CA 1
ATOM 2596 C C . GLU A 1 344 ? 18.148 4.588 11.513 1.00 55.34 344 GLU A C 1
ATOM 2598 O O . GLU A 1 344 ? 17.059 4.097 11.821 1.00 55.34 344 GLU A O 1
ATOM 2603 N N . ASP A 1 345 ? 19.294 4.023 11.906 1.00 51.53 345 ASP A N 1
ATOM 2604 C CA . ASP A 1 345 ? 19.357 3.026 12.979 1.00 51.53 345 ASP A CA 1
ATOM 2605 C C . ASP A 1 345 ? 19.032 3.693 14.340 1.00 51.53 345 ASP A C 1
ATOM 2607 O O . ASP A 1 345 ? 19.847 3.750 15.257 1.00 51.53 345 ASP A O 1
ATOM 2611 N N . GLY A 1 346 ? 17.820 4.252 14.430 1.00 54.66 346 GLY A N 1
ATOM 2612 C CA . GLY A 1 346 ? 16.817 3.964 15.442 1.00 54.66 346 GLY A CA 1
ATOM 2613 C C . GLY A 1 346 ? 17.289 3.960 16.880 1.00 54.66 346 GLY A C 1
ATOM 2614 O O . GLY A 1 346 ? 17.199 2.921 17.540 1.00 54.66 346 GLY A O 1
ATOM 2615 N N . GLU A 1 347 ? 17.717 5.106 17.409 1.00 61.41 347 GLU A N 1
ATOM 2616 C CA . GLU A 1 347 ? 17.657 5.285 18.860 1.00 61.41 347 GLU A CA 1
ATOM 2617 C C . GLU A 1 347 ? 16.207 5.047 19.307 1.00 61.41 347 GLU A C 1
ATOM 2619 O O . GLU A 1 347 ? 15.332 5.855 19.034 1.00 61.41 347 GLU A O 1
ATOM 2624 N N . GLY A 1 348 ? 15.949 3.906 19.954 1.00 75.62 348 GLY A N 1
ATOM 2625 C CA . GLY A 1 348 ? 14.617 3.540 20.438 1.00 75.62 348 GLY A CA 1
ATOM 2626 C C . GLY A 1 348 ? 13.914 2.416 19.675 1.00 75.62 348 GLY A C 1
ATOM 2627 O O . GLY A 1 348 ? 12.974 1.847 20.230 1.00 75.62 348 GLY A O 1
ATOM 2628 N N . VAL A 1 349 ? 14.371 2.001 18.485 1.00 86.69 349 VAL A N 1
ATOM 2629 C CA . VAL A 1 349 ? 13.721 0.909 17.728 1.00 86.69 349 VAL A CA 1
ATOM 2630 C C . VAL A 1 349 ? 13.892 -0.427 18.460 1.00 86.69 349 VAL A C 1
ATOM 2632 O O . VAL A 1 349 ? 14.993 -0.955 18.605 1.00 86.69 349 VAL A O 1
ATOM 2635 N N . GLN A 1 350 ? 12.778 -0.991 18.924 1.00 89.00 350 GLN A N 1
ATOM 2636 C CA . GLN A 1 350 ? 12.729 -2.252 19.671 1.00 89.00 350 GLN A CA 1
ATOM 2637 C C . GLN A 1 350 ? 12.475 -3.457 18.764 1.00 89.00 350 GLN A C 1
ATOM 2639 O O . GLN A 1 350 ? 12.862 -4.582 19.089 1.00 89.00 350 GLN A O 1
ATOM 2644 N N . PHE A 1 351 ? 11.778 -3.237 17.649 1.00 90.81 351 PHE A N 1
ATOM 2645 C CA . PHE A 1 351 ? 11.374 -4.288 16.723 1.00 90.81 351 PHE A CA 1
ATOM 2646 C C . PHE A 1 351 ? 11.079 -3.698 15.348 1.00 90.81 351 PHE A C 1
ATOM 2648 O O . PHE A 1 351 ? 10.381 -2.694 15.248 1.00 90.81 351 PHE A O 1
ATOM 2655 N N . ARG A 1 352 ? 11.588 -4.340 14.296 1.00 90.94 352 ARG A N 1
ATOM 2656 C CA . ARG A 1 352 ? 11.314 -3.983 12.904 1.00 90.94 352 ARG A CA 1
ATOM 2657 C C . ARG A 1 352 ? 11.309 -5.249 12.058 1.00 90.94 352 ARG A C 1
ATOM 2659 O O . ARG A 1 352 ? 12.345 -5.902 11.921 1.00 90.94 352 ARG A O 1
ATOM 2666 N N . GLU A 1 353 ? 10.160 -5.574 11.485 1.00 90.00 353 GLU A N 1
ATOM 2667 C CA . GLU A 1 353 ? 9.997 -6.691 10.553 1.00 90.00 353 GLU A CA 1
ATOM 2668 C C . GLU A 1 353 ? 9.256 -6.219 9.305 1.00 90.00 353 GLU A C 1
ATOM 2670 O O . GLU A 1 353 ? 8.424 -5.313 9.357 1.00 90.00 353 GLU A O 1
ATOM 2675 N N . ARG A 1 354 ? 9.563 -6.841 8.167 1.00 88.12 354 ARG A N 1
ATOM 2676 C CA . ARG A 1 354 ? 8.889 -6.569 6.899 1.00 88.12 354 ARG A CA 1
ATOM 2677 C C . ARG A 1 354 ? 8.157 -7.818 6.436 1.00 88.12 354 ARG A C 1
ATOM 2679 O O . ARG A 1 354 ? 8.781 -8.822 6.103 1.00 88.12 354 ARG A O 1
ATOM 2686 N N . SER A 1 355 ? 6.835 -7.728 6.375 1.00 84.31 355 SER A N 1
ATOM 2687 C CA . SER A 1 355 ? 5.963 -8.791 5.887 1.00 84.31 355 SER A CA 1
ATOM 2688 C C . SER A 1 355 ? 5.472 -8.487 4.463 1.00 84.31 355 SER A C 1
ATOM 2690 O O . SER A 1 355 ? 5.857 -7.499 3.830 1.00 84.31 355 SER A O 1
ATOM 2692 N N . PHE A 1 356 ? 4.600 -9.349 3.931 1.00 80.81 356 PHE A N 1
ATOM 2693 C CA . PHE A 1 356 ? 3.882 -9.077 2.681 1.00 80.81 356 PHE A CA 1
ATOM 2694 C C . PHE A 1 356 ? 2.947 -7.858 2.792 1.00 80.81 356 PHE A C 1
ATOM 2696 O O . PHE A 1 356 ? 2.648 -7.231 1.777 1.00 80.81 356 PHE A O 1
ATOM 2703 N N . PHE A 1 357 ? 2.478 -7.538 4.001 1.00 82.31 357 PHE A N 1
ATOM 2704 C CA . PHE A 1 357 ? 1.487 -6.491 4.245 1.00 82.31 357 PHE A CA 1
ATOM 2705 C C . PHE A 1 357 ? 2.128 -5.122 4.477 1.00 82.31 357 PHE A C 1
ATOM 2707 O O . PHE A 1 357 ? 1.529 -4.109 4.135 1.00 82.31 357 PHE A O 1
ATOM 2714 N N . GLY A 1 358 ? 3.365 -5.074 4.970 1.00 82.88 358 GLY A N 1
ATOM 2715 C CA . GLY A 1 358 ? 4.090 -3.824 5.161 1.00 82.88 358 GLY A CA 1
ATOM 2716 C C . GLY A 1 358 ? 5.296 -3.979 6.077 1.00 82.88 358 GLY A C 1
ATOM 2717 O O . GLY A 1 358 ? 5.685 -5.086 6.446 1.00 82.88 358 GLY A O 1
ATOM 2718 N N . VAL A 1 359 ? 5.914 -2.848 6.415 1.00 86.06 359 VAL A N 1
ATOM 2719 C CA . VAL A 1 359 ? 6.939 -2.783 7.463 1.00 86.06 359 VAL A CA 1
ATOM 2720 C C . VAL A 1 359 ? 6.233 -2.496 8.779 1.00 86.06 359 VAL A C 1
ATOM 2722 O O . VAL A 1 359 ? 5.558 -1.476 8.880 1.00 86.06 359 VAL A O 1
ATOM 2725 N N . LEU A 1 360 ? 6.385 -3.386 9.755 1.00 90.56 360 LEU A N 1
ATOM 2726 C CA . LEU A 1 360 ? 5.919 -3.213 11.123 1.00 90.56 360 LEU A CA 1
ATOM 2727 C C . LEU A 1 360 ? 7.098 -2.772 11.988 1.00 90.56 360 LEU A C 1
ATOM 2729 O O . LEU A 1 360 ? 8.101 -3.481 12.086 1.00 90.56 360 LEU A O 1
ATOM 2733 N N . GLU A 1 361 ? 6.956 -1.629 12.643 1.00 89.94 361 GLU A N 1
ATOM 2734 C CA . GLU A 1 361 ? 7.999 -1.027 13.464 1.00 89.94 361 GLU A CA 1
ATOM 2735 C C . GLU A 1 361 ? 7.473 -0.676 14.851 1.00 89.94 361 GLU A C 1
ATOM 2737 O O . GLU A 1 361 ? 6.354 -0.189 15.002 1.00 89.94 361 GLU A O 1
ATOM 2742 N N . ILE A 1 362 ? 8.286 -0.946 15.871 1.00 91.94 362 ILE A N 1
ATOM 2743 C CA . ILE A 1 362 ? 8.036 -0.559 17.254 1.00 91.94 362 ILE A CA 1
ATOM 2744 C C . ILE A 1 362 ? 9.221 0.259 17.736 1.00 91.94 362 ILE A C 1
ATOM 2746 O O . ILE A 1 362 ? 10.348 -0.241 17.774 1.00 91.94 362 ILE A O 1
ATOM 2750 N N . GLU A 1 363 ? 8.940 1.478 18.166 1.00 90.56 363 GLU A N 1
ATOM 2751 C CA . GLU A 1 363 ? 9.939 2.448 18.598 1.00 90.56 363 GLU A CA 1
ATOM 2752 C C . GLU A 1 363 ? 9.561 3.031 19.959 1.00 90.56 363 GLU A C 1
ATOM 2754 O O . GLU A 1 363 ? 8.400 3.359 20.209 1.00 90.56 363 GLU A O 1
ATOM 2759 N N . ASP A 1 364 ? 10.547 3.156 20.842 1.00 90.44 364 ASP A N 1
ATOM 2760 C CA . ASP A 1 364 ? 10.424 3.850 22.116 1.00 90.44 364 ASP A CA 1
ATOM 2761 C C . ASP A 1 364 ? 10.965 5.274 22.001 1.00 90.44 364 ASP A C 1
ATOM 2763 O O . ASP A 1 364 ? 12.111 5.483 21.617 1.00 90.44 364 ASP A O 1
ATOM 2767 N N . SER A 1 365 ? 10.173 6.252 22.433 1.00 86.81 365 SER A N 1
ATOM 2768 C CA . SER A 1 365 ? 10.635 7.621 22.652 1.00 86.81 365 SER A CA 1
ATOM 2769 C C . SER A 1 365 ? 10.687 7.920 24.145 1.00 86.81 365 SER A C 1
ATOM 2771 O O . SER A 1 365 ? 9.664 7.910 24.842 1.00 86.81 365 SER A O 1
ATOM 2773 N N . GLY A 1 366 ? 11.892 8.209 24.635 1.00 86.81 366 GLY A N 1
ATOM 2774 C CA . GLY A 1 366 ? 12.164 8.421 26.054 1.00 86.81 366 GLY A CA 1
ATOM 2775 C C . GLY A 1 366 ? 12.124 7.130 26.877 1.00 86.81 366 GLY A C 1
ATOM 2776 O O . GLY A 1 366 ? 12.048 6.024 26.354 1.00 86.81 366 GLY A O 1
ATOM 2777 N N . GLU A 1 367 ? 12.172 7.273 28.201 1.00 88.00 367 GLU A N 1
ATOM 2778 C CA . GLU A 1 367 ? 12.220 6.145 29.139 1.00 88.00 367 GLU A CA 1
ATOM 2779 C C . GLU A 1 367 ? 11.035 6.164 30.110 1.00 88.00 367 GLU A C 1
ATOM 2781 O O . GLU A 1 367 ? 10.432 7.206 30.385 1.00 88.00 367 GLU A O 1
ATOM 2786 N N . ALA A 1 368 ? 10.696 5.001 30.671 1.00 86.56 368 ALA A N 1
ATOM 2787 C CA . ALA A 1 368 ? 9.697 4.911 31.730 1.00 86.56 368 ALA A CA 1
ATOM 2788 C C . ALA A 1 368 ? 10.061 5.831 32.922 1.00 86.56 368 ALA A C 1
ATOM 2790 O O . ALA A 1 368 ? 11.228 5.894 33.312 1.00 86.56 368 ALA A O 1
ATOM 2791 N N . PRO A 1 369 ? 9.082 6.507 33.558 1.00 88.62 369 PRO A N 1
ATOM 2792 C CA . PRO A 1 369 ? 7.634 6.365 33.370 1.00 88.62 369 PRO A CA 1
ATOM 2793 C C . PRO A 1 369 ? 7.019 7.341 32.350 1.00 88.62 369 PRO A C 1
ATOM 2795 O O . PRO A 1 369 ? 5.818 7.292 32.119 1.00 88.62 369 PRO A O 1
ATOM 2798 N N . THR A 1 370 ? 7.794 8.254 31.764 1.00 87.38 370 THR A N 1
ATOM 2799 C CA . THR A 1 370 ? 7.267 9.311 30.875 1.00 87.38 370 THR A CA 1
ATOM 2800 C C . THR A 1 370 ? 7.368 8.974 29.392 1.00 87.38 370 THR A C 1
ATOM 2802 O O . THR A 1 370 ? 6.803 9.691 28.572 1.00 87.38 370 THR A O 1
ATOM 2805 N N . GLY A 1 371 ? 8.111 7.924 29.051 1.00 88.88 371 GLY A N 1
ATOM 2806 C CA . GLY A 1 371 ? 8.326 7.483 27.684 1.00 88.88 371 GLY A CA 1
ATOM 2807 C C . GLY A 1 371 ? 7.118 6.778 27.075 1.00 88.88 371 GLY A C 1
ATOM 2808 O O . GLY A 1 371 ? 6.213 6.292 27.768 1.00 88.88 371 GLY A O 1
ATOM 2809 N N . TRP A 1 372 ? 7.143 6.709 25.752 1.00 90.06 372 TRP A N 1
ATOM 2810 C CA . TRP A 1 372 ? 6.079 6.169 24.917 1.00 90.06 372 TRP A CA 1
ATOM 2811 C C . TRP A 1 372 ? 6.644 5.125 23.973 1.00 90.06 372 TRP A C 1
ATOM 2813 O O . TRP A 1 372 ? 7.770 5.256 23.511 1.00 90.06 372 TRP A O 1
ATOM 2823 N N . ARG A 1 373 ? 5.829 4.125 23.667 1.00 91.75 373 ARG A N 1
ATOM 2824 C CA . ARG A 1 373 ? 6.085 3.123 22.646 1.00 91.75 373 ARG A CA 1
ATOM 2825 C C . ARG A 1 373 ? 5.096 3.320 21.514 1.00 91.75 373 ARG A C 1
ATOM 2827 O O . ARG A 1 373 ? 3.888 3.285 21.751 1.00 91.75 373 ARG A O 1
ATOM 2834 N N . TYR A 1 374 ? 5.604 3.493 20.309 1.00 90.50 374 TYR A N 1
ATOM 2835 C CA . TYR A 1 374 ? 4.828 3.651 19.089 1.00 90.50 374 TYR A CA 1
ATOM 2836 C C . TYR A 1 374 ? 4.860 2.345 18.311 1.00 90.50 374 TYR A C 1
ATOM 2838 O O . TYR A 1 374 ? 5.881 1.661 18.293 1.00 90.50 374 TYR A O 1
ATOM 2846 N N . LEU A 1 375 ? 3.739 1.991 17.690 1.00 90.56 375 LEU A N 1
ATOM 2847 C CA . LEU A 1 375 ? 3.695 0.949 16.674 1.00 90.56 375 LEU A CA 1
ATOM 2848 C C . LEU A 1 375 ? 3.271 1.590 15.362 1.00 90.56 375 LEU A C 1
ATOM 2850 O O . LEU A 1 375 ? 2.162 2.116 15.258 1.00 90.56 375 LEU A O 1
ATOM 2854 N N . SER A 1 376 ? 4.142 1.504 14.367 1.00 87.31 376 SER A N 1
ATOM 2855 C CA . SER A 1 376 ? 3.898 1.998 13.018 1.00 87.31 376 SER A CA 1
ATOM 2856 C C . SER A 1 376 ? 3.807 0.828 12.050 1.00 87.31 376 SER A C 1
ATOM 2858 O O . SER A 1 376 ? 4.522 -0.165 12.187 1.00 87.31 376 SER A O 1
ATOM 2860 N N . HIS A 1 377 ? 2.920 0.938 11.066 1.00 84.44 377 HIS A N 1
ATOM 2861 C CA . HIS A 1 377 ? 2.854 0.013 9.941 1.00 84.44 377 HIS A CA 1
ATOM 2862 C C . HIS A 1 377 ? 2.885 0.825 8.646 1.00 84.44 377 HIS A C 1
ATOM 2864 O O . HIS A 1 377 ? 2.006 1.652 8.412 1.00 84.44 377 HIS A O 1
ATOM 2870 N N . GLY A 1 378 ? 3.904 0.621 7.812 1.00 80.06 378 GLY A N 1
ATOM 2871 C CA . GLY A 1 378 ? 4.172 1.512 6.681 1.00 80.06 378 GLY A CA 1
ATOM 2872 C C . GLY A 1 378 ? 4.543 2.918 7.162 1.00 80.06 378 GLY A C 1
ATOM 2873 O O . GLY A 1 378 ? 5.474 3.067 7.946 1.00 80.06 378 GLY A O 1
ATOM 2874 N N . THR A 1 379 ? 3.818 3.940 6.703 1.00 73.75 379 THR A N 1
ATOM 2875 C CA . THR A 1 379 ? 4.030 5.346 7.110 1.00 73.75 379 THR A CA 1
ATOM 2876 C C . THR A 1 379 ? 3.070 5.805 8.212 1.00 73.75 379 THR A C 1
ATOM 2878 O O . THR A 1 379 ? 3.075 6.974 8.599 1.00 73.75 379 THR A O 1
ATOM 2881 N N . THR A 1 380 ? 2.216 4.903 8.703 1.00 75.19 380 THR A N 1
ATOM 2882 C CA . THR A 1 380 ? 1.092 5.241 9.580 1.00 75.19 380 THR A CA 1
ATOM 2883 C C . THR A 1 380 ? 1.323 4.745 10.999 1.00 75.19 380 THR A C 1
ATOM 2885 O O . THR A 1 380 ? 1.673 3.584 11.221 1.00 75.19 380 THR A O 1
ATOM 2888 N N . LEU A 1 381 ? 1.055 5.617 11.970 1.00 82.00 381 LEU A N 1
ATOM 2889 C CA . LEU A 1 381 ? 1.006 5.265 13.383 1.00 82.00 381 LEU A CA 1
ATOM 2890 C C . LEU A 1 381 ? -0.280 4.473 13.688 1.00 82.00 381 LEU A C 1
ATOM 2892 O O . LEU A 1 381 ? -1.381 5.003 13.562 1.00 82.00 381 LEU A O 1
ATOM 2896 N N . HIS A 1 382 ? -0.144 3.228 14.143 1.00 84.56 382 HIS A N 1
ATOM 2897 C CA . HIS A 1 382 ? -1.252 2.317 14.484 1.00 84.56 382 HIS A CA 1
ATOM 2898 C C . HIS A 1 382 ? -1.410 2.061 15.985 1.00 84.56 382 HIS A C 1
ATOM 2900 O O . HIS A 1 382 ? -2.159 1.180 16.419 1.00 84.56 382 HIS A O 1
ATOM 2906 N N . GLY A 1 383 ? -0.716 2.844 16.802 1.00 88.06 383 GLY A N 1
ATOM 2907 C CA . GLY A 1 383 ? -1.029 2.952 18.210 1.00 88.06 383 GLY A CA 1
ATOM 2908 C C . GLY A 1 383 ? 0.120 3.488 19.037 1.00 88.06 383 GLY A C 1
ATOM 2909 O O . GLY A 1 383 ? 1.282 3.498 18.627 1.00 88.06 383 GLY A O 1
ATOM 2910 N N . VAL A 1 384 ? -0.245 3.895 20.245 1.00 91.25 384 VAL A N 1
ATOM 2911 C CA . VAL A 1 384 ? 0.681 4.364 21.267 1.00 91.25 384 VAL A CA 1
ATOM 2912 C C . VAL A 1 384 ? 0.447 3.575 22.547 1.00 91.25 384 VAL A C 1
ATOM 2914 O O . VAL A 1 384 ? -0.678 3.192 22.871 1.00 91.25 384 VAL A O 1
ATOM 2917 N N . MET A 1 385 ? 1.518 3.333 23.288 1.00 92.12 385 MET A N 1
ATOM 2918 C CA . MET A 1 385 ? 1.499 2.707 24.600 1.00 92.12 385 MET A CA 1
ATOM 2919 C C . MET A 1 385 ? 2.398 3.498 25.547 1.00 92.12 385 MET A C 1
ATOM 2921 O O . MET A 1 385 ? 3.530 3.831 25.210 1.00 92.12 385 MET A O 1
ATOM 2925 N N . SER A 1 386 ? 1.927 3.776 26.760 1.00 92.31 386 SER A N 1
ATOM 2926 C CA . SER A 1 386 ? 2.791 4.345 27.797 1.00 92.31 386 SER A CA 1
ATOM 2927 C C . SER A 1 386 ? 3.757 3.292 28.339 1.00 92.31 386 SER A C 1
ATOM 2929 O O . SER A 1 386 ? 3.354 2.166 28.650 1.00 92.31 386 SER A O 1
ATOM 2931 N N . LEU A 1 387 ? 5.023 3.681 28.512 1.00 92.44 387 LEU A N 1
ATOM 2932 C CA . LEU A 1 387 ? 6.032 2.856 29.178 1.00 92.44 387 LEU A CA 1
ATOM 2933 C C . LEU A 1 387 ? 5.876 2.848 30.712 1.00 92.44 387 LEU A C 1
ATOM 2935 O O . LEU A 1 387 ? 6.548 2.062 31.381 1.00 92.44 387 LEU A O 1
ATOM 2939 N N . ASP A 1 388 ? 4.981 3.663 31.290 1.00 93.31 388 ASP A N 1
ATOM 2940 C CA . ASP A 1 388 ? 4.641 3.603 32.717 1.00 93.31 388 ASP A CA 1
ATOM 2941 C C . ASP A 1 388 ? 3.998 2.243 33.055 1.00 93.31 388 ASP A C 1
ATOM 2943 O O . ASP A 1 388 ? 2.928 1.908 32.525 1.00 93.31 388 ASP A O 1
ATOM 2947 N N . PRO A 1 389 ? 4.577 1.461 33.986 1.00 90.56 389 PRO A N 1
ATOM 2948 C CA . PRO A 1 389 ? 3.999 0.207 34.449 1.00 90.56 389 PRO A CA 1
ATOM 2949 C C . PRO A 1 389 ? 2.532 0.291 34.894 1.00 90.56 389 PRO A C 1
ATOM 2951 O O . PRO A 1 389 ? 1.818 -0.706 34.790 1.00 90.56 389 PRO A O 1
ATOM 2954 N N . ASN A 1 390 ? 2.083 1.457 35.366 1.00 92.62 390 ASN A N 1
ATOM 2955 C CA . ASN A 1 390 ?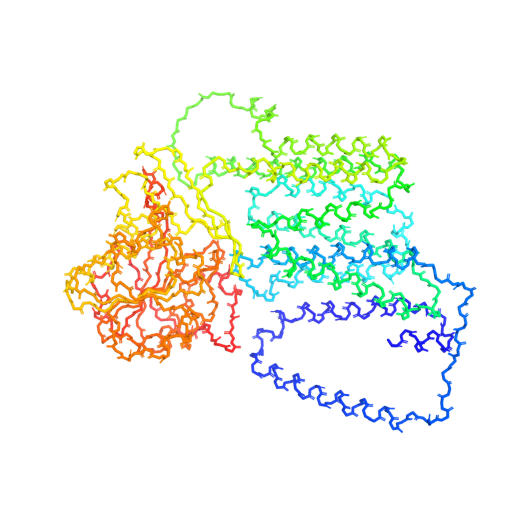 0.718 1.688 35.839 1.00 92.62 390 ASN A CA 1
ATOM 2956 C C . ASN A 1 390 ? -0.259 2.082 34.723 1.00 92.62 390 ASN A C 1
ATOM 2958 O O . ASN A 1 390 ? -1.469 1.957 34.909 1.00 92.62 390 ASN A O 1
ATOM 2962 N N . ARG A 1 391 ? 0.246 2.545 33.571 1.00 91.69 391 ARG A N 1
ATOM 2963 C CA . ARG A 1 391 ? -0.563 3.020 32.433 1.00 91.69 391 ARG A CA 1
ATOM 2964 C C . ARG A 1 391 ? -0.429 2.159 31.182 1.00 91.69 391 ARG A C 1
ATOM 2966 O O . ARG A 1 391 ? -1.151 2.356 30.216 1.00 91.69 391 ARG A O 1
ATOM 2973 N N . ASN A 1 392 ? 0.412 1.131 31.208 1.00 91.25 392 ASN A N 1
ATOM 2974 C CA . ASN A 1 392 ? 0.626 0.202 30.092 1.00 91.25 392 ASN A CA 1
ATOM 2975 C C . ASN A 1 392 ? -0.568 -0.727 29.748 1.00 91.25 392 ASN A C 1
ATOM 2977 O O . ASN A 1 392 ? -0.422 -1.653 28.952 1.00 91.25 392 ASN A O 1
ATOM 2981 N N . ARG A 1 393 ? -1.730 -0.517 30.378 1.00 94.12 393 ARG A N 1
ATOM 2982 C CA . ARG A 1 393 ? -3.027 -1.144 30.052 1.00 94.12 393 ARG A CA 1
ATOM 2983 C C . ARG A 1 393 ? -4.091 -0.111 29.682 1.00 94.12 393 ARG A C 1
ATOM 2985 O O . ARG A 1 393 ? -5.250 -0.469 29.502 1.00 94.12 393 ARG A O 1
ATOM 2992 N N . GLU A 1 394 ? -3.728 1.165 29.647 1.00 93.06 394 GLU A N 1
ATOM 2993 C CA . GLU A 1 394 ? -4.619 2.241 29.247 1.00 93.06 394 GLU A CA 1
ATOM 2994 C C . GLU A 1 394 ? -4.747 2.224 27.715 1.00 93.06 394 GLU A C 1
ATOM 2996 O O . GLU A 1 394 ? -3.726 2.293 27.029 1.00 93.06 394 GLU A O 1
ATOM 3001 N N . PRO A 1 395 ? -5.965 2.102 27.157 1.00 92.38 395 PRO A N 1
ATOM 3002 C CA . PRO A 1 395 ? -6.184 2.327 25.734 1.00 92.38 395 PRO A CA 1
ATOM 3003 C C . PRO A 1 395 ? -5.814 3.770 25.378 1.00 92.38 395 PRO A C 1
ATOM 3005 O O . PRO A 1 395 ? -6.269 4.698 26.043 1.00 92.38 395 PRO A O 1
ATOM 3008 N N . MET A 1 396 ? -5.007 3.953 24.339 1.00 90.38 396 MET A N 1
ATOM 3009 C CA . MET A 1 396 ? -4.487 5.251 23.889 1.00 90.38 396 MET A CA 1
ATOM 3010 C C . MET A 1 396 ? -4.678 5.407 22.380 1.00 90.38 396 MET A C 1
ATOM 3012 O O . MET A 1 396 ? -5.180 4.494 21.717 1.00 90.38 396 MET A O 1
ATOM 3016 N N . SER A 1 397 ? -4.246 6.536 21.821 1.00 89.94 397 SER A N 1
ATOM 3017 C CA . SER A 1 397 ? -4.477 6.946 20.434 1.00 89.94 397 SER A CA 1
ATOM 3018 C C . SER A 1 397 ? -5.973 6.912 20.089 1.00 89.94 397 SER A C 1
ATOM 3020 O O . SER A 1 397 ? -6.813 7.287 20.906 1.00 89.94 397 SER A O 1
ATOM 3022 N N . TYR A 1 398 ? -6.347 6.406 18.919 1.00 89.50 398 TYR A N 1
ATOM 3023 C CA . TYR A 1 398 ? -7.736 6.363 18.466 1.00 89.50 398 TYR A CA 1
ATOM 3024 C C . TYR A 1 398 ? -8.605 5.376 19.273 1.00 89.50 398 TYR A C 1
ATOM 3026 O O . TYR A 1 398 ? -9.834 5.391 19.166 1.00 89.50 398 TYR A O 1
ATOM 3034 N N . TYR A 1 399 ? -7.990 4.566 20.143 1.00 93.50 399 TYR A N 1
ATOM 3035 C CA . TYR A 1 399 ? -8.663 3.699 21.112 1.00 93.50 399 TYR A CA 1
ATOM 3036 C C . TYR A 1 399 ? -8.929 4.353 22.471 1.00 93.50 399 TYR A C 1
ATOM 3038 O O . TYR A 1 399 ? -9.480 3.682 23.347 1.00 93.50 399 TYR A O 1
ATOM 3046 N N . TYR A 1 400 ? -8.536 5.610 22.679 1.00 92.88 400 TYR A N 1
ATOM 3047 C CA . TYR A 1 400 ? -8.732 6.309 23.946 1.00 92.88 400 TYR A CA 1
ATOM 3048 C C . TYR A 1 400 ? -10.210 6.381 24.351 1.00 92.88 400 TYR A C 1
ATOM 3050 O O . TYR A 1 400 ? -11.105 6.392 23.510 1.00 92.88 400 TYR A O 1
ATOM 3058 N N . ARG A 1 401 ? -10.489 6.394 25.658 1.00 91.44 401 ARG A N 1
ATOM 3059 C CA . ARG A 1 401 ? -11.853 6.198 26.197 1.00 91.44 401 ARG A CA 1
ATOM 3060 C C . ARG A 1 401 ? -12.865 7.210 25.688 1.00 91.44 401 ARG A C 1
ATOM 3062 O O . ARG A 1 401 ? -14.031 6.883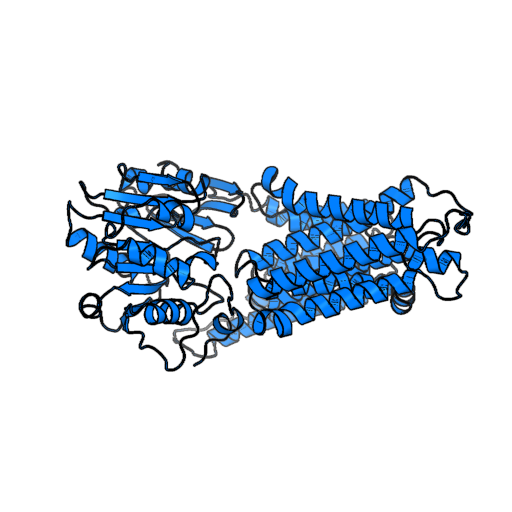 25.496 1.00 91.44 401 ARG A O 1
ATOM 3069 N N . GLU A 1 402 ? -12.416 8.436 25.463 1.00 89.31 402 GLU A N 1
ATOM 3070 C CA . GLU A 1 402 ? -13.293 9.508 25.019 1.00 89.31 402 GLU A CA 1
ATOM 3071 C C . GLU A 1 402 ? -13.479 9.564 23.497 1.00 89.31 402 GLU A C 1
ATOM 3073 O O . GLU A 1 402 ? -14.200 10.433 22.999 1.00 89.31 402 GLU A O 1
ATOM 3078 N N . THR A 1 403 ? -12.854 8.657 22.746 1.00 91.94 403 THR A N 1
ATOM 3079 C CA . THR A 1 403 ? -13.064 8.552 21.305 1.00 91.94 403 THR A CA 1
ATOM 3080 C C . THR A 1 403 ? -14.365 7.809 20.981 1.00 91.94 403 THR A C 1
ATOM 3082 O O . THR A 1 403 ? -14.895 7.058 21.811 1.00 91.94 403 THR A O 1
ATOM 3085 N N . PRO A 1 404 ? -14.900 7.959 19.754 1.00 93.81 404 PRO A N 1
ATOM 3086 C CA . PRO A 1 404 ? -15.989 7.128 19.253 1.00 93.81 404 PRO A CA 1
ATOM 3087 C C . PRO A 1 404 ? -15.774 5.621 19.462 1.00 93.81 404 PRO A C 1
ATOM 3089 O O . PRO A 1 404 ? -16.701 4.919 19.851 1.00 93.81 404 PRO A O 1
ATOM 3092 N N . ILE A 1 405 ? -14.556 5.110 19.247 1.00 95.19 405 ILE A N 1
ATOM 3093 C CA . ILE A 1 405 ? -14.255 3.683 19.436 1.00 95.19 405 ILE A CA 1
ATOM 3094 C C . ILE A 1 405 ? -14.267 3.335 20.926 1.00 95.19 405 ILE A C 1
ATOM 3096 O O . ILE A 1 405 ? -14.956 2.395 21.331 1.00 95.19 405 ILE A O 1
ATOM 3100 N N . GLY A 1 406 ? -13.529 4.095 21.742 1.00 94.31 406 GLY A N 1
ATOM 3101 C CA . GLY A 1 406 ? -13.401 3.826 23.171 1.00 94.31 406 GLY A CA 1
ATOM 3102 C C . GLY A 1 406 ? -14.736 3.876 23.908 1.00 94.31 406 GLY A C 1
ATOM 3103 O O . GLY A 1 406 ? -15.063 2.950 24.650 1.00 94.31 406 GLY A O 1
ATOM 3104 N N . SER A 1 407 ? -15.555 4.892 23.626 1.00 93.19 407 SER A N 1
ATOM 3105 C CA . SER A 1 407 ? -16.870 5.068 24.255 1.00 93.19 407 SER A CA 1
ATOM 3106 C C . SER A 1 407 ? -17.840 3.921 23.950 1.00 93.19 407 SER A C 1
ATOM 3108 O O . SER A 1 407 ? -18.553 3.461 24.845 1.00 93.19 407 SER A O 1
ATOM 3110 N N . LEU A 1 408 ? -17.832 3.394 22.720 1.00 95.12 408 LEU A N 1
ATOM 3111 C CA . LEU A 1 408 ? -18.661 2.246 22.341 1.00 95.12 408 LEU A CA 1
ATOM 3112 C C . LEU A 1 408 ? -18.202 0.951 23.009 1.00 95.12 408 LEU A C 1
ATOM 3114 O O . LEU A 1 408 ? -19.036 0.185 23.502 1.00 95.12 408 LEU A O 1
ATOM 3118 N N . PHE A 1 409 ? -16.891 0.697 23.048 1.00 96.62 409 PHE A N 1
ATOM 3119 C CA . PHE A 1 409 ? -16.366 -0.460 23.769 1.00 96.62 409 PHE A CA 1
ATOM 3120 C C . PHE A 1 409 ? -16.664 -0.358 25.264 1.00 96.62 409 PHE A C 1
ATOM 3122 O O . PHE A 1 409 ? -17.105 -1.345 25.854 1.00 96.62 409 PHE A O 1
ATOM 3129 N N . GLU A 1 410 ? -16.486 0.811 25.878 1.00 95.00 410 GLU A N 1
ATOM 3130 C CA . GLU A 1 410 ? -16.796 1.032 27.289 1.00 95.00 410 GLU A CA 1
ATOM 3131 C C . GLU A 1 410 ? -18.284 0.791 27.581 1.00 95.00 410 GLU A C 1
ATOM 3133 O O . GLU A 1 410 ? -18.608 0.041 28.501 1.00 95.00 410 GLU A O 1
ATOM 3138 N N . GLU A 1 411 ? -19.203 1.326 26.773 1.00 94.56 411 GLU A N 1
ATOM 3139 C CA . GLU A 1 411 ? -20.641 1.071 26.923 1.00 94.56 411 GLU A CA 1
ATOM 3140 C C . GLU A 1 411 ? -20.972 -0.425 26.827 1.00 94.56 411 GLU A C 1
ATOM 3142 O O . GLU A 1 411 ? -21.588 -0.994 27.734 1.00 94.56 411 GLU A O 1
ATOM 3147 N N . VAL A 1 412 ? -20.565 -1.079 25.736 1.00 94.88 412 VAL A N 1
ATOM 3148 C CA . VAL A 1 412 ? -20.993 -2.447 25.422 1.00 94.88 412 VAL A CA 1
ATOM 3149 C C . VAL A 1 412 ? -20.374 -3.464 26.388 1.00 94.88 412 VAL A C 1
ATOM 3151 O O . VAL A 1 412 ? -21.063 -4.371 26.869 1.00 94.88 412 VAL A O 1
ATOM 3154 N N . THR A 1 413 ? -19.101 -3.290 26.753 1.00 96.12 413 THR A N 1
ATOM 3155 C CA . THR A 1 413 ? -18.429 -4.147 27.745 1.00 96.12 413 THR A CA 1
ATOM 3156 C C . THR A 1 413 ? -18.962 -3.928 29.162 1.00 96.12 413 THR A C 1
ATOM 3158 O O . THR A 1 413 ? -18.997 -4.870 29.960 1.00 96.12 413 THR A O 1
ATOM 3161 N N . ASN A 1 414 ? -19.429 -2.719 29.495 1.00 95.94 414 ASN A N 1
ATOM 3162 C CA . ASN A 1 414 ? -20.116 -2.448 30.757 1.00 95.94 414 ASN A CA 1
ATOM 3163 C C . ASN A 1 414 ? -21.520 -3.054 30.803 1.00 95.94 414 ASN A C 1
ATOM 3165 O O . ASN A 1 414 ? -21.883 -3.630 31.829 1.00 95.94 414 ASN A O 1
ATOM 3169 N N . ALA A 1 415 ? -22.270 -2.991 29.702 1.00 95.00 415 ALA A N 1
ATOM 3170 C CA . ALA A 1 415 ? -23.613 -3.555 29.608 1.00 95.00 415 ALA A CA 1
ATOM 3171 C C . ALA A 1 415 ? -23.626 -5.093 29.683 1.00 95.00 415 ALA A C 1
ATOM 3173 O O . ALA A 1 415 ? -24.558 -5.677 30.239 1.00 95.00 415 ALA A O 1
ATOM 3174 N N . LYS A 1 416 ? -22.589 -5.758 29.152 1.00 95.19 416 LYS A N 1
ATOM 3175 C CA . LYS A 1 416 ? -22.456 -7.225 29.134 1.00 95.19 416 LYS A CA 1
ATOM 3176 C C . LYS A 1 416 ? -21.160 -7.681 29.815 1.00 95.19 416 LYS A C 1
ATOM 3178 O O . LYS A 1 416 ? -20.215 -8.094 29.144 1.00 95.19 416 LYS A O 1
ATOM 3183 N N . PRO A 1 417 ? -21.078 -7.651 31.155 1.00 92.94 417 PRO A N 1
ATOM 3184 C CA . PRO A 1 417 ? -19.816 -7.876 31.860 1.00 92.94 417 PRO A CA 1
ATOM 3185 C C . PRO A 1 417 ? -19.233 -9.286 31.689 1.00 92.94 417 PRO A C 1
ATOM 3187 O O . PRO A 1 417 ? -18.021 -9.429 31.778 1.00 92.94 417 PRO A O 1
ATOM 3190 N N . THR A 1 418 ? -20.059 -10.309 31.439 1.00 93.06 418 THR A N 1
ATOM 3191 C CA . THR A 1 418 ? -19.620 -11.720 31.349 1.00 93.06 418 THR A CA 1
ATOM 3192 C C . THR A 1 418 ? -20.202 -12.491 30.165 1.00 93.06 418 THR A C 1
ATOM 3194 O O . THR A 1 418 ? -19.867 -13.650 29.969 1.00 93.06 418 THR A O 1
ATOM 3197 N N . THR A 1 419 ? -21.104 -11.891 29.389 1.00 95.50 419 THR A N 1
ATOM 3198 C CA . THR A 1 419 ? -21.812 -12.560 28.281 1.00 95.50 419 THR A CA 1
ATOM 3199 C C . THR A 1 419 ? -21.556 -11.894 26.936 1.00 95.50 419 THR A C 1
ATOM 3201 O O . THR A 1 419 ? -22.243 -12.194 25.965 1.00 95.50 419 THR A O 1
ATOM 3204 N N . LEU A 1 420 ? -20.605 -10.959 26.888 1.00 97.38 420 LEU A N 1
ATOM 3205 C CA . LEU A 1 420 ? -20.260 -10.257 25.664 1.00 97.38 420 LEU A CA 1
ATOM 3206 C C . LEU A 1 420 ? -19.575 -11.201 24.677 1.00 97.38 420 LEU A C 1
ATOM 3208 O O . LEU A 1 420 ? -18.616 -11.883 25.042 1.00 97.38 420 LEU A O 1
ATOM 3212 N N . HIS A 1 421 ? -20.015 -11.139 23.426 1.00 98.00 421 HIS A N 1
ATOM 3213 C CA . HIS A 1 421 ? -19.314 -11.711 22.283 1.00 98.00 421 HIS A CA 1
ATOM 3214 C C . HIS A 1 421 ? -18.711 -10.587 21.433 1.00 98.00 421 HIS A C 1
ATOM 3216 O O . HIS A 1 421 ? -19.413 -9.928 20.662 1.00 98.00 421 HIS A O 1
ATOM 3222 N N . ALA A 1 422 ? -17.413 -10.341 21.598 1.00 98.00 422 ALA A N 1
ATOM 3223 C CA . ALA A 1 422 ? -16.690 -9.267 20.924 1.00 98.00 422 ALA A CA 1
ATOM 3224 C C . ALA A 1 422 ? -15.866 -9.796 19.744 1.00 98.00 422 ALA A C 1
ATOM 3226 O O . ALA A 1 422 ? -15.230 -10.850 19.819 1.00 98.00 422 ALA A O 1
ATOM 3227 N N . GLY A 1 423 ? -15.874 -9.045 18.646 1.00 97.69 423 GLY A N 1
ATOM 3228 C CA . GLY A 1 423 ? -15.065 -9.296 17.463 1.00 97.69 423 GLY A CA 1
ATOM 3229 C C . GLY A 1 423 ? -14.190 -8.096 17.137 1.00 97.69 423 GLY A C 1
ATOM 3230 O O . GLY A 1 423 ? -14.662 -6.961 17.160 1.00 97.69 423 GLY A O 1
ATOM 3231 N N . VAL A 1 424 ? -12.935 -8.349 16.789 1.00 97.69 424 VAL A N 1
ATOM 3232 C CA . VAL A 1 424 ? -12.016 -7.327 16.283 1.00 97.69 424 VAL A CA 1
ATOM 3233 C C . VAL A 1 424 ? -11.363 -7.859 15.013 1.00 97.69 424 VAL A C 1
ATOM 3235 O O . VAL A 1 424 ? -10.790 -8.945 15.020 1.00 97.69 424 VAL A O 1
ATOM 3238 N N . ILE A 1 425 ? -11.501 -7.130 13.913 1.00 97.25 425 ILE A N 1
ATOM 3239 C CA . ILE A 1 425 ? -10.847 -7.399 12.635 1.00 97.25 425 ILE A CA 1
ATOM 3240 C C . ILE A 1 425 ? -9.700 -6.401 12.485 1.00 97.25 425 ILE A C 1
ATOM 3242 O O . ILE A 1 425 ? -9.962 -5.204 12.434 1.00 97.25 425 ILE A O 1
ATOM 3246 N N . GLY A 1 426 ? -8.472 -6.909 12.390 1.00 94.31 426 GLY A N 1
ATOM 3247 C CA . GLY A 1 426 ? -7.243 -6.138 12.573 1.00 94.31 426 GLY A CA 1
ATOM 3248 C C . GLY A 1 426 ? -6.910 -5.986 14.058 1.00 94.31 426 GLY A C 1
ATOM 3249 O O . GLY A 1 426 ? -7.780 -5.672 14.866 1.00 94.31 426 GLY A O 1
ATOM 3250 N N . LEU A 1 427 ? -5.671 -6.276 14.451 1.00 92.19 427 LEU A N 1
ATOM 3251 C CA . LEU A 1 427 ? -5.259 -6.261 15.858 1.00 92.19 427 LEU A CA 1
ATOM 3252 C C . LEU A 1 427 ? -4.458 -5.008 16.232 1.00 92.19 427 LEU A C 1
ATOM 3254 O O . LEU A 1 427 ? -4.603 -4.507 17.351 1.00 92.19 427 LEU A O 1
ATOM 3258 N N . GLY A 1 428 ? -3.613 -4.511 15.325 1.00 91.44 428 GLY A N 1
ATOM 3259 C CA . GLY A 1 428 ? -2.659 -3.439 15.624 1.00 91.44 428 GLY A CA 1
ATOM 3260 C C . GLY A 1 428 ? -1.820 -3.775 16.865 1.00 91.44 428 GLY A C 1
ATOM 3261 O O . GLY A 1 428 ? -1.344 -4.898 17.024 1.00 91.44 428 GLY A O 1
ATOM 3262 N N . MET A 1 429 ? -1.694 -2.833 17.806 1.00 91.88 429 MET A N 1
ATOM 3263 C CA . MET A 1 429 ? -1.045 -3.111 19.100 1.00 91.88 429 MET A CA 1
ATOM 3264 C C . MET A 1 429 ? -1.856 -4.037 20.023 1.00 91.88 429 MET A C 1
ATOM 3266 O O . MET A 1 429 ? -1.310 -4.587 20.980 1.00 91.88 429 MET A O 1
ATOM 3270 N N . GLY A 1 430 ? -3.160 -4.184 19.784 1.00 94.19 430 GLY A N 1
ATOM 3271 C CA . GLY A 1 430 ? -4.096 -4.865 20.677 1.00 94.19 430 GLY A CA 1
ATOM 3272 C C . GLY A 1 430 ? -4.736 -3.972 21.743 1.00 94.19 430 GLY A C 1
ATOM 3273 O O . GLY A 1 430 ? -5.369 -4.497 22.658 1.00 94.19 430 GLY A O 1
ATOM 3274 N N . SER A 1 431 ? -4.622 -2.645 21.642 1.00 94.19 431 SER A N 1
ATOM 3275 C CA . SER A 1 431 ? -5.133 -1.688 22.640 1.00 94.19 431 SER A CA 1
ATOM 3276 C C . SER A 1 431 ? -6.641 -1.821 22.905 1.00 94.19 431 SER A C 1
ATOM 3278 O O . SER A 1 431 ? -7.082 -1.696 24.048 1.00 94.19 431 SER A O 1
ATOM 3280 N N . SER A 1 432 ? -7.438 -2.159 21.882 1.00 95.06 432 SER A N 1
ATOM 3281 C CA . SER A 1 432 ? -8.885 -2.420 22.009 1.00 95.06 432 SER A CA 1
ATOM 3282 C C . SER A 1 432 ? -9.218 -3.536 23.002 1.00 95.06 432 SER A C 1
ATOM 3284 O O . SER A 1 432 ? -10.274 -3.535 23.633 1.00 95.06 432 SER A O 1
ATOM 3286 N N . THR A 1 433 ? -8.301 -4.479 23.202 1.00 96.06 433 THR A N 1
ATOM 3287 C CA . THR A 1 433 ? -8.514 -5.623 24.093 1.00 96.06 433 THR A CA 1
ATOM 3288 C C . THR A 1 433 ? -8.460 -5.234 25.569 1.00 96.06 433 THR A C 1
ATOM 3290 O O . THR A 1 433 ? -8.934 -5.983 26.417 1.00 96.06 433 THR A O 1
ATOM 3293 N N . CYS A 1 434 ? -7.984 -4.030 25.902 1.00 96.31 434 CYS A N 1
ATOM 3294 C CA . CYS A 1 434 ? -7.998 -3.492 27.267 1.00 96.31 434 CYS A CA 1
ATOM 3295 C C . CYS A 1 434 ? -9.362 -3.001 27.753 1.00 96.31 434 CYS A C 1
ATOM 3297 O O . CYS A 1 434 ? -9.505 -2.687 28.935 1.00 96.31 434 CYS A O 1
ATOM 3299 N N . TYR A 1 435 ? -10.382 -3.042 26.895 1.00 96.81 435 TYR A N 1
ATOM 3300 C CA . TYR A 1 435 ? -11.780 -2.947 27.315 1.00 96.81 435 TYR A CA 1
ATOM 3301 C C . TYR A 1 435 ? -12.367 -4.293 27.773 1.00 96.81 435 TYR A C 1
ATOM 3303 O O . TYR A 1 435 ? -13.456 -4.322 28.351 1.00 96.81 435 TYR A O 1
ATOM 3311 N N . ALA A 1 436 ? -11.672 -5.412 27.532 1.00 96.56 436 ALA A N 1
ATOM 3312 C CA . ALA A 1 436 ? -12.157 -6.739 27.889 1.00 96.56 436 ALA A CA 1
ATOM 3313 C C . ALA A 1 436 ? -12.335 -6.908 29.403 1.00 96.56 436 ALA A C 1
ATOM 3315 O O . ALA A 1 436 ? -11.556 -6.415 30.223 1.00 96.56 436 ALA A O 1
ATOM 3316 N N . LYS A 1 437 ? -13.363 -7.674 29.772 1.00 95.56 437 LYS A N 1
ATOM 3317 C CA . LYS A 1 437 ? -13.638 -8.089 31.148 1.00 95.56 437 LYS A CA 1
ATOM 3318 C C . LYS A 1 437 ? -13.568 -9.609 31.289 1.00 95.56 437 LYS A C 1
ATOM 3320 O O . LYS A 1 437 ? -13.871 -10.323 30.331 1.00 95.56 437 LYS A O 1
ATOM 3325 N N . PRO A 1 438 ? -13.226 -10.124 32.485 1.00 93.94 438 PRO A N 1
ATOM 3326 C CA . PRO A 1 438 ? -13.191 -11.562 32.729 1.00 93.94 438 PRO A CA 1
ATOM 3327 C C . PRO A 1 438 ? -14.519 -12.253 32.390 1.00 93.94 438 PRO A C 1
ATOM 3329 O O . PRO A 1 438 ? -15.585 -11.813 32.819 1.00 93.94 438 PRO A O 1
ATOM 3332 N N . GLY A 1 439 ? -14.441 -13.364 31.655 1.00 92.38 439 GLY A N 1
ATOM 3333 C CA . GLY A 1 439 ? -15.593 -14.183 31.263 1.00 92.38 439 GLY A CA 1
ATOM 3334 C C . GLY A 1 439 ? -16.253 -13.796 29.936 1.00 92.38 439 GLY A C 1
ATOM 3335 O O . GLY A 1 439 ? -17.096 -14.549 29.464 1.00 92.38 439 GLY A O 1
ATOM 3336 N N . GLN A 1 440 ? -15.873 -12.675 29.318 1.00 95.94 440 GLN A N 1
ATOM 3337 C CA . GLN A 1 440 ? -16.315 -12.327 27.963 1.00 95.94 440 GLN A CA 1
ATOM 3338 C C . GLN A 1 440 ? -15.608 -13.186 26.902 1.00 95.94 440 GLN A C 1
ATOM 3340 O O . GLN A 1 440 ? -14.468 -13.603 27.098 1.00 95.94 440 GLN A O 1
ATOM 3345 N N . ASP A 1 441 ? -16.256 -13.405 25.757 1.00 97.06 441 ASP A N 1
ATOM 3346 C CA . ASP A 1 441 ? -15.696 -14.151 24.624 1.00 97.06 441 ASP A CA 1
ATOM 3347 C C . ASP A 1 441 ? -15.224 -13.170 23.543 1.00 97.06 441 ASP A C 1
ATOM 3349 O O . ASP A 1 441 ? -16.028 -12.462 22.930 1.00 97.06 441 ASP A O 1
ATOM 3353 N N . TRP A 1 442 ? -13.909 -13.114 23.336 1.00 97.75 442 TRP A N 1
ATOM 3354 C CA . TRP A 1 442 ? -13.259 -12.216 22.387 1.00 97.75 442 TRP A CA 1
ATOM 3355 C C . TRP A 1 442 ? -12.633 -13.008 21.245 1.00 97.75 442 TRP A C 1
ATOM 3357 O O . TRP A 1 442 ? -11.843 -13.928 21.470 1.00 97.75 442 TRP A O 1
ATOM 3367 N N . LYS A 1 443 ? -12.935 -12.607 20.009 1.00 97.81 443 LYS A N 1
ATOM 3368 C CA . LYS A 1 443 ? -12.298 -13.128 18.796 1.00 97.81 443 LYS A CA 1
ATOM 3369 C C . LYS A 1 443 ? -11.580 -12.016 18.052 1.00 97.81 443 LYS A C 1
ATOM 3371 O O . LYS A 1 443 ? -12.187 -11.002 17.712 1.00 97.81 443 LYS A O 1
ATOM 3376 N N . VAL A 1 444 ? -10.311 -12.250 17.755 1.00 97.62 444 VAL A N 1
ATOM 3377 C CA . VAL A 1 444 ? -9.467 -11.352 16.966 1.00 97.62 444 VAL A CA 1
ATOM 3378 C C . VAL A 1 444 ? -9.168 -12.024 15.634 1.00 97.62 444 VAL A C 1
ATOM 3380 O O . VAL A 1 444 ? -8.732 -13.173 15.617 1.00 97.62 444 VAL A O 1
ATOM 3383 N N . PHE A 1 445 ? -9.385 -11.318 14.530 1.00 97.38 445 PHE A N 1
ATOM 3384 C CA . PHE A 1 445 ? -9.031 -11.754 13.183 1.00 97.38 445 PHE A CA 1
ATOM 3385 C C . PHE A 1 445 ? -7.852 -10.919 12.700 1.00 97.38 445 PHE A C 1
ATOM 3387 O O . PHE A 1 445 ? -8.003 -9.716 12.508 1.00 97.38 445 PHE A O 1
ATOM 3394 N N . GLU A 1 446 ? -6.700 -11.552 12.510 1.00 96.00 446 GLU A N 1
ATOM 3395 C CA . GLU A 1 446 ? -5.473 -10.882 12.077 1.00 96.00 446 GLU A CA 1
ATOM 3396 C C . GLU A 1 446 ? -4.804 -11.712 10.979 1.00 96.00 446 GLU A C 1
ATOM 3398 O O . GLU A 1 446 ? -4.697 -12.936 11.084 1.00 96.00 446 GLU A O 1
ATOM 3403 N N . ILE A 1 447 ? -4.407 -11.056 9.892 1.00 94.81 447 ILE A N 1
ATOM 3404 C CA . ILE A 1 447 ? -3.789 -11.701 8.737 1.00 94.81 447 ILE A CA 1
ATOM 3405 C C . ILE A 1 447 ? -2.264 -11.768 8.879 1.00 94.81 447 ILE A C 1
ATOM 3407 O O . ILE A 1 447 ? -1.661 -12.723 8.386 1.00 94.81 447 ILE A O 1
ATOM 3411 N N . ASP A 1 448 ? -1.662 -10.808 9.585 1.00 93.75 448 ASP A N 1
ATOM 3412 C CA . ASP A 1 448 ? -0.219 -10.690 9.762 1.00 93.75 448 ASP A CA 1
ATOM 3413 C C . ASP A 1 448 ? 0.258 -11.313 11.087 1.00 93.75 448 ASP A C 1
ATOM 3415 O O . ASP A 1 448 ? -0.130 -10.925 12.193 1.00 93.75 448 ASP A O 1
ATOM 3419 N N . GLN A 1 449 ? 1.143 -12.304 10.979 1.00 94.00 449 GLN A N 1
ATOM 3420 C CA . GLN A 1 449 ? 1.712 -12.991 12.133 1.00 94.00 449 GLN A CA 1
ATOM 3421 C C . GLN A 1 449 ? 2.616 -12.076 12.977 1.00 94.00 449 GLN A C 1
ATOM 3423 O O . GLN A 1 449 ? 2.687 -12.264 14.196 1.00 94.00 449 GLN A O 1
ATOM 3428 N N . ASP A 1 450 ? 3.276 -11.088 12.372 1.00 93.50 450 ASP A N 1
ATOM 3429 C CA . ASP A 1 450 ? 4.174 -10.178 13.083 1.00 93.50 450 ASP A CA 1
ATOM 3430 C C . ASP A 1 450 ? 3.390 -9.183 13.948 1.00 93.50 450 ASP A C 1
ATOM 3432 O O . ASP A 1 450 ? 3.789 -8.904 15.082 1.00 93.50 450 ASP A O 1
ATOM 3436 N N . VAL A 1 451 ? 2.201 -8.763 13.499 1.00 94.62 451 VAL A N 1
ATOM 3437 C CA . VAL A 1 451 ? 1.256 -7.968 14.306 1.00 94.62 451 VAL A CA 1
ATOM 3438 C C . VAL A 1 451 ? 0.772 -8.771 15.517 1.00 94.62 451 VAL A C 1
ATOM 3440 O O . VAL A 1 451 ? 0.786 -8.280 16.648 1.00 94.62 451 VAL A O 1
ATOM 3443 N N . VAL A 1 452 ? 0.421 -10.050 15.328 1.00 95.38 452 VAL A N 1
ATOM 3444 C CA . VAL A 1 452 ? 0.059 -10.937 16.448 1.00 95.38 452 VAL A CA 1
ATOM 3445 C C . VAL A 1 452 ? 1.207 -11.095 17.436 1.00 95.38 452 VAL A C 1
ATOM 3447 O O . VAL A 1 452 ? 0.989 -11.043 18.650 1.00 95.38 452 VAL A O 1
ATOM 3450 N N . ARG A 1 453 ? 2.435 -11.270 16.944 1.00 95.00 453 ARG A N 1
ATOM 3451 C CA . ARG A 1 453 ? 3.627 -11.375 17.789 1.00 95.00 453 ARG A CA 1
ATOM 3452 C C . ARG A 1 453 ? 3.842 -10.099 18.602 1.00 95.00 453 ARG A C 1
ATOM 3454 O O . ARG A 1 453 ? 4.055 -10.197 19.808 1.00 95.00 453 ARG A O 1
ATOM 3461 N N . ALA A 1 454 ? 3.718 -8.927 17.981 1.00 93.81 454 ALA A N 1
ATOM 3462 C CA . ALA A 1 454 ? 3.805 -7.641 18.667 1.00 93.81 454 ALA A CA 1
ATOM 3463 C C . ALA A 1 454 ? 2.769 -7.530 19.799 1.00 93.81 454 ALA A C 1
ATOM 3465 O O . ALA A 1 454 ? 3.126 -7.250 20.947 1.00 93.81 454 ALA A O 1
ATOM 3466 N N . ALA A 1 455 ? 1.500 -7.818 19.501 1.00 95.12 455 ALA A N 1
ATOM 3467 C CA . ALA A 1 455 ? 0.386 -7.711 20.443 1.00 95.12 455 ALA A CA 1
ATOM 3468 C C . ALA A 1 455 ? 0.418 -8.741 21.588 1.00 95.12 455 ALA A C 1
ATOM 3470 O O . ALA A 1 455 ? -0.183 -8.512 22.643 1.00 95.12 455 ALA A O 1
ATOM 3471 N N . THR A 1 456 ? 1.098 -9.876 21.401 1.00 95.31 456 THR A N 1
ATOM 3472 C CA . THR A 1 456 ? 1.152 -10.974 22.383 1.00 95.31 456 THR A CA 1
ATOM 3473 C C . THR A 1 456 ? 2.422 -10.989 23.224 1.00 95.31 456 THR A C 1
ATOM 3475 O O . THR A 1 456 ? 2.346 -11.402 24.381 1.00 95.31 456 THR A O 1
ATOM 3478 N N . ASP A 1 457 ? 3.565 -10.541 22.697 1.00 94.81 457 ASP A N 1
ATOM 3479 C CA . ASP A 1 457 ? 4.837 -10.536 23.423 1.00 94.81 457 ASP A CA 1
ATOM 3480 C C . ASP A 1 457 ? 4.900 -9.361 24.424 1.00 94.81 457 ASP A C 1
ATOM 3482 O O . ASP A 1 457 ? 4.943 -8.201 24.006 1.00 94.81 457 ASP A O 1
ATOM 3486 N N . PRO A 1 458 ? 4.963 -9.613 25.749 1.00 90.88 458 PRO A N 1
ATOM 3487 C CA . PRO A 1 458 ? 5.036 -8.558 26.762 1.00 90.88 458 PRO A CA 1
ATOM 3488 C C . PRO A 1 458 ? 6.288 -7.678 26.689 1.00 90.88 458 PRO A C 1
ATOM 3490 O O . PRO A 1 458 ? 6.293 -6.614 27.312 1.00 90.88 458 PRO A O 1
ATOM 3493 N N . LYS A 1 459 ? 7.344 -8.128 25.990 1.00 90.81 459 LYS A N 1
ATOM 3494 C CA . LYS A 1 459 ? 8.571 -7.352 25.745 1.00 90.81 459 LYS A CA 1
ATOM 3495 C C . LYS A 1 459 ? 8.411 -6.351 24.605 1.00 90.81 459 LYS A C 1
ATOM 3497 O O . LYS A 1 459 ? 9.106 -5.337 24.606 1.00 90.81 459 LYS A O 1
ATOM 3502 N N . LEU A 1 460 ? 7.511 -6.643 23.666 1.00 92.62 460 LEU A N 1
ATOM 3503 C CA . LEU A 1 460 ? 7.036 -5.718 22.645 1.00 92.62 460 LEU A CA 1
ATOM 3504 C C . LEU A 1 460 ? 5.851 -4.946 23.242 1.00 92.62 460 LEU A C 1
ATOM 3506 O O . LEU A 1 460 ? 5.986 -4.375 24.321 1.00 92.62 460 LEU A O 1
ATOM 3510 N N . VAL A 1 461 ? 4.681 -4.904 22.614 1.00 93.25 461 VAL A N 1
ATOM 3511 C CA . VAL A 1 461 ? 3.549 -4.145 23.178 1.00 93.25 461 VAL A CA 1
ATOM 3512 C C . VAL A 1 461 ? 2.740 -4.998 24.165 1.00 93.25 461 VAL A C 1
ATOM 3514 O O . VAL A 1 461 ? 2.489 -4.598 25.305 1.00 93.25 461 VAL A O 1
ATOM 3517 N N . GLY A 1 462 ? 2.411 -6.238 23.791 1.00 92.69 462 GLY A N 1
ATOM 3518 C CA . GLY A 1 462 ? 1.852 -7.234 24.707 1.00 92.69 462 GLY A CA 1
ATOM 3519 C C . GLY A 1 462 ? 0.470 -6.915 25.292 1.00 92.69 462 GLY A C 1
ATOM 3520 O O . GLY A 1 462 ? 0.135 -7.461 26.347 1.00 92.69 462 GLY A O 1
ATOM 3521 N N . PHE A 1 463 ? -0.338 -6.042 24.675 1.00 95.62 463 PHE A N 1
ATOM 3522 C CA . PHE A 1 463 ? -1.669 -5.708 25.197 1.00 95.62 463 PHE A CA 1
ATOM 3523 C C . PHE A 1 463 ? -2.581 -6.929 25.296 1.00 95.62 463 PHE A C 1
ATOM 3525 O O . PHE A 1 463 ? -3.251 -7.089 26.315 1.00 95.62 463 PHE A O 1
ATOM 3532 N N . LEU A 1 464 ? -2.559 -7.835 24.311 1.00 94.94 464 LEU A N 1
ATOM 3533 C CA . LEU A 1 464 ? -3.408 -9.027 24.340 1.00 94.94 464 LEU A CA 1
ATOM 3534 C C . LEU A 1 464 ? -3.100 -9.884 25.574 1.00 94.94 464 LEU A C 1
ATOM 3536 O O . LEU A 1 464 ? -4.008 -10.295 26.289 1.00 94.94 464 LEU A O 1
ATOM 3540 N N . ASN A 1 465 ? -1.813 -10.077 25.881 1.00 93.88 465 ASN A N 1
ATOM 3541 C CA . ASN A 1 465 ? -1.376 -10.820 27.062 1.00 93.88 465 ASN A CA 1
ATOM 3542 C C . ASN A 1 465 ? -1.806 -10.140 28.375 1.00 93.88 465 ASN A C 1
ATOM 3544 O O . ASN A 1 465 ? -2.238 -10.815 29.309 1.00 93.88 465 ASN A O 1
ATOM 3548 N N . ARG A 1 466 ? -1.714 -8.806 28.441 1.00 94.00 466 ARG A N 1
ATOM 3549 C CA . ARG A 1 466 ? -2.042 -8.018 29.641 1.00 94.00 466 ARG A CA 1
ATOM 3550 C C . ARG A 1 466 ? -3.546 -7.884 29.871 1.00 94.00 466 ARG A C 1
ATOM 3552 O O . ARG A 1 466 ? -3.974 -7.768 31.018 1.00 94.00 466 ARG A O 1
ATOM 3559 N N . CYS A 1 467 ? -4.334 -7.821 28.804 1.00 95.75 467 CYS A N 1
ATOM 3560 C CA . CYS A 1 467 ? -5.718 -7.365 28.852 1.00 95.75 467 CYS A CA 1
ATOM 3561 C C . CYS A 1 467 ? -6.749 -8.446 28.526 1.00 95.75 467 CYS A C 1
ATOM 3563 O O . CYS A 1 467 ? -7.754 -8.528 29.230 1.00 95.75 467 CYS A O 1
ATOM 3565 N N . ALA A 1 468 ? -6.489 -9.299 27.537 1.00 95.69 468 ALA A N 1
ATOM 3566 C CA . ALA A 1 468 ? -7.406 -10.355 27.119 1.00 95.69 468 ALA A CA 1
ATOM 3567 C C . ALA A 1 468 ? -6.644 -11.653 26.781 1.00 95.69 468 ALA A C 1
ATOM 3569 O O . ALA A 1 468 ? -6.657 -12.091 25.630 1.00 95.69 468 ALA A O 1
ATOM 3570 N N . PRO A 1 469 ? -5.974 -12.291 27.763 1.00 94.38 469 PRO A N 1
ATOM 3571 C CA . PRO A 1 469 ? -5.134 -13.468 27.515 1.00 94.38 469 PRO A CA 1
ATOM 3572 C C . PRO A 1 469 ? -5.917 -14.678 26.984 1.00 94.38 469 PRO A C 1
ATOM 3574 O O . PRO A 1 469 ? -5.338 -15.534 26.320 1.00 94.38 469 PRO A O 1
ATOM 3577 N N . ASP A 1 470 ? -7.225 -14.733 27.251 1.00 94.31 470 ASP A N 1
ATOM 3578 C CA . ASP A 1 470 ? -8.125 -15.796 26.789 1.00 94.31 470 ASP A CA 1
ATOM 3579 C C . ASP A 1 470 ? -8.751 -15.503 25.409 1.00 94.31 470 ASP A C 1
ATOM 3581 O O . ASP A 1 470 ? -9.526 -16.314 24.897 1.00 94.31 470 ASP A O 1
ATOM 3585 N N . ALA A 1 471 ? -8.449 -14.350 24.795 1.00 96.44 471 ALA A N 1
ATOM 3586 C CA . ALA A 1 471 ? -8.982 -13.994 23.485 1.00 96.44 471 ALA A CA 1
ATOM 3587 C C . ALA A 1 471 ? -8.498 -14.971 22.403 1.00 96.44 471 ALA A C 1
ATOM 3589 O O . ALA A 1 471 ? -7.317 -15.313 22.303 1.00 96.44 471 ALA A O 1
ATOM 3590 N N . LYS A 1 472 ? -9.419 -15.398 21.538 1.00 96.94 472 LYS A N 1
ATOM 3591 C CA . LYS A 1 472 ? -9.122 -16.332 20.457 1.00 96.94 472 LYS A CA 1
ATOM 3592 C C . LYS A 1 472 ? -8.620 -15.587 19.225 1.00 96.94 472 LYS A C 1
ATOM 3594 O O . LYS A 1 472 ? -9.391 -14.907 18.549 1.00 96.94 472 LYS A O 1
ATOM 3599 N N . ILE A 1 473 ? -7.351 -15.796 18.892 1.00 97.56 473 ILE A N 1
ATOM 3600 C CA . ILE A 1 473 ? -6.742 -15.292 17.658 1.00 97.56 473 ILE A CA 1
ATOM 3601 C C . ILE A 1 473 ? -7.073 -16.245 16.505 1.00 97.56 473 ILE A C 1
ATOM 3603 O O . ILE A 1 473 ? -6.832 -17.453 16.583 1.00 97.56 473 ILE A O 1
ATOM 3607 N N . ILE A 1 474 ? -7.645 -15.706 15.434 1.00 97.50 474 ILE A N 1
ATOM 3608 C CA . ILE A 1 474 ? -8.009 -16.415 14.211 1.00 97.50 474 ILE A CA 1
ATOM 3609 C C . ILE A 1 474 ? -7.160 -15.832 13.083 1.00 97.50 474 ILE A C 1
ATOM 3611 O O . ILE A 1 474 ? -7.442 -14.748 12.578 1.00 97.50 474 ILE A O 1
ATOM 3615 N N . MET A 1 475 ? -6.113 -16.566 12.706 1.00 97.00 475 MET A N 1
ATOM 3616 C CA . MET A 1 475 ? -5.178 -16.135 11.668 1.00 97.00 475 MET A CA 1
ATOM 3617 C C . MET A 1 475 ? -5.792 -16.207 10.264 1.00 97.00 475 MET A C 1
ATOM 3619 O O . MET A 1 475 ? -6.371 -17.231 9.885 1.00 97.00 475 MET A O 1
ATOM 3623 N N . GLY A 1 476 ? -5.594 -15.155 9.471 1.00 94.56 476 GLY A N 1
ATOM 3624 C CA . GLY A 1 476 ? -5.923 -15.094 8.044 1.00 94.56 476 GLY A CA 1
ATOM 3625 C C . GLY A 1 476 ? -6.852 -13.938 7.668 1.00 94.56 476 GLY A C 1
ATOM 3626 O O . GLY A 1 476 ? -7.271 -13.155 8.514 1.00 94.56 476 GLY A O 1
ATOM 3627 N N . ASP A 1 477 ? -7.196 -13.846 6.378 1.00 94.56 477 ASP A N 1
ATOM 3628 C CA . ASP A 1 477 ? -8.104 -12.808 5.871 1.00 94.56 477 ASP A CA 1
ATOM 3629 C C . ASP A 1 477 ? -9.456 -12.853 6.598 1.00 94.56 477 ASP A C 1
ATOM 3631 O O . ASP A 1 477 ? -10.180 -13.855 6.564 1.00 94.56 477 ASP A O 1
ATOM 3635 N N . ALA A 1 478 ? -9.805 -11.746 7.251 1.00 94.75 478 ALA A N 1
ATOM 3636 C CA . ALA A 1 478 ? -10.985 -11.672 8.094 1.00 94.75 478 ALA A CA 1
ATOM 3637 C C . ALA A 1 478 ? -12.287 -11.889 7.311 1.00 94.75 478 ALA A C 1
ATOM 3639 O O . ALA A 1 478 ? -13.205 -12.523 7.831 1.00 94.75 478 ALA A O 1
ATOM 3640 N N . ARG A 1 479 ? -12.381 -11.438 6.052 1.00 94.31 479 ARG A N 1
ATOM 3641 C CA . ARG A 1 479 ? -13.581 -11.632 5.224 1.00 94.31 479 ARG A CA 1
ATOM 3642 C C . ARG A 1 479 ? -13.833 -13.109 4.938 1.00 94.31 479 ARG A C 1
ATOM 3644 O O . ARG A 1 479 ? -14.991 -13.532 4.945 1.00 94.31 479 ARG A O 1
ATOM 3651 N N . LEU A 1 480 ? -12.780 -13.895 4.725 1.00 95.56 480 LEU A N 1
ATOM 3652 C CA . LEU A 1 480 ? -12.864 -15.347 4.570 1.00 95.56 480 LEU A CA 1
ATOM 3653 C C . LEU A 1 480 ? -13.139 -16.046 5.907 1.00 95.56 480 LEU A C 1
ATOM 3655 O O . LEU A 1 480 ? -14.076 -16.842 6.001 1.00 95.56 480 LEU A O 1
ATOM 3659 N N . GLN A 1 481 ? -12.383 -15.720 6.960 1.00 96.38 481 GLN A N 1
ATOM 3660 C CA . GLN A 1 481 ? -12.526 -16.362 8.272 1.00 96.38 481 GLN A CA 1
ATOM 3661 C C . GLN A 1 481 ? -13.903 -16.111 8.900 1.00 96.38 481 GLN A C 1
ATOM 3663 O O . GLN A 1 481 ? -14.479 -17.009 9.526 1.00 96.38 481 GLN A O 1
ATOM 3668 N N . MET A 1 482 ? -14.479 -14.929 8.667 1.00 94.19 482 MET A N 1
ATOM 3669 C CA . MET A 1 482 ? -15.797 -14.548 9.167 1.00 94.19 482 MET A CA 1
ATOM 3670 C C . MET A 1 482 ? -16.925 -15.422 8.601 1.00 94.19 482 MET A C 1
ATOM 3672 O O . MET A 1 482 ? -17.928 -15.638 9.278 1.00 94.19 482 MET A O 1
ATOM 3676 N N . GLN A 1 483 ? -16.772 -15.999 7.402 1.00 93.75 483 GLN A N 1
ATOM 3677 C CA . GLN A 1 483 ? -17.805 -16.861 6.803 1.00 93.75 483 GLN A CA 1
ATOM 3678 C C . GLN A 1 483 ? -18.102 -18.094 7.664 1.00 93.75 483 GLN A C 1
ATOM 3680 O O . GLN A 1 483 ? -19.258 -18.503 7.765 1.00 93.75 483 GLN A O 1
ATOM 3685 N N . SER A 1 484 ? -17.070 -18.634 8.318 1.00 93.56 484 SER A N 1
ATOM 3686 C CA . SER A 1 484 ? -17.161 -19.806 9.198 1.00 93.56 484 SER A CA 1
ATOM 3687 C C . SER A 1 484 ? -17.717 -19.498 10.593 1.00 93.56 484 SER A C 1
ATOM 3689 O O . SER A 1 484 ? -18.008 -20.418 11.358 1.00 93.56 484 SER A O 1
ATOM 3691 N N . GLN A 1 485 ? -17.866 -18.217 10.945 1.00 96.19 485 GLN A N 1
ATOM 3692 C CA . GLN A 1 485 ? -18.367 -17.815 12.255 1.00 96.19 485 GLN A CA 1
ATOM 3693 C C . GLN A 1 485 ? -19.891 -17.970 12.338 1.00 96.19 485 GLN A C 1
ATOM 3695 O O . GLN A 1 485 ? -20.579 -17.833 11.322 1.00 96.19 485 GLN A O 1
ATOM 3700 N N . PRO A 1 486 ? -20.440 -18.241 13.533 1.00 96.12 486 PRO A N 1
ATOM 3701 C CA . PRO A 1 486 ? -21.883 -18.321 13.731 1.00 96.12 486 PRO A CA 1
ATOM 3702 C C . PRO A 1 486 ? -22.587 -16.996 13.400 1.00 96.12 486 PRO A C 1
ATOM 3704 O O . PRO A 1 486 ? -22.069 -15.911 13.668 1.00 96.12 486 PRO A O 1
ATOM 3707 N N . ASP A 1 487 ? -23.782 -17.098 12.821 1.00 97.69 487 ASP A N 1
ATOM 3708 C CA . ASP A 1 487 ? -24.667 -15.952 12.598 1.00 97.69 487 ASP A CA 1
ATOM 3709 C C . ASP A 1 487 ? -25.231 -15.436 13.932 1.00 97.69 487 ASP A C 1
ATOM 3711 O O . ASP A 1 487 ? -25.423 -16.210 14.870 1.00 97.69 487 ASP A O 1
ATOM 3715 N N . ASN A 1 488 ? -25.554 -14.140 13.998 1.00 97.00 488 ASN A N 1
ATOM 3716 C CA . ASN A 1 488 ? -26.105 -13.479 15.192 1.00 97.00 488 ASN A CA 1
ATOM 3717 C C . ASN A 1 488 ? -25.300 -13.684 16.488 1.00 97.00 488 ASN A C 1
ATOM 3719 O O . ASN A 1 488 ? -25.878 -13.794 17.568 1.00 97.00 488 ASN A O 1
ATOM 3723 N N . TRP A 1 489 ? -23.977 -13.743 16.374 1.00 95.81 489 TRP A N 1
ATOM 3724 C CA . TRP A 1 489 ? -23.080 -14.021 17.486 1.00 95.81 489 TRP A CA 1
ATOM 3725 C C . TRP A 1 489 ? -22.445 -12.763 18.076 1.00 95.81 489 TRP A C 1
ATOM 3727 O O . TRP A 1 489 ? -22.391 -12.647 19.290 1.00 95.81 489 TRP A O 1
ATOM 3737 N N . PHE A 1 490 ? -21.986 -11.821 17.248 1.00 98.19 490 PHE A N 1
ATOM 3738 C CA . PHE A 1 490 ? -21.227 -10.657 17.720 1.00 98.19 490 PHE A CA 1
ATOM 3739 C C . PHE A 1 490 ? -22.141 -9.560 18.271 1.00 98.19 490 PHE A C 1
ATOM 3741 O O . PHE A 1 490 ? -23.039 -9.084 17.580 1.00 98.19 490 PHE A O 1
ATOM 3748 N N . ASP A 1 491 ? -21.869 -9.106 19.488 1.00 98.06 491 ASP A N 1
ATOM 3749 C CA . ASP A 1 491 ? -22.506 -7.931 20.090 1.00 98.06 491 ASP A CA 1
ATOM 3750 C C . ASP A 1 491 ? -21.836 -6.629 19.647 1.00 98.06 491 ASP A C 1
ATOM 3752 O O . ASP A 1 491 ? -22.487 -5.601 19.465 1.00 98.06 491 ASP A O 1
ATOM 3756 N N . ILE A 1 492 ? -20.523 -6.694 19.448 1.00 98.25 492 ILE A N 1
ATOM 3757 C CA . ILE A 1 492 ? -19.701 -5.619 18.911 1.00 98.25 492 ILE A CA 1
ATOM 3758 C C . ILE A 1 492 ? -18.683 -6.229 17.954 1.00 98.25 492 ILE A C 1
ATOM 3760 O O . ILE A 1 492 ? -18.060 -7.244 18.270 1.00 98.25 492 ILE A O 1
ATOM 3764 N N . LEU A 1 493 ? -18.544 -5.630 16.776 1.00 98.38 493 LEU A N 1
ATOM 3765 C CA . LEU A 1 493 ? -17.534 -6.001 15.792 1.00 98.38 493 LEU A CA 1
ATOM 3766 C C . LEU A 1 493 ? -16.810 -4.742 15.332 1.00 98.38 493 LEU A C 1
ATOM 3768 O O . LEU A 1 493 ? -17.419 -3.901 14.676 1.00 98.38 493 LEU A O 1
ATOM 3772 N N . LEU A 1 494 ? -15.528 -4.624 15.659 1.00 98.06 494 LEU A N 1
ATOM 3773 C CA . LEU A 1 494 ? -14.665 -3.575 15.126 1.00 98.06 494 LEU A CA 1
ATOM 3774 C C . LEU A 1 494 ? -14.000 -4.056 13.832 1.00 98.06 494 LEU A C 1
ATOM 3776 O O . LEU A 1 494 ? -13.438 -5.147 13.796 1.00 98.06 494 LEU A O 1
ATOM 3780 N N . VAL A 1 495 ? -14.054 -3.230 12.791 1.00 97.19 495 VAL A N 1
ATOM 3781 C CA . VAL A 1 495 ? -13.323 -3.374 11.532 1.00 97.19 495 VAL A CA 1
ATOM 3782 C C . VAL A 1 495 ? -12.245 -2.293 11.487 1.00 97.19 495 VAL A C 1
ATOM 3784 O O . VAL A 1 495 ? -12.544 -1.135 11.205 1.00 97.19 495 VAL A O 1
ATOM 3787 N N . ASP A 1 496 ? -11.013 -2.692 11.796 1.00 93.94 496 ASP A N 1
ATOM 3788 C CA . ASP A 1 496 ? -9.790 -1.878 11.858 1.00 93.94 496 ASP A CA 1
ATOM 3789 C C . ASP A 1 496 ? -8.629 -2.604 11.140 1.00 93.94 496 ASP A C 1
ATOM 3791 O O . ASP A 1 496 ? -7.532 -2.769 11.666 1.00 93.94 496 ASP A O 1
ATOM 3795 N N . ALA A 1 497 ? -8.892 -3.128 9.937 1.00 84.44 497 ALA A N 1
ATOM 3796 C CA . ALA A 1 497 ? -7.911 -3.874 9.142 1.00 84.44 497 ALA A CA 1
ATOM 3797 C C . ALA A 1 497 ? -7.196 -2.952 8.155 1.00 84.44 497 ALA A C 1
ATOM 3799 O O . ALA A 1 497 ? -7.565 -2.902 6.985 1.00 84.44 497 ALA A O 1
ATOM 3800 N N . PHE A 1 498 ? -6.193 -2.224 8.628 1.00 78.38 498 PHE A N 1
ATOM 3801 C CA . PHE A 1 498 ? -5.427 -1.289 7.813 1.00 78.38 498 PHE A CA 1
ATOM 3802 C C . PHE A 1 498 ? -4.120 -1.894 7.302 1.00 78.38 498 PHE A C 1
ATOM 3804 O O . PHE A 1 498 ? -3.471 -2.686 7.980 1.00 78.38 498 PHE A O 1
ATOM 3811 N N . SER A 1 499 ? -3.719 -1.468 6.107 1.00 75.69 499 SER A N 1
ATOM 3812 C CA . SER A 1 499 ? -2.360 -1.621 5.596 1.00 75.69 499 SER A CA 1
ATOM 3813 C C . SER A 1 499 ? -1.785 -0.222 5.424 1.00 75.69 499 SER A C 1
ATOM 3815 O O . SER A 1 499 ? -2.036 0.423 4.409 1.00 75.69 499 SER A O 1
ATOM 3817 N N . SER A 1 500 ? -1.048 0.253 6.431 1.00 77.44 500 SER A N 1
ATOM 3818 C CA . SER A 1 500 ? -0.714 1.677 6.560 1.00 77.44 500 SER A CA 1
ATOM 3819 C C . SER A 1 500 ? -1.996 2.508 6.665 1.00 77.44 500 SER A C 1
ATOM 3821 O O . SER A 1 500 ? -2.863 2.193 7.464 1.00 77.44 500 SER A O 1
ATOM 3823 N N . ASP A 1 501 ? -2.175 3.558 5.872 1.00 76.38 501 ASP A N 1
ATOM 3824 C CA . ASP A 1 501 ? -3.360 4.417 5.980 1.00 76.38 501 ASP A CA 1
ATOM 3825 C C . ASP A 1 501 ? -4.574 3.853 5.209 1.00 76.38 501 ASP A C 1
ATOM 3827 O O . ASP A 1 501 ? -5.702 4.314 5.375 1.00 76.38 501 ASP A O 1
ATOM 3831 N N . ALA A 1 502 ? -4.383 2.814 4.387 1.00 78.38 502 ALA A N 1
ATOM 3832 C CA . ALA A 1 502 ? -5.412 2.282 3.498 1.00 78.38 502 ALA A CA 1
ATOM 3833 C C . ALA A 1 502 ? -6.257 1.161 4.131 1.00 78.38 502 ALA A C 1
ATOM 3835 O O . ALA A 1 502 ? -5.735 0.140 4.589 1.00 78.38 502 ALA A O 1
ATOM 3836 N N . ILE A 1 503 ? -7.585 1.292 4.035 1.00 87.44 503 ILE A N 1
ATOM 3837 C CA . ILE A 1 503 ? -8.533 0.201 4.305 1.00 87.44 503 ILE A CA 1
ATOM 3838 C C . ILE A 1 503 ? -8.699 -0.626 3.027 1.00 87.44 503 ILE A C 1
ATOM 3840 O O . ILE A 1 503 ? -9.094 -0.068 1.996 1.00 87.44 503 ILE A O 1
ATOM 3844 N N . PRO A 1 504 ? -8.473 -1.952 3.053 1.00 88.69 504 PRO A N 1
ATOM 3845 C CA . PRO A 1 504 ? -8.699 -2.804 1.901 1.00 88.69 504 PRO A CA 1
ATOM 3846 C C . PRO A 1 504 ? -10.137 -2.668 1.397 1.00 88.69 504 PRO A C 1
ATOM 3848 O O . PRO A 1 504 ? -11.103 -2.876 2.134 1.00 88.69 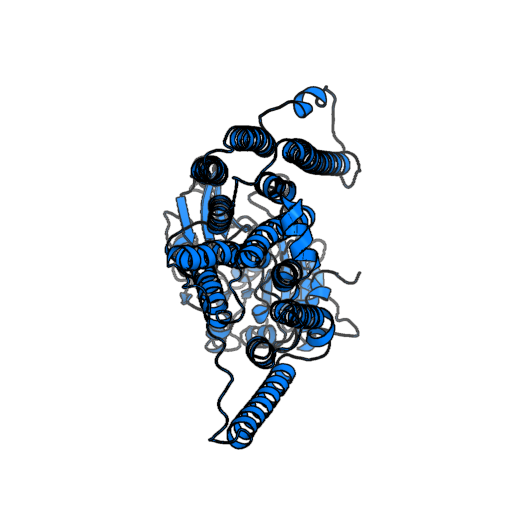504 PRO A O 1
ATOM 3851 N N . THR A 1 505 ? -10.288 -2.331 0.116 1.00 88.50 505 THR A N 1
ATOM 3852 C CA . THR A 1 505 ? -11.593 -2.033 -0.499 1.00 88.50 505 THR A CA 1
ATOM 3853 C C . THR A 1 505 ? -12.585 -3.179 -0.313 1.00 88.50 505 THR A C 1
ATOM 3855 O O . THR A 1 505 ? -13.764 -2.945 -0.048 1.00 88.50 505 THR A O 1
ATOM 3858 N N . HIS A 1 506 ? -12.101 -4.427 -0.347 1.00 90.75 506 HIS A N 1
ATOM 3859 C CA . HIS A 1 506 ? -12.901 -5.635 -0.153 1.00 90.75 506 HIS A CA 1
ATOM 3860 C C . HIS A 1 506 ? -13.475 -5.791 1.259 1.00 90.75 506 HIS A C 1
ATOM 3862 O O . HIS A 1 506 ? -14.275 -6.702 1.456 1.00 90.75 506 HIS A O 1
ATOM 3868 N N . MET A 1 507 ? -13.113 -4.942 2.222 1.00 93.50 507 MET A N 1
ATOM 3869 C CA . MET A 1 507 ? -13.659 -4.946 3.584 1.00 93.50 507 MET A CA 1
ATOM 3870 C C . MET A 1 507 ? -14.857 -4.007 3.760 1.00 93.50 507 MET A C 1
ATOM 3872 O O . MET A 1 507 ? -15.631 -4.184 4.699 1.00 93.50 507 MET A O 1
ATOM 3876 N N . ILE A 1 508 ? -15.043 -3.047 2.849 1.00 94.00 508 ILE A N 1
AT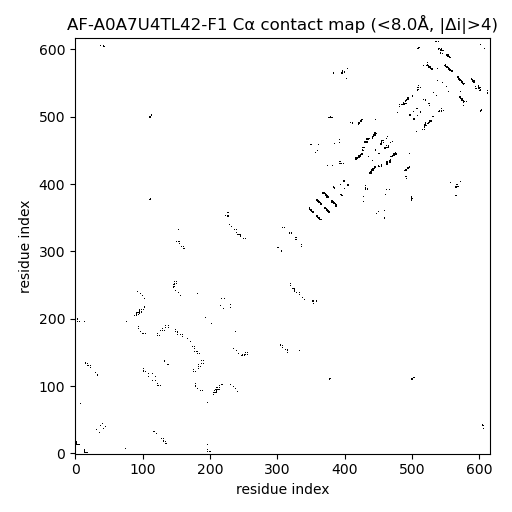OM 3877 C CA . ILE A 1 508 ? -16.061 -1.988 2.961 1.00 94.00 508 ILE A CA 1
ATOM 3878 C C . ILE A 1 508 ? -17.057 -1.966 1.793 1.00 94.00 508 ILE A C 1
ATOM 3880 O O . ILE A 1 508 ? -17.841 -1.026 1.657 1.00 94.00 508 ILE A O 1
ATOM 3884 N N . THR A 1 509 ? -17.073 -3.015 0.965 1.00 95.56 509 THR A N 1
ATOM 3885 C CA . THR A 1 509 ? -18.112 -3.197 -0.058 1.00 95.56 509 THR A CA 1
ATOM 3886 C C . THR A 1 509 ? -19.464 -3.545 0.560 1.00 95.56 509 THR A C 1
ATOM 3888 O O . THR A 1 509 ? -19.558 -4.064 1.677 1.00 95.56 509 THR A O 1
ATOM 3891 N N . GLN A 1 510 ? -20.536 -3.324 -0.200 1.00 96.75 510 GLN A N 1
ATOM 3892 C CA . GLN A 1 510 ? -21.882 -3.758 0.166 1.00 96.75 510 GLN A CA 1
ATOM 3893 C C . GLN A 1 510 ? -21.926 -5.256 0.513 1.00 96.75 510 GLN A C 1
ATOM 3895 O O . GLN A 1 510 ? -22.550 -5.646 1.498 1.00 96.75 510 GLN A O 1
ATOM 3900 N N . GLU A 1 511 ? -21.251 -6.112 -0.254 1.00 96.75 511 GLU A N 1
ATOM 3901 C CA . GLU A 1 511 ? -21.190 -7.552 -0.000 1.00 96.75 511 GLU A CA 1
ATOM 3902 C C . GLU A 1 511 ? -20.440 -7.888 1.296 1.00 96.75 511 GLU A C 1
ATOM 3904 O O . GLU A 1 511 ? -20.866 -8.780 2.040 1.00 96.75 511 GLU A O 1
ATOM 3909 N N . ALA A 1 512 ? -19.354 -7.167 1.595 1.00 96.25 512 ALA A N 1
ATOM 3910 C CA . ALA A 1 512 ? -18.595 -7.337 2.830 1.00 96.25 512 ALA A CA 1
ATOM 3911 C C . ALA A 1 512 ? -19.431 -6.941 4.056 1.00 96.25 512 ALA A C 1
ATOM 3913 O O . ALA A 1 512 ? -19.619 -7.761 4.959 1.00 96.25 512 ALA A O 1
ATOM 3914 N N . ILE A 1 513 ? -20.038 -5.748 4.035 1.00 97.38 513 ILE A N 1
ATOM 3915 C CA . ILE A 1 513 ? -20.931 -5.267 5.100 1.00 97.38 513 ILE A CA 1
ATOM 3916 C C . ILE A 1 513 ? -22.109 -6.225 5.289 1.00 97.38 513 ILE A C 1
ATOM 3918 O O . ILE A 1 513 ? -22.442 -6.576 6.420 1.00 97.38 513 ILE A O 1
ATOM 3922 N N . ALA A 1 514 ? -22.716 -6.715 4.204 1.00 97.31 514 ALA A N 1
ATOM 3923 C CA . ALA A 1 514 ? -23.778 -7.714 4.290 1.00 97.31 514 ALA A CA 1
ATOM 3924 C C . ALA A 1 514 ? -23.300 -8.995 4.985 1.00 97.31 514 ALA A C 1
ATOM 3926 O O . ALA A 1 514 ? -24.026 -9.562 5.801 1.00 97.31 514 ALA A O 1
ATOM 3927 N N . SER A 1 515 ? -22.082 -9.451 4.680 1.00 96.44 515 SER A N 1
ATOM 3928 C CA . SER A 1 515 ? -21.501 -10.638 5.302 1.00 96.44 515 SER A CA 1
ATOM 3929 C C . SER A 1 515 ? -21.270 -10.460 6.798 1.00 96.44 515 SER A C 1
ATOM 3931 O O . SER A 1 515 ? -21.656 -11.336 7.571 1.00 96.44 515 SER A O 1
ATOM 3933 N N . PHE A 1 516 ? -20.716 -9.321 7.210 1.00 97.50 516 PHE A N 1
ATOM 3934 C CA . PHE A 1 516 ? -20.436 -9.015 8.611 1.00 97.50 516 PHE A CA 1
ATOM 3935 C C . PHE A 1 516 ? -21.715 -8.784 9.418 1.00 97.50 516 PHE A C 1
ATOM 3937 O O . PHE A 1 516 ? -21.898 -9.398 10.468 1.00 97.50 516 PHE A O 1
ATOM 3944 N N . MET A 1 517 ? -22.672 -8.019 8.887 1.00 97.81 517 MET A N 1
ATOM 3945 C CA . MET A 1 517 ? -23.939 -7.732 9.569 1.00 97.81 517 MET A CA 1
ATOM 3946 C C . MET A 1 517 ? -24.819 -8.971 9.793 1.00 97.81 517 MET A C 1
ATOM 3948 O O . MET A 1 517 ? -25.601 -8.999 10.745 1.00 97.81 517 MET A O 1
ATOM 3952 N N . ARG A 1 518 ? -24.669 -10.034 8.985 1.00 97.31 518 ARG A N 1
ATOM 3953 C CA . ARG A 1 518 ? -25.293 -11.344 9.273 1.00 97.31 518 ARG A CA 1
ATOM 3954 C C . ARG A 1 518 ? -24.751 -11.989 10.553 1.00 97.31 518 ARG A C 1
ATOM 3956 O O . ARG A 1 518 ? -25.485 -12.697 11.241 1.00 97.31 518 ARG A O 1
ATOM 3963 N N . LYS A 1 519 ? -23.481 -11.744 10.883 1.00 97.88 519 LYS A N 1
ATOM 3964 C CA . LYS A 1 519 ? -22.825 -12.278 12.086 1.00 97.88 519 LYS A CA 1
ATOM 3965 C C . LYS A 1 519 ? -23.137 -11.466 13.338 1.00 97.88 519 LYS A C 1
ATOM 3967 O O . LYS A 1 519 ? -22.990 -11.988 14.437 1.00 97.88 519 LYS A O 1
ATOM 3972 N N . MET A 1 520 ? -23.618 -10.236 13.183 1.00 98.31 520 MET A N 1
ATOM 3973 C CA . MET A 1 520 ? -24.023 -9.377 14.294 1.00 98.31 520 MET A CA 1
ATOM 3974 C C . MET A 1 520 ? -25.314 -9.865 14.947 1.00 98.31 520 MET A C 1
ATOM 3976 O O . MET A 1 520 ? -26.270 -10.220 14.253 1.00 98.31 520 MET A O 1
ATOM 3980 N N . ALA A 1 521 ? -25.371 -9.840 16.276 1.00 97.38 521 ALA A N 1
ATOM 3981 C CA . ALA A 1 521 ? -26.577 -10.045 17.070 1.00 97.38 521 ALA A CA 1
ATOM 3982 C C . ALA A 1 521 ? -27.673 -9.013 16.708 1.00 97.38 521 ALA A C 1
ATOM 3984 O O . ALA A 1 521 ? -27.378 -7.993 16.078 1.00 97.38 521 ALA A O 1
ATOM 3985 N N . PRO A 1 522 ? -28.954 -9.245 17.061 1.00 95.38 522 PRO A N 1
ATOM 3986 C CA . PRO A 1 522 ? -30.049 -8.318 16.748 1.00 95.38 522 PRO A CA 1
ATOM 3987 C C . PRO A 1 522 ? -29.813 -6.869 17.209 1.00 95.38 522 PRO A C 1
ATOM 3989 O O . PRO A 1 522 ? -30.052 -5.953 16.427 1.00 95.38 522 PRO A O 1
ATOM 3992 N N . ASP A 1 523 ? -29.269 -6.693 18.418 1.00 94.06 523 ASP A N 1
ATOM 3993 C CA . ASP A 1 523 ? -28.929 -5.388 19.014 1.00 94.06 523 ASP A CA 1
ATOM 3994 C C . ASP A 1 523 ? -27.426 -5.054 18.916 1.00 94.06 523 ASP A C 1
ATOM 3996 O O . ASP A 1 523 ? -26.938 -4.130 19.572 1.00 94.06 523 ASP A O 1
ATOM 4000 N N . GLY A 1 524 ? -26.677 -5.830 18.125 1.00 96.62 524 GLY A N 1
ATOM 4001 C CA . GLY A 1 524 ? -25.238 -5.658 17.966 1.00 96.62 524 GLY A CA 1
ATOM 4002 C C . GLY A 1 524 ? -24.876 -4.450 17.099 1.00 96.62 524 GLY A C 1
ATOM 4003 O O . GLY A 1 524 ? -25.654 -4.032 16.236 1.00 96.62 524 GLY A O 1
ATOM 4004 N N . ILE A 1 525 ? -23.673 -3.914 17.312 1.00 97.38 525 ILE A N 1
ATOM 4005 C CA . ILE A 1 525 ? -23.130 -2.777 16.554 1.00 97.38 525 ILE A CA 1
ATOM 4006 C C . ILE A 1 525 ? -21.839 -3.155 15.831 1.00 97.38 525 ILE A C 1
ATOM 4008 O O . ILE A 1 525 ? -20.950 -3.786 16.401 1.00 97.38 525 ILE A O 1
ATOM 4012 N N . MET A 1 526 ? -21.733 -2.776 14.562 1.00 98.06 526 MET A N 1
ATOM 4013 C CA . MET A 1 526 ? -20.494 -2.902 13.801 1.00 98.06 526 MET A CA 1
ATOM 4014 C C . MET A 1 526 ? -19.845 -1.528 13.691 1.00 98.06 526 MET A C 1
ATOM 4016 O O . MET A 1 526 ? -20.503 -0.574 13.289 1.00 98.06 526 MET A O 1
ATOM 4020 N N . ILE A 1 527 ? -18.571 -1.431 14.045 1.00 97.88 527 ILE A N 1
ATOM 4021 C CA . ILE A 1 527 ? -17.775 -0.210 13.976 1.00 97.88 527 ILE A CA 1
ATOM 4022 C C . ILE A 1 527 ? -16.809 -0.381 12.816 1.00 97.88 527 ILE A C 1
ATOM 4024 O O . ILE A 1 527 ? -16.038 -1.334 12.802 1.00 97.88 527 ILE A O 1
ATOM 4028 N N . VAL A 1 528 ? -16.843 0.526 11.852 1.00 97.56 528 VAL A N 1
ATOM 4029 C CA . VAL A 1 528 ? -15.867 0.583 10.765 1.00 97.56 528 VAL A CA 1
ATOM 4030 C C . VAL A 1 528 ? -14.998 1.801 11.013 1.00 97.56 528 VAL A C 1
ATOM 4032 O O . VAL A 1 528 ? -15.494 2.928 10.958 1.00 97.56 528 VAL A O 1
ATOM 4035 N N . HIS A 1 529 ? -13.727 1.581 11.332 1.00 95.44 529 HIS A N 1
ATOM 4036 C CA . HIS A 1 529 ? -12.758 2.664 11.419 1.00 95.44 529 HIS A CA 1
ATOM 4037 C C . HIS A 1 529 ? -12.490 3.172 10.001 1.00 95.44 529 HIS A C 1
ATOM 4039 O O . HIS A 1 529 ? -12.231 2.365 9.120 1.00 95.44 529 HIS A O 1
ATOM 4045 N N . ILE A 1 530 ? -12.653 4.477 9.761 1.00 93.81 530 ILE A N 1
ATOM 4046 C CA . ILE A 1 530 ? -12.595 5.101 8.425 1.00 93.81 530 ILE A CA 1
ATOM 4047 C C . ILE A 1 530 ? -11.629 6.291 8.358 1.00 93.81 530 ILE A C 1
ATOM 4049 O O . ILE A 1 530 ? -11.699 7.078 7.414 1.00 93.81 530 ILE A O 1
ATOM 4053 N N . SER A 1 531 ? -10.767 6.465 9.361 1.00 88.62 531 SER A N 1
ATOM 4054 C CA . SER A 1 531 ? -9.744 7.512 9.333 1.00 88.62 531 SER A CA 1
ATOM 4055 C C . SER A 1 531 ? -8.792 7.248 8.172 1.00 88.62 531 SER A C 1
ATOM 4057 O O . SER A 1 531 ? -8.276 6.143 8.041 1.00 88.62 531 SER A O 1
ATOM 4059 N N . ASN A 1 532 ? -8.604 8.243 7.312 1.00 85.56 532 ASN A N 1
ATOM 4060 C CA . ASN A 1 532 ? -7.704 8.170 6.169 1.00 85.56 532 ASN A CA 1
ATOM 4061 C C . ASN A 1 532 ? -7.298 9.597 5.777 1.00 85.56 532 ASN A C 1
ATOM 4063 O O . ASN A 1 532 ? -8.140 10.500 5.797 1.00 85.56 532 ASN A O 1
ATOM 4067 N N . ARG A 1 533 ? -6.026 9.812 5.418 1.00 77.62 533 ARG A N 1
ATOM 4068 C CA . ARG A 1 533 ? -5.501 11.141 5.049 1.00 77.62 533 ARG A CA 1
ATOM 4069 C C . ARG A 1 533 ? -6.012 11.635 3.694 1.00 77.62 533 ARG A C 1
ATOM 4071 O O . ARG A 1 533 ? -6.034 12.840 3.458 1.00 77.62 533 ARG A O 1
ATOM 4078 N N . TYR A 1 534 ? -6.405 10.724 2.804 1.00 76.94 534 TYR A N 1
ATOM 4079 C CA . TYR A 1 534 ? -6.652 11.009 1.387 1.00 76.94 534 TYR A CA 1
ATOM 4080 C C . TYR A 1 534 ? -8.090 10.720 0.921 1.00 76.94 534 TYR A C 1
ATOM 4082 O O . TYR A 1 534 ? -8.526 11.295 -0.074 1.00 76.94 534 TYR A O 1
ATOM 4090 N N . LEU A 1 535 ? -8.824 9.830 1.595 1.00 83.31 535 LEU A N 1
ATOM 4091 C CA . LEU A 1 535 ? -10.124 9.305 1.167 1.00 83.31 535 LEU A CA 1
ATOM 4092 C C . LEU A 1 535 ? -11.222 9.596 2.197 1.00 83.31 535 LEU A C 1
ATOM 4094 O O . LEU A 1 535 ? -11.116 9.210 3.359 1.00 83.31 535 LEU A O 1
ATOM 4098 N N . ASP A 1 536 ? -12.341 10.171 1.754 1.00 88.12 536 ASP A N 1
ATOM 4099 C CA . ASP A 1 536 ? -13.554 10.281 2.567 1.00 88.12 536 ASP A CA 1
ATOM 4100 C C . ASP A 1 536 ? -14.454 9.048 2.389 1.00 88.12 536 ASP A C 1
ATOM 4102 O O . ASP A 1 536 ? -15.248 8.931 1.450 1.00 88.12 536 ASP A O 1
ATOM 4106 N N . LEU A 1 537 ? -14.317 8.090 3.308 1.00 91.44 537 LEU A N 1
ATOM 4107 C CA . LEU A 1 537 ? -14.989 6.790 3.227 1.00 91.44 537 LEU A CA 1
ATOM 4108 C C . LEU A 1 537 ? -16.356 6.749 3.925 1.00 91.44 537 LEU A C 1
ATOM 4110 O O . LEU A 1 537 ? -17.123 5.805 3.711 1.00 91.44 537 LEU A O 1
ATOM 4114 N N . GLY A 1 538 ? -16.712 7.767 4.718 1.00 92.75 538 GLY A N 1
ATOM 4115 C CA . GLY A 1 538 ? -17.929 7.750 5.538 1.00 92.75 538 GLY A CA 1
ATOM 4116 C C . GLY A 1 538 ? -19.195 7.530 4.721 1.00 92.75 538 GLY A C 1
ATOM 4117 O O . GLY A 1 538 ? -19.999 6.637 5.008 1.00 92.75 538 GLY A O 1
ATOM 4118 N N . ARG A 1 539 ? -19.355 8.286 3.630 1.00 91.69 539 ARG A N 1
ATOM 4119 C CA . ARG A 1 539 ? -20.522 8.160 2.745 1.00 91.69 539 ARG A CA 1
ATOM 4120 C C . ARG A 1 539 ? -20.565 6.842 1.983 1.00 91.69 539 ARG A C 1
ATOM 4122 O O . ARG A 1 539 ? -21.659 6.356 1.714 1.00 91.69 539 ARG A O 1
ATOM 4129 N N . ILE A 1 540 ? -19.416 6.259 1.654 1.00 92.94 540 ILE A N 1
ATOM 4130 C CA . ILE A 1 540 ? -19.334 4.983 0.933 1.00 92.94 540 ILE A CA 1
ATOM 4131 C C . ILE A 1 540 ? -19.836 3.847 1.825 1.00 92.94 540 ILE A C 1
ATOM 4133 O O . ILE A 1 540 ? -20.719 3.087 1.421 1.00 92.94 540 ILE A O 1
ATOM 4137 N N . VAL A 1 541 ? -19.339 3.789 3.063 1.00 95.56 541 VAL A N 1
ATOM 4138 C CA . VAL A 1 541 ? -19.753 2.795 4.062 1.00 95.56 541 VAL A CA 1
ATOM 4139 C C . VAL A 1 541 ? -21.232 2.973 4.426 1.00 95.56 541 VAL A C 1
ATOM 4141 O O . VAL A 1 541 ? -21.984 1.996 4.485 1.00 95.56 541 VAL A O 1
ATOM 4144 N N . ALA A 1 542 ? -21.692 4.215 4.597 1.00 95.69 542 ALA A N 1
ATOM 4145 C CA . ALA A 1 542 ? -23.093 4.505 4.893 1.00 95.69 542 ALA A CA 1
ATOM 4146 C C . ALA A 1 542 ? -24.039 4.150 3.737 1.00 95.69 542 ALA A C 1
ATOM 4148 O O . ALA A 1 542 ? -25.086 3.547 3.971 1.00 95.69 542 ALA A O 1
ATOM 4149 N N . ASP A 1 543 ? -23.690 4.481 2.488 1.00 95.44 543 ASP A N 1
ATOM 4150 C CA . ASP A 1 543 ? -24.487 4.109 1.312 1.00 95.44 543 ASP A CA 1
ATOM 4151 C C . ASP A 1 543 ? -24.624 2.574 1.221 1.00 95.44 543 ASP A C 1
ATOM 4153 O O . ASP A 1 543 ? -25.706 2.068 0.906 1.00 95.44 543 ASP A O 1
ATOM 4157 N N . ALA A 1 544 ? -23.563 1.831 1.557 1.00 96.31 544 ALA A N 1
ATOM 4158 C CA . ALA A 1 544 ? -23.556 0.369 1.568 1.00 96.31 544 ALA A CA 1
ATOM 4159 C C . ALA A 1 544 ? -24.439 -0.212 2.682 1.00 96.31 544 ALA A C 1
ATOM 4161 O O . ALA A 1 544 ? -25.233 -1.120 2.423 1.00 96.31 544 ALA A O 1
ATOM 4162 N N . ALA A 1 545 ? -24.391 0.359 3.887 1.00 97.12 545 ALA A N 1
ATOM 4163 C CA . ALA A 1 545 ? -25.293 0.002 4.980 1.00 97.12 545 ALA A CA 1
ATOM 4164 C C . ALA A 1 545 ? -26.769 0.271 4.625 1.00 97.12 545 ALA A C 1
ATOM 4166 O O . ALA A 1 545 ? -27.615 -0.619 4.757 1.00 97.12 545 ALA A O 1
ATOM 4167 N N . HIS A 1 546 ? -27.082 1.460 4.099 1.00 96.94 546 HIS A N 1
ATOM 4168 C CA . HIS A 1 546 ? -28.449 1.843 3.731 1.00 96.94 546 HIS A CA 1
ATOM 4169 C C . HIS A 1 546 ? -29.026 0.982 2.611 1.00 96.94 546 HIS A C 1
ATOM 4171 O O . HIS A 1 546 ? -30.212 0.652 2.638 1.00 96.94 546 HIS A O 1
ATOM 4177 N N . LYS A 1 547 ? -28.203 0.576 1.636 1.00 96.25 547 LYS A N 1
ATOM 4178 C CA . LYS A 1 547 ? -28.649 -0.296 0.540 1.00 96.25 547 LYS A CA 1
ATOM 4179 C C . LYS A 1 547 ? -29.123 -1.664 1.040 1.00 96.25 547 LYS A C 1
ATOM 4181 O O . LYS A 1 547 ? -29.970 -2.287 0.403 1.00 96.25 547 LYS A O 1
ATOM 4186 N N . LEU A 1 548 ? -28.605 -2.097 2.187 1.00 96.62 548 LEU A N 1
ATOM 4187 C CA . LEU A 1 548 ? -28.965 -3.337 2.872 1.00 96.62 548 LEU A CA 1
ATOM 4188 C C . LEU A 1 548 ? -30.096 -3.156 3.900 1.00 96.62 548 LEU A C 1
ATOM 4190 O O . LEU A 1 548 ? -30.516 -4.134 4.514 1.00 96.62 548 LEU A O 1
ATOM 4194 N N . GLY A 1 549 ? -30.601 -1.931 4.080 1.00 96.00 549 GLY A N 1
ATOM 4195 C CA . GLY A 1 549 ? -31.650 -1.608 5.049 1.00 96.00 549 GLY A CA 1
ATOM 4196 C C . GLY A 1 549 ? -31.156 -1.391 6.482 1.00 96.00 549 GLY A C 1
ATOM 4197 O O . GLY A 1 549 ? -31.975 -1.359 7.397 1.00 96.00 549 GLY A O 1
ATOM 4198 N N . TYR A 1 550 ? -29.845 -1.247 6.690 1.00 97.25 550 TYR A N 1
ATOM 4199 C CA . TYR A 1 550 ? -29.262 -0.920 7.993 1.00 97.25 550 TYR A CA 1
ATOM 4200 C C . TYR A 1 550 ? -29.177 0.591 8.207 1.00 97.25 550 TYR A C 1
ATOM 4202 O O . TYR A 1 550 ? -29.313 1.372 7.266 1.00 97.25 550 TYR A O 1
ATOM 4210 N N . VAL A 1 551 ? -28.939 0.998 9.452 1.00 96.19 551 VAL A N 1
ATOM 4211 C CA . VAL A 1 551 ? -28.758 2.404 9.834 1.00 96.19 551 VAL A CA 1
ATOM 4212 C C . VAL A 1 551 ? -27.284 2.665 10.094 1.00 96.19 551 VAL A C 1
ATOM 4214 O O . VAL A 1 551 ? -26.628 1.839 10.728 1.00 96.19 551 VAL A O 1
ATOM 4217 N N . ALA A 1 552 ? -26.788 3.808 9.622 1.00 96.75 552 ALA A N 1
ATOM 4218 C CA . ALA A 1 552 ? -25.413 4.245 9.818 1.00 96.75 552 ALA A CA 1
ATOM 4219 C C . ALA A 1 552 ? -25.338 5.579 10.575 1.00 96.75 552 ALA A C 1
ATOM 4221 O O . ALA A 1 552 ? -26.162 6.479 10.385 1.00 96.75 552 ALA A O 1
ATOM 4222 N N . MET A 1 553 ? -24.319 5.719 11.414 1.00 95.88 553 MET A N 1
ATOM 4223 C CA . MET A 1 553 ? -24.003 6.943 12.140 1.00 95.88 553 MET A CA 1
ATOM 4224 C C . MET A 1 553 ? -22.495 7.162 12.121 1.00 95.88 553 MET A C 1
ATOM 4226 O O . MET A 1 553 ? -21.735 6.222 12.331 1.00 95.88 553 MET A O 1
ATOM 4230 N N . GLU A 1 554 ? -22.068 8.390 11.865 1.00 95.50 554 GLU A N 1
ATOM 4231 C CA . GLU A 1 554 ? -20.661 8.767 11.868 1.00 95.50 554 GLU A CA 1
ATOM 4232 C C . GLU A 1 554 ? -20.268 9.289 13.247 1.00 95.50 554 GLU A C 1
ATOM 4234 O O . GLU A 1 554 ? -20.989 10.096 13.837 1.00 95.50 554 GLU A O 1
ATOM 4239 N N . GLY A 1 555 ? -19.146 8.803 13.765 1.00 94.31 555 GLY A N 1
ATOM 4240 C CA . GLY A 1 555 ? -18.484 9.339 14.945 1.00 94.31 555 GLY A CA 1
ATOM 4241 C C . GLY A 1 555 ? -17.197 10.021 14.519 1.00 94.31 555 GLY A C 1
ATOM 4242 O O . GLY A 1 555 ? -16.373 9.388 13.861 1.00 94.31 555 GLY A O 1
ATOM 4243 N N . ASN A 1 556 ? -17.022 11.283 14.891 1.00 92.06 556 ASN A N 1
ATOM 4244 C CA . ASN A 1 556 ? -15.807 12.037 14.609 1.00 92.06 556 ASN A CA 1
ATOM 4245 C C . ASN A 1 556 ? -15.334 12.758 15.873 1.00 92.06 556 ASN A C 1
ATOM 4247 O O . ASN A 1 556 ? -16.143 13.328 16.613 1.00 92.06 556 ASN A O 1
ATOM 4251 N N . ARG A 1 557 ? -14.026 12.724 16.115 1.00 87.31 557 ARG A N 1
ATOM 4252 C CA . ARG A 1 557 ? -13.369 13.462 17.188 1.00 87.31 557 ARG A CA 1
ATOM 4253 C C . ARG A 1 557 ? -11.978 13.890 16.733 1.00 87.31 557 ARG A C 1
ATOM 4255 O O . ARG A 1 557 ? -11.197 13.059 16.273 1.00 87.31 557 ARG A O 1
ATOM 4262 N N . ASP A 1 558 ? -11.685 15.171 16.924 1.00 83.12 558 ASP A N 1
ATOM 4263 C CA . ASP A 1 558 ? -10.327 15.702 16.834 1.00 83.12 558 ASP A CA 1
ATOM 4264 C C . ASP A 1 558 ? -9.546 15.281 18.089 1.00 83.12 558 ASP A C 1
ATOM 4266 O O . ASP A 1 558 ? -10.117 15.224 19.181 1.00 83.12 558 ASP A O 1
ATOM 4270 N N . GLY A 1 559 ? -8.260 14.959 17.936 1.00 75.94 559 GLY A N 1
ATOM 4271 C CA . GLY A 1 559 ? -7.403 14.588 19.067 1.00 75.94 559 GLY A CA 1
ATOM 4272 C C . GLY A 1 559 ? -7.263 15.720 20.089 1.00 75.94 559 GLY A C 1
ATOM 4273 O O . GLY A 1 559 ? -7.543 16.881 19.785 1.00 75.94 559 GLY A O 1
ATOM 4274 N N . ALA A 1 560 ? -6.837 15.392 21.307 1.00 75.06 560 ALA A N 1
ATOM 4275 C CA . ALA A 1 560 ? -6.680 16.386 22.365 1.00 75.06 560 ALA A CA 1
ATOM 4276 C C . ALA A 1 560 ? -5.317 17.095 22.276 1.00 75.06 560 ALA A C 1
ATOM 4278 O O . ALA A 1 560 ? -4.271 16.444 22.284 1.00 75.06 560 ALA A O 1
ATOM 4279 N N . ASP A 1 561 ? -5.327 18.433 22.258 1.00 70.50 561 ASP A N 1
ATOM 4280 C CA . ASP A 1 561 ? -4.110 19.260 22.171 1.00 70.50 561 ASP A CA 1
ATOM 4281 C C . ASP A 1 561 ? -3.169 19.081 23.379 1.00 70.50 561 ASP A C 1
ATOM 4283 O O . ASP A 1 561 ? -1.958 19.274 23.271 1.00 70.50 561 ASP A O 1
ATOM 4287 N N . ASP A 1 562 ? -3.710 18.727 24.549 1.00 69.19 562 ASP A N 1
ATOM 4288 C CA . ASP A 1 562 ? -2.958 18.584 25.800 1.00 69.19 562 ASP A CA 1
ATOM 4289 C C . ASP A 1 562 ? -2.291 17.209 25.964 1.00 69.19 562 ASP A C 1
ATOM 4291 O O . ASP A 1 562 ? -1.387 17.056 26.792 1.00 69.19 562 ASP A O 1
ATOM 4295 N N . ASN A 1 563 ? -2.700 16.213 25.171 1.00 68.75 563 ASN A N 1
ATOM 4296 C CA . ASN A 1 563 ? -2.122 14.873 25.184 1.00 68.75 563 ASN A CA 1
ATOM 4297 C C . ASN A 1 563 ? -2.205 14.189 23.802 1.00 68.75 563 ASN A C 1
ATOM 4299 O O . ASN A 1 563 ? -2.861 13.149 23.658 1.00 68.75 563 ASN A O 1
ATOM 4303 N N . PRO A 1 564 ? -1.502 14.732 22.790 1.00 65.75 564 PRO A N 1
ATOM 4304 C CA . PRO A 1 564 ? -1.657 14.330 21.388 1.00 65.75 564 PRO A CA 1
ATOM 4305 C C . PRO A 1 564 ? -1.249 12.876 21.110 1.00 65.75 564 PRO A C 1
ATOM 4307 O O . PRO A 1 564 ? -1.698 12.277 20.139 1.00 65.75 564 PRO A O 1
ATOM 4310 N N . ASN A 1 565 ? -0.428 12.280 21.980 1.00 70.50 565 ASN A N 1
ATOM 4311 C CA . ASN A 1 565 ? -0.028 10.876 21.878 1.00 70.50 565 ASN A CA 1
ATOM 4312 C C . ASN A 1 565 ? -1.089 9.916 22.437 1.00 70.50 565 ASN A C 1
ATOM 4314 O O . ASN A 1 565 ? -1.181 8.769 21.999 1.00 70.50 565 ASN A O 1
ATOM 4318 N N . ALA A 1 566 ? -1.875 10.353 23.425 1.00 72.19 566 ALA A N 1
ATOM 4319 C CA . ALA A 1 566 ? -2.875 9.502 24.058 1.00 72.19 566 ALA A CA 1
ATOM 4320 C C . ALA A 1 566 ? -4.262 9.633 23.429 1.00 72.19 566 ALA A C 1
ATOM 4322 O O . ALA A 1 566 ? -4.967 8.635 23.437 1.00 72.19 566 ALA A O 1
ATOM 4323 N N . ASP A 1 567 ? -4.643 10.794 22.889 1.00 81.00 567 ASP A N 1
ATOM 4324 C CA . ASP A 1 567 ? -5.935 11.024 22.224 1.00 81.00 567 ASP A CA 1
ATOM 4325 C C . ASP A 1 567 ? -5.692 11.578 20.814 1.00 81.00 567 ASP A C 1
ATOM 4327 O O . ASP A 1 567 ? -5.438 12.769 20.631 1.00 81.00 567 ASP A O 1
ATOM 4331 N N . THR A 1 568 ? -5.728 10.694 19.815 1.00 82.38 568 THR A N 1
ATOM 4332 C CA . THR A 1 568 ? -5.523 11.049 18.404 1.00 82.38 568 THR A CA 1
ATOM 4333 C C . THR A 1 568 ? -6.859 11.182 17.683 1.00 82.38 568 THR A C 1
ATOM 4335 O O . THR A 1 568 ? -7.832 10.516 18.040 1.00 82.38 568 THR A O 1
ATOM 4338 N N . SER A 1 569 ? -6.886 11.975 16.606 1.00 85.50 569 SER A N 1
ATOM 4339 C CA . SER A 1 569 ? -8.086 12.098 15.771 1.00 85.50 569 SER A CA 1
ATOM 4340 C C . SER A 1 569 ? -8.578 10.740 15.261 1.00 85.50 569 SER A C 1
ATOM 4342 O O . SER A 1 569 ? -7.785 9.840 14.969 1.00 85.50 569 SER A O 1
ATOM 4344 N N . VAL A 1 570 ? -9.900 10.580 15.182 1.00 90.62 570 VAL A N 1
ATOM 4345 C CA . VAL A 1 570 ? -10.516 9.346 14.692 1.00 90.62 570 VAL A CA 1
ATOM 4346 C C . VAL A 1 570 ? -11.887 9.599 14.082 1.00 90.62 570 VAL A C 1
ATOM 4348 O O . VAL A 1 570 ? -12.730 10.309 14.637 1.00 90.62 570 VAL A O 1
ATOM 4351 N N . ARG A 1 571 ? -12.131 8.938 12.950 1.00 93.81 571 ARG A N 1
ATOM 4352 C CA . ARG A 1 571 ? -13.426 8.877 12.275 1.00 93.81 571 ARG A CA 1
ATOM 4353 C C . ARG A 1 571 ? -13.893 7.435 12.162 1.00 93.81 571 ARG A C 1
ATOM 4355 O O . ARG A 1 571 ? -13.151 6.563 11.718 1.00 93.81 571 ARG A O 1
ATOM 4362 N N . VAL A 1 572 ? -15.145 7.174 12.523 1.00 96.38 572 VAL A N 1
ATOM 4363 C CA . VAL A 1 572 ? -15.764 5.846 12.411 1.00 96.38 572 VAL A CA 1
ATOM 4364 C C . VAL A 1 572 ? -17.167 5.928 11.835 1.00 96.38 572 VAL A C 1
ATOM 4366 O O . VAL A 1 572 ? -17.876 6.908 12.046 1.00 96.38 572 VAL A O 1
ATOM 4369 N N . VAL A 1 573 ? -17.610 4.853 11.187 1.00 97.25 573 VAL A N 1
ATOM 4370 C CA . VAL A 1 573 ? -19.028 4.622 10.892 1.00 97.25 573 VAL A CA 1
ATOM 4371 C C . VAL A 1 573 ? -19.523 3.456 11.729 1.00 97.25 573 VAL A C 1
ATOM 4373 O O . VAL A 1 573 ? -18.979 2.355 11.674 1.00 97.25 573 VAL A O 1
ATOM 4376 N N . VAL A 1 574 ? -20.588 3.689 12.484 1.00 97.31 574 VAL A N 1
ATOM 4377 C CA . VAL A 1 574 ? -21.287 2.671 13.264 1.00 97.31 574 VAL A CA 1
ATOM 4378 C C . VAL A 1 574 ? -22.517 2.231 12.497 1.00 97.31 574 VAL A C 1
ATOM 4380 O O . VAL A 1 574 ? -23.335 3.059 12.097 1.00 97.31 574 VAL A O 1
ATOM 4383 N N . ILE A 1 575 ? -22.661 0.924 12.313 1.00 98.06 575 ILE A N 1
ATOM 4384 C CA . ILE A 1 575 ? -23.778 0.305 11.611 1.00 98.06 575 ILE A CA 1
ATOM 4385 C C . ILE A 1 575 ? -24.564 -0.564 12.591 1.00 98.06 575 ILE A C 1
ATOM 4387 O O . ILE A 1 575 ? -23.997 -1.391 13.308 1.00 98.06 575 ILE A O 1
ATOM 4391 N N . ALA A 1 576 ? -25.886 -0.399 12.595 1.00 97.50 576 ALA A N 1
ATOM 4392 C CA . ALA A 1 576 ? -26.806 -1.195 13.401 1.00 97.50 576 ALA A CA 1
ATOM 4393 C C . ALA A 1 576 ? -28.011 -1.666 12.580 1.00 97.50 576 ALA A C 1
ATOM 4395 O O . ALA A 1 576 ? -28.393 -1.057 11.576 1.00 97.50 576 ALA A O 1
ATOM 4396 N N . LYS A 1 577 ? -28.647 -2.754 13.033 1.00 96.75 577 LYS A N 1
ATOM 4397 C CA . LYS A 1 577 ? -29.851 -3.299 12.384 1.00 96.75 577 LYS A CA 1
ATOM 4398 C C . LYS A 1 577 ? -31.085 -2.419 12.578 1.00 96.75 577 LYS A C 1
ATOM 4400 O O . LYS A 1 577 ? -31.971 -2.433 11.729 1.00 96.75 577 LYS A O 1
ATOM 4405 N N . THR A 1 578 ? -31.158 -1.676 13.682 1.00 93.31 578 THR A N 1
ATOM 4406 C CA . THR A 1 578 ? -32.318 -0.849 14.030 1.00 93.31 578 THR A CA 1
ATOM 4407 C C . THR A 1 578 ? -31.896 0.586 14.359 1.00 93.31 578 THR A C 1
ATOM 4409 O O . THR A 1 578 ? -30.841 0.793 14.962 1.00 93.31 578 THR A O 1
ATOM 4412 N N . PRO A 1 579 ? -32.722 1.596 14.019 1.00 90.38 579 PRO A N 1
ATOM 4413 C CA . PRO A 1 579 ? -32.456 2.980 14.411 1.00 90.38 579 PRO A CA 1
ATOM 4414 C C . PRO A 1 579 ? -32.442 3.161 15.930 1.00 90.38 579 PRO A C 1
ATOM 4416 O O . PRO A 1 579 ? -31.672 3.963 16.449 1.00 90.38 579 PRO A O 1
ATOM 4419 N N . ASP A 1 580 ? -33.285 2.405 16.643 1.00 91.31 580 ASP A N 1
ATOM 4420 C CA . ASP A 1 580 ? -33.421 2.481 18.100 1.00 91.31 580 ASP A CA 1
ATOM 4421 C C . ASP A 1 580 ? -32.101 2.218 18.820 1.00 91.31 580 ASP A C 1
ATOM 4423 O O . ASP A 1 580 ? -31.812 2.890 19.811 1.00 91.31 580 ASP A O 1
ATOM 4427 N N . ARG A 1 581 ? -31.261 1.323 18.281 1.00 93.25 581 ARG A N 1
ATOM 4428 C CA . ARG A 1 581 ? -29.949 1.024 18.861 1.00 93.25 581 ARG A CA 1
ATOM 4429 C C . ARG A 1 581 ? -29.016 2.236 18.876 1.00 93.25 581 ARG A C 1
ATOM 4431 O O . ARG A 1 581 ? -28.185 2.330 19.777 1.00 93.25 581 ARG A O 1
ATOM 4438 N N . LEU A 1 582 ? -29.154 3.149 17.912 1.00 90.88 582 LEU A N 1
ATOM 4439 C CA . LEU A 1 582 ? -28.276 4.312 17.763 1.00 90.88 582 LEU A CA 1
ATOM 4440 C C . LEU A 1 582 ? -28.861 5.606 18.349 1.00 90.88 582 LEU A C 1
ATOM 4442 O O . LEU A 1 582 ? -28.158 6.607 18.421 1.00 90.88 582 LEU A O 1
ATOM 4446 N N . LYS A 1 583 ? -30.118 5.604 18.818 1.00 85.69 583 LYS A N 1
ATOM 4447 C CA . LYS A 1 583 ? -30.793 6.807 19.353 1.00 85.69 583 LYS A CA 1
ATOM 4448 C C . LYS A 1 583 ? -30.101 7.438 20.562 1.00 85.69 583 LYS A C 1
ATOM 4450 O O . LYS A 1 583 ? -30.299 8.623 20.806 1.00 85.69 583 LYS A O 1
ATOM 4455 N N . GLY A 1 584 ? -29.360 6.645 21.339 1.00 80.44 584 GLY A N 1
ATOM 4456 C CA . GLY A 1 584 ? -28.649 7.114 22.532 1.00 80.44 584 GLY A CA 1
ATOM 4457 C C . GLY A 1 584 ? -27.418 7.967 22.226 1.00 80.44 584 GLY A C 1
ATOM 4458 O O . GLY A 1 584 ? -26.923 8.649 23.118 1.00 80.44 584 GLY A O 1
ATOM 4459 N N . TYR A 1 585 ? -26.944 7.954 20.980 1.00 85.69 585 TYR A N 1
ATOM 4460 C CA . TYR A 1 585 ? -25.777 8.707 20.553 1.00 85.69 585 TYR A CA 1
ATOM 4461 C C . TYR A 1 585 ? -26.204 10.004 19.870 1.00 85.69 585 TYR A C 1
ATOM 4463 O O . TYR A 1 585 ? -27.027 10.008 18.953 1.00 85.69 585 TYR A O 1
ATOM 4471 N N . SER A 1 586 ? -25.645 11.123 20.321 1.00 79.00 586 SER A N 1
ATOM 4472 C CA . SER A 1 586 ? -25.959 12.448 19.793 1.00 79.00 586 SER A CA 1
ATOM 4473 C C . SER A 1 586 ? -24.712 13.317 19.658 1.00 79.00 586 SER A C 1
ATOM 4475 O O . SER A 1 586 ? -23.632 12.980 20.146 1.00 79.00 586 SER A O 1
ATOM 4477 N N . LEU A 1 587 ? -24.889 14.471 19.016 1.00 74.88 587 LEU A N 1
ATOM 4478 C CA . LEU A 1 587 ? -23.891 15.534 18.911 1.00 74.88 587 LEU A CA 1
ATOM 4479 C C . LEU A 1 587 ? -23.295 15.912 20.289 1.00 74.88 587 LEU A C 1
ATOM 4481 O O . LEU A 1 587 ? -23.995 15.799 21.301 1.00 74.88 587 LEU A O 1
ATOM 4485 N N . PRO A 1 588 ? -22.035 16.391 20.338 1.00 80.81 588 PRO A N 1
ATOM 4486 C CA . PRO A 1 588 ? -21.242 16.862 19.193 1.00 80.81 588 PRO A CA 1
ATOM 4487 C C . PRO A 1 588 ? -20.466 15.780 18.424 1.00 80.81 588 PRO A C 1
ATOM 4489 O O . PRO A 1 588 ? -20.135 16.015 17.271 1.00 80.81 588 PRO A O 1
ATOM 4492 N N . MET A 1 589 ? -20.216 14.608 19.015 1.00 86.50 589 MET A N 1
ATOM 4493 C CA . MET A 1 589 ? -19.363 13.561 18.421 1.00 86.50 589 MET A CA 1
ATOM 4494 C C . MET A 1 589 ? -20.070 12.726 17.345 1.00 86.50 589 MET A C 1
ATOM 4496 O O . MET A 1 589 ? -19.433 12.256 16.406 1.00 86.50 589 MET A O 1
ATOM 4500 N N . TRP A 1 590 ? -21.379 12.516 17.501 1.00 92.88 590 TRP A N 1
ATOM 4501 C CA . TRP A 1 590 ? -22.140 11.577 16.684 1.00 92.88 590 TRP A CA 1
ATOM 4502 C C . TRP A 1 590 ? -23.106 12.284 15.739 1.00 92.88 590 TRP A C 1
ATOM 4504 O O . TRP A 1 590 ? -23.935 13.094 16.166 1.00 92.88 590 TRP A O 1
ATOM 4514 N N . GLN A 1 591 ? -23.049 11.919 14.461 1.00 93.12 591 GLN A N 1
ATOM 4515 C CA . GLN A 1 591 ? -23.920 12.429 13.413 1.00 93.12 591 GLN A CA 1
ATOM 4516 C C . GLN A 1 591 ? -24.634 11.282 12.695 1.00 93.12 591 GLN A C 1
ATOM 4518 O O . GLN A 1 591 ? -24.019 10.439 12.044 1.00 93.12 591 GLN A O 1
ATOM 4523 N N . LEU A 1 592 ? -25.968 11.262 12.768 1.00 92.69 592 LEU A N 1
ATOM 4524 C CA . LEU A 1 592 ? -26.768 10.292 12.023 1.00 92.69 592 LEU A CA 1
ATOM 4525 C C . LEU A 1 592 ? -26.622 10.530 10.513 1.00 92.69 592 LEU A C 1
ATOM 4527 O O . LEU A 1 592 ? -26.848 11.639 10.020 1.00 92.69 592 LEU A O 1
ATOM 4531 N N . MET A 1 593 ? -26.292 9.480 9.764 1.00 92.75 593 MET A N 1
ATOM 4532 C CA . MET A 1 593 ? -26.110 9.573 8.320 1.00 92.75 593 MET A CA 1
ATOM 4533 C C . MET A 1 593 ? -27.429 9.243 7.629 1.00 92.75 593 MET A C 1
ATOM 4535 O O . MET A 1 593 ? -27.812 8.088 7.532 1.00 92.75 593 MET A O 1
ATOM 4539 N N . MET A 1 594 ? -28.147 10.251 7.135 1.00 90.88 594 MET A N 1
ATOM 4540 C CA . MET A 1 594 ? -29.398 10.004 6.409 1.00 90.88 594 MET A CA 1
ATOM 4541 C C . MET A 1 594 ? -29.130 9.432 5.003 1.00 90.88 594 MET A C 1
ATOM 4543 O O . MET A 1 594 ? -28.182 9.871 4.341 1.00 90.88 594 MET A O 1
ATOM 4547 N N . PRO A 1 595 ? -29.960 8.492 4.509 1.00 89.56 595 PRO A N 1
ATOM 4548 C CA . PRO A 1 595 ? -29.817 7.948 3.163 1.00 89.56 595 PRO A CA 1
ATOM 4549 C C . PRO A 1 595 ? -30.075 9.024 2.101 1.00 89.56 595 PRO A C 1
ATOM 4551 O O . PRO A 1 595 ? -31.022 9.809 2.198 1.00 89.56 595 PRO A O 1
ATOM 4554 N N . ARG A 1 596 ? -29.248 9.039 1.050 1.00 86.44 596 ARG A N 1
ATOM 4555 C CA . ARG A 1 596 ? -29.437 9.911 -0.120 1.00 86.44 596 ARG A CA 1
ATOM 4556 C C . ARG A 1 596 ? -30.439 9.315 -1.109 1.00 86.44 596 ARG A C 1
ATOM 4558 O O . ARG A 1 596 ? -30.741 8.125 -1.070 1.00 86.44 596 ARG A O 1
ATOM 4565 N N . LYS A 1 597 ? -30.929 10.150 -2.036 1.00 85.06 597 LYS A N 1
ATOM 4566 C CA . LYS A 1 597 ? -31.816 9.714 -3.134 1.00 85.06 597 LYS A CA 1
ATOM 4567 C C . LYS A 1 597 ? -31.161 8.646 -4.014 1.00 85.06 597 LYS A C 1
ATOM 4569 O O . LYS A 1 597 ? -31.825 7.695 -4.411 1.00 85.06 597 LYS A O 1
ATOM 4574 N N . GLU A 1 598 ? -29.868 8.800 -4.287 1.00 88.12 598 GLU A N 1
ATOM 4575 C CA . GLU A 1 598 ? -29.059 7.829 -5.019 1.00 88.12 598 GLU A CA 1
ATOM 4576 C C . GLU A 1 598 ? -27.969 7.280 -4.100 1.00 88.12 598 GLU A C 1
ATOM 4578 O O . GLU A 1 598 ? -27.031 7.988 -3.735 1.00 88.12 598 GLU A O 1
ATOM 4583 N N . LEU A 1 599 ? -28.108 6.010 -3.723 1.00 86.69 599 LEU A N 1
ATOM 4584 C CA . LEU A 1 599 ? -27.086 5.274 -2.984 1.00 86.69 599 LEU A CA 1
ATOM 4585 C C . LEU A 1 599 ? -26.101 4.676 -3.988 1.00 86.69 599 LEU A C 1
ATOM 4587 O O . LEU A 1 599 ? -26.512 3.881 -4.840 1.00 86.69 599 LEU A O 1
ATOM 4591 N N . LYS A 1 600 ? -24.822 5.032 -3.867 1.00 88.62 600 LYS A N 1
ATOM 4592 C CA . LYS A 1 600 ? -23.743 4.528 -4.729 1.00 88.62 600 LYS A CA 1
ATOM 4593 C C . LYS A 1 600 ? -22.665 3.860 -3.861 1.00 88.62 600 LYS A C 1
ATOM 4595 O O . LYS A 1 600 ? -21.585 4.425 -3.688 1.00 88.62 600 LYS A O 1
ATOM 4600 N N . PRO A 1 601 ? -22.976 2.710 -3.237 1.00 92.38 601 PRO A N 1
ATOM 4601 C CA . PRO A 1 601 ? -21.988 1.977 -2.461 1.00 92.38 601 PRO A CA 1
ATOM 4602 C C . PRO A 1 601 ? -20.896 1.411 -3.365 1.00 92.38 601 PRO A C 1
ATOM 4604 O O . PRO A 1 601 ? -21.135 1.147 -4.545 1.00 92.38 601 PRO A O 1
ATOM 4607 N N . TRP A 1 602 ? -19.725 1.149 -2.794 1.00 93.75 602 TRP A N 1
ATOM 4608 C CA . TRP A 1 602 ? -18.780 0.238 -3.430 1.00 93.75 602 TRP A CA 1
ATOM 4609 C C . TRP A 1 602 ? -19.319 -1.189 -3.383 1.00 93.75 602 TRP A C 1
ATOM 4611 O O . TRP A 1 602 ? -19.960 -1.607 -2.415 1.00 93.75 602 TRP A O 1
ATOM 4621 N N . THR A 1 603 ? -19.049 -1.935 -4.443 1.00 93.75 603 THR A N 1
ATOM 4622 C CA . THR A 1 603 ? -19.433 -3.340 -4.598 1.00 93.75 603 THR A CA 1
ATOM 4623 C C . THR A 1 603 ? -18.204 -4.143 -4.982 1.00 93.75 603 THR A C 1
ATOM 4625 O O . THR A 1 603 ? -17.234 -3.585 -5.489 1.00 93.75 603 THR A O 1
ATOM 4628 N N . ASP A 1 604 ? -18.246 -5.458 -4.807 1.00 92.12 604 ASP A N 1
ATOM 4629 C CA . ASP A 1 604 ? -17.153 -6.327 -5.264 1.00 92.12 604 ASP A CA 1
ATOM 4630 C C . ASP A 1 604 ? -16.878 -6.222 -6.786 1.00 92.12 604 ASP A C 1
ATOM 4632 O O . ASP A 1 604 ? -15.785 -6.562 -7.233 1.00 92.12 604 ASP A O 1
ATOM 4636 N N . ASP A 1 605 ? -17.852 -5.772 -7.591 1.00 89.81 605 ASP A N 1
ATOM 4637 C CA . ASP A 1 605 ? -17.714 -5.617 -9.052 1.00 89.81 605 ASP A CA 1
ATOM 4638 C C . ASP A 1 605 ? -17.259 -4.210 -9.481 1.00 89.81 605 ASP A C 1
ATOM 4640 O O . ASP A 1 605 ? -16.757 -4.040 -10.598 1.00 89.81 605 ASP A O 1
ATOM 4644 N N . HIS A 1 606 ? -17.452 -3.200 -8.624 1.00 87.00 606 HIS A N 1
ATOM 4645 C CA . HIS A 1 606 ? -17.196 -1.799 -8.952 1.00 87.00 606 HIS A CA 1
ATOM 4646 C C . HIS A 1 606 ? -16.900 -0.934 -7.715 1.00 87.00 606 HIS A C 1
ATOM 4648 O O . HIS A 1 606 ? -17.722 -0.839 -6.795 1.00 87.00 606 HIS A O 1
ATOM 4654 N N . THR A 1 607 ? -15.762 -0.235 -7.768 1.00 86.81 607 THR A N 1
ATOM 4655 C CA . THR A 1 607 ? -15.224 0.642 -6.718 1.00 86.81 607 THR A CA 1
ATOM 4656 C C . THR A 1 607 ? -14.873 1.995 -7.338 1.00 86.81 607 THR A C 1
ATOM 4658 O O . THR A 1 607 ? -13.898 2.106 -8.075 1.00 86.81 607 THR A O 1
ATOM 4661 N N . ASP A 1 608 ? -15.660 3.030 -7.045 1.00 83.00 608 ASP A N 1
ATOM 4662 C CA . ASP A 1 608 ? -15.414 4.394 -7.532 1.00 83.00 608 ASP A CA 1
ATOM 4663 C C . ASP A 1 608 ? -14.581 5.186 -6.515 1.00 83.00 608 ASP A C 1
ATOM 4665 O O . ASP A 1 608 ? -15.102 5.723 -5.535 1.00 83.00 608 ASP A O 1
ATOM 4669 N N . ILE A 1 609 ? -13.270 5.220 -6.740 1.00 79.69 609 ILE A N 1
ATOM 4670 C CA . ILE A 1 609 ? -12.295 5.855 -5.842 1.00 79.69 609 ILE A CA 1
ATOM 4671 C C . ILE A 1 609 ? -12.250 7.366 -6.039 1.00 79.69 609 ILE A C 1
ATOM 4673 O O . ILE A 1 609 ? -11.979 8.098 -5.089 1.00 79.69 609 ILE A O 1
ATOM 4677 N N . LEU A 1 610 ? -12.564 7.857 -7.241 1.00 79.50 610 LEU A N 1
ATOM 4678 C CA . LEU A 1 610 ? -12.598 9.296 -7.511 1.00 79.50 610 LEU A CA 1
ATOM 4679 C C . LEU A 1 610 ? -13.619 9.987 -6.608 1.00 79.50 610 LEU A C 1
ATOM 4681 O O . LEU A 1 610 ? -13.343 11.062 -6.083 1.00 79.50 610 LEU A O 1
ATOM 4685 N N . ARG A 1 611 ? -14.749 9.326 -6.345 1.00 80.94 611 ARG A N 1
ATOM 4686 C CA . ARG A 1 611 ? -15.753 9.796 -5.386 1.00 80.94 611 ARG A CA 1
ATOM 4687 C C . ARG A 1 611 ? -15.260 9.850 -3.937 1.00 80.94 611 ARG A C 1
ATOM 4689 O O . ARG A 1 611 ? -15.736 10.684 -3.179 1.00 80.94 611 ARG A O 1
ATOM 4696 N N . ALA A 1 612 ? -14.343 8.966 -3.548 1.00 82.44 612 ALA A N 1
ATOM 4697 C CA . ALA A 1 612 ? -13.724 8.999 -2.222 1.00 82.44 612 ALA A CA 1
ATOM 4698 C C . ALA A 1 612 ? -12.673 10.117 -2.106 1.00 82.44 612 ALA A C 1
ATOM 4700 O O . ALA A 1 612 ? -12.515 10.694 -1.037 1.00 82.44 612 ALA A O 1
ATOM 4701 N N . LEU A 1 613 ? -11.971 10.431 -3.202 1.00 76.75 613 LEU A N 1
ATOM 4702 C CA . LEU A 1 613 ? -10.971 11.508 -3.270 1.00 76.75 613 LEU A CA 1
ATOM 4703 C C . LEU A 1 613 ? -11.601 12.906 -3.363 1.00 76.75 613 LEU A C 1
ATOM 4705 O O . LEU A 1 613 ? -11.012 13.883 -2.911 1.00 76.75 613 LEU A O 1
ATOM 4709 N N . MET A 1 614 ? -12.771 13.014 -3.993 1.00 70.12 614 MET A N 1
ATOM 4710 C CA . MET A 1 614 ? -13.506 14.264 -4.192 1.00 70.12 614 MET A CA 1
ATOM 4711 C C . MET A 1 614 ? -14.872 14.164 -3.502 1.00 70.12 614 MET A C 1
ATOM 4713 O O . MET A 1 614 ? -15.867 13.891 -4.182 1.00 70.12 614 MET A O 1
ATOM 4717 N N . PRO A 1 615 ? -14.942 14.331 -2.168 1.00 58.97 615 PRO A N 1
ATOM 4718 C CA . PRO A 1 615 ? -16.214 14.272 -1.461 1.00 58.97 615 PRO A CA 1
ATOM 4719 C C . PRO A 1 615 ? -17.192 15.305 -2.039 1.00 58.97 615 PRO A C 1
ATOM 4721 O O . PRO A 1 615 ? -16.862 16.478 -2.206 1.00 58.97 615 PRO A O 1
ATOM 4724 N N . GLU A 1 616 ? -18.393 14.846 -2.400 1.00 53.47 616 GLU A N 1
ATOM 4725 C CA . GLU A 1 616 ? -19.505 15.725 -2.776 1.00 53.47 616 GLU A CA 1
ATOM 4726 C C . GLU A 1 616 ? -19.932 16.510 -1.521 1.00 53.47 616 GLU A C 1
ATOM 4728 O O . GLU A 1 616 ? -20.321 15.878 -0.535 1.00 53.47 616 GLU A O 1
ATOM 4733 N N . GLU A 1 617 ? -19.841 17.848 -1.562 1.00 43.38 617 GLU A N 1
ATOM 4734 C CA . GLU A 1 617 ? -20.328 18.753 -0.498 1.00 43.38 617 GLU A CA 1
ATOM 4735 C C . GLU A 1 617 ? -21.803 18.521 -0.122 1.00 43.38 617 GLU A C 1
ATOM 4737 O O . GLU A 1 617 ? -22.648 18.320 -1.034 1.00 43.38 617 GLU A O 1
#

pLDDT: mean 80.62, std 16.61, range [29.84, 98.38]

Mean predicted aligned error: 10.59 Å

Foldseek 3Di:
DVLLQVVLVVDPDNSLLVLLVVLVVVLVVLVCCLVPPFVPDWPVVVVVVVVVVVVVVVVVVVVVVVVDDPPDDGRQDDAPDDDDPVLLVLLLLLLQLLLLLLLLLLCLQDLAAHNDSVRSSLSVSLLSVLSSCLSDPNLVVCLVVVLLLLLLLLLLVLLLVLCPVDPDPVSVVSSSVSSSSLNSQSSNVLSVSDGPSSCNVVSVVSSVVSSCNNNCCNPPVCQVPDLDSCSNLVSSLSSLLSGPLLVHDPVSLVVSLVVSVVVSVVVVVVVVVVVVCPVPVDPDDDDDDDDDPVPVVVDDPPRVSVVSNVLSVVLSVVSVVPSPDSVVSSVSSSCSSCVVVVVPPAPFWPDWHRDPLFIWTWGWDDAPQAIKIWIAGHNATLAIAGNYPVGLLAQFECCHCPFPNNVVLLVLCVVCVADAEEAEEDQQLVSSLSSHHPNHAAEYEEADPVSVVQNCDVSHSRNCVVRPVPYHYDYRDCLVVLQPADFQRHQEHEADDGSGQDDHLCCQFLVNCVSVNRRHHQLHKYKYWDDHPQFQCQLQSQLSLVVVVKWKKKFWDDFDPVCCNGGHTTIIIMIHNDPVSCPVDDPDGMGTDDHDPDRDHHHPRHDDRVCGRDPDD

Radius of gyration: 28.58 Å; Cα contacts (8 Å, |Δi|>4): 982; chains: 1; bounding box: 71×64×84 Å

Solvent-accessible surface area (backbone atoms only — not comparable to full-atom values): 32592 Å² total; per-residue (Å²): 108,71,40,63,53,42,55,54,70,66,55,93,63,65,43,57,43,56,53,14,53,50,32,47,53,51,34,53,54,56,60,40,34,65,76,54,42,58,80,73,46,44,52,68,58,51,52,51,53,50,52,54,50,51,53,52,51,51,52,52,51,53,51,50,61,74,67,51,60,92,83,68,75,76,66,80,64,76,64,93,67,83,84,50,70,67,57,48,52,48,41,20,54,42,28,13,24,46,31,15,38,51,49,35,54,38,49,64,59,25,47,55,62,45,89,42,65,80,61,46,42,58,60,51,39,42,56,33,47,24,47,23,42,21,38,29,81,64,20,56,54,44,60,76,64,41,43,35,61,65,52,37,40,61,45,41,52,34,49,44,64,40,33,77,84,44,95,46,73,68,38,51,54,48,48,53,51,36,50,40,50,45,37,28,52,33,37,27,56,47,48,74,65,55,74,62,75,62,43,48,69,61,53,52,51,34,32,50,49,11,29,52,52,16,33,42,45,46,75,54,46,34,54,75,75,34,57,61,83,55,56,45,51,50,22,52,33,45,45,51,46,62,44,79,55,79,65,59,53,72,89,39,44,57,61,31,51,52,51,44,51,49,50,51,49,50,51,49,54,54,47,54,48,46,54,50,40,61,74,70,48,83,85,80,80,91,80,84,82,90,78,84,58,73,73,61,68,76,71,56,77,87,39,73,39,58,45,36,51,52,50,42,54,49,51,49,52,48,42,68,74,37,63,83,43,47,67,57,46,22,50,53,49,35,47,63,62,41,42,64,66,67,66,58,71,47,88,40,58,78,43,68,44,38,57,97,77,39,36,41,36,30,35,35,51,76,55,70,65,83,10,38,35,39,35,30,29,58,95,28,80,56,38,38,39,46,50,20,88,91,42,53,65,56,40,23,14,52,41,12,61,90,32,66,58,17,42,50,44,51,51,54,39,65,77,31,51,51,77,33,30,40,35,31,29,32,55,55,45,20,48,73,33,46,55,54,49,79,70,40,47,40,39,37,22,32,64,52,68,66,46,52,47,36,10,47,35,71,88,59,65,7,25,27,53,77,38,33,67,84,46,44,78,43,81,34,58,45,80,65,58,51,70,79,49,64,66,50,51,26,44,36,34,41,40,52,54,59,39,35,44,14,66,55,66,79,65,52,12,32,64,34,47,55,57,53,58,51,26,29,22,82,86,16,41,37,37,36,62,45,60,45,97,69,43,56,43,63,64,34,46,37,26,20,34,42,76,73,64,30,38,33,31,38,25,49,44,80,42,40,89,92,42,57,65,43,28,33,57,42,34,33,38,37,38,26,67,44,66,75,78,53,65,85,60,53,69,93,44,32,44,78,55,76,84,61,98,74,66,72,37,30,37,93,52,46,73,71,57,67,56,25,60,51,68,82,130

Nearest PDB structures (foldseek):
  5b1s-assembly2_C  TM=7.495E-01  e=3.766E-07  Trypanosoma cruzi strain CL Brener
  3gjy-assembly1_A  TM=6.420E-01  e=1.392E-07  Corynebacterium glutamicum ATCC 13032
  1xj5-assembly1_D  TM=7.230E-01  e=1.221E-06  Arabidopsis thaliana
  6o63-assembly1_A  TM=6.993E-01  e=2.519E-06  Arabidopsis thaliana
  1xj5-assembly1_C  TM=6.785E-01  e=1.602E-06  Arabidopsis thaliana